Protein AF-A0A428X6E4-F1 (afdb_monomer_lite)

Radius of gyration: 32.4 Å; chains: 1; bounding box: 68×70×88 Å

Structure (mmCIF, N/CA/C/O backbone):
data_AF-A0A428X6E4-F1
#
_entry.id   AF-A0A428X6E4-F1
#
loop_
_atom_site.group_PDB
_atom_site.id
_atom_site.type_symbol
_atom_site.label_atom_id
_atom_site.label_alt_id
_atom_site.label_comp_id
_atom_site.label_asym_id
_atom_site.label_entity_id
_atom_site.label_seq_id
_atom_site.pdbx_PDB_ins_code
_atom_site.Cartn_x
_atom_site.Cartn_y
_atom_site.Cartn_z
_atom_site.occupancy
_atom_site.B_iso_or_equiv
_atom_site.auth_seq_id
_atom_site.auth_comp_id
_atom_site.auth_asym_id
_atom_site.auth_atom_id
_atom_site.pdbx_PDB_model_num
ATOM 1 N N . MET A 1 1 ? 11.558 17.074 23.517 1.00 79.56 1 MET A N 1
ATOM 2 C CA . MET A 1 1 ? 12.531 16.123 24.101 1.00 79.56 1 MET A CA 1
ATOM 3 C C . MET A 1 1 ? 13.194 16.820 25.275 1.00 79.56 1 MET A C 1
ATOM 5 O O . MET A 1 1 ? 13.476 18.003 25.147 1.00 79.56 1 MET A O 1
ATOM 9 N N . LEU A 1 2 ? 13.410 16.130 26.396 1.00 85.06 2 LEU A N 1
ATOM 10 C CA . LEU A 1 2 ? 14.146 16.669 27.541 1.00 85.06 2 LEU A CA 1
ATOM 11 C C . LEU A 1 2 ? 15.564 16.088 27.574 1.00 85.06 2 LEU A C 1
ATOM 13 O O . LEU A 1 2 ? 15.708 14.876 27.390 1.00 85.06 2 LEU A O 1
ATOM 17 N N . PRO A 1 3 ? 16.600 16.894 27.869 1.00 87.75 3 PRO A N 1
ATOM 18 C CA . PRO A 1 3 ? 17.974 16.423 28.048 1.00 87.75 3 PRO A CA 1
ATOM 19 C C . PRO A 1 3 ? 18.154 15.749 29.421 1.00 87.75 3 PRO A C 1
ATOM 21 O O . PRO A 1 3 ? 19.055 16.074 30.188 1.00 87.75 3 PRO A O 1
ATOM 24 N N . VAL A 1 4 ? 17.259 14.818 29.752 1.00 90.81 4 VAL A N 1
ATOM 25 C CA . VAL A 1 4 ? 17.199 14.126 31.038 1.00 90.81 4 VAL A CA 1
ATOM 26 C C . VAL A 1 4 ? 17.368 12.629 30.782 1.00 90.81 4 VAL A C 1
ATOM 28 O O . VAL A 1 4 ? 16.577 12.057 30.029 1.00 90.81 4 VAL A O 1
ATOM 31 N N . PRO A 1 5 ? 18.381 11.968 31.362 1.00 92.44 5 PRO A N 1
ATOM 32 C CA . PRO A 1 5 ? 18.594 10.546 31.141 1.00 92.44 5 PRO A CA 1
ATOM 33 C C . PRO A 1 5 ? 17.636 9.685 31.977 1.00 92.44 5 PRO A C 1
ATOM 35 O O . PRO A 1 5 ? 17.195 10.086 33.060 1.00 92.44 5 PRO A O 1
ATOM 38 N N . VAL A 1 6 ? 17.360 8.477 31.476 1.00 94.19 6 VAL A N 1
ATOM 39 C CA . VAL A 1 6 ? 16.546 7.453 32.148 1.00 94.19 6 VAL A CA 1
ATOM 40 C C . VAL A 1 6 ? 17.358 6.185 32.327 1.00 94.19 6 VAL A C 1
ATOM 42 O O . VAL A 1 6 ? 18.021 5.727 31.397 1.00 94.19 6 VAL A O 1
ATOM 45 N N . TYR A 1 7 ? 17.262 5.608 33.517 1.00 94.31 7 TYR A N 1
ATOM 46 C CA . TYR A 1 7 ? 17.983 4.415 33.926 1.00 94.31 7 TYR A CA 1
ATOM 47 C C . TYR A 1 7 ? 17.088 3.468 34.717 1.00 94.31 7 TYR A C 1
ATOM 49 O O . TYR A 1 7 ? 16.010 3.832 35.198 1.00 94.31 7 TYR A O 1
ATOM 57 N N . ARG A 1 8 ? 17.567 2.237 34.910 1.00 93.06 8 ARG A N 1
ATOM 58 C CA . ARG A 1 8 ? 16.874 1.262 35.752 1.00 93.06 8 ARG A CA 1
ATOM 59 C C . ARG A 1 8 ? 16.926 1.647 37.233 1.00 93.06 8 ARG A C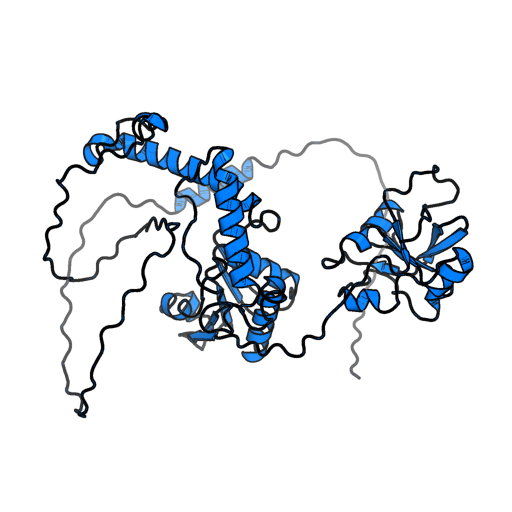 1
ATOM 61 O O . ARG A 1 8 ? 15.950 1.448 37.949 1.00 93.06 8 ARG A O 1
ATOM 68 N N . SER A 1 9 ? 18.050 2.197 37.682 1.00 91.06 9 SER A N 1
ATOM 69 C CA . SER A 1 9 ? 18.302 2.586 39.073 1.00 91.06 9 SER A CA 1
ATOM 70 C C . SER A 1 9 ? 19.413 3.651 39.136 1.00 91.06 9 SER A C 1
ATOM 72 O O . SER A 1 9 ? 20.148 3.800 38.155 1.00 91.06 9 SER A O 1
ATOM 74 N N . PRO A 1 10 ? 19.602 4.353 40.270 1.00 90.44 10 PRO A N 1
ATOM 75 C CA . PRO A 1 10 ? 20.717 5.291 40.453 1.00 90.44 10 PRO A CA 1
ATOM 76 C C . PRO A 1 10 ? 22.106 4.633 40.406 1.00 90.44 10 PRO A C 1
ATOM 78 O O . PRO A 1 10 ? 23.100 5.340 40.307 1.00 90.44 10 PRO A O 1
ATOM 81 N N . LEU A 1 11 ? 22.184 3.299 40.474 1.00 88.88 11 LEU A N 1
ATOM 82 C CA . LEU A 1 11 ? 23.436 2.536 40.394 1.00 88.88 11 LEU A CA 1
ATOM 83 C C . LEU A 1 11 ? 23.840 2.197 38.950 1.00 88.88 11 LEU A C 1
ATOM 85 O O . LEU A 1 11 ? 24.850 1.534 38.736 1.00 88.88 11 LEU A O 1
ATOM 89 N N . SER A 1 12 ? 23.029 2.589 37.964 1.00 86.25 12 SER A N 1
ATOM 90 C CA . SER A 1 12 ? 23.342 2.356 36.550 1.00 86.25 12 SER A CA 1
ATOM 91 C C . SER A 1 12 ? 24.505 3.250 36.117 1.00 86.25 12 SER A C 1
ATOM 93 O O . SER A 1 12 ? 24.585 4.401 36.547 1.00 86.25 12 SER A O 1
ATOM 95 N N . GLU A 1 13 ? 25.387 2.742 35.252 1.00 84.00 13 GLU A N 1
ATOM 96 C CA . GLU A 1 13 ? 26.538 3.511 34.769 1.00 84.00 13 GLU A CA 1
ATOM 97 C C . GLU A 1 13 ? 26.098 4.835 34.112 1.00 84.00 13 GLU A C 1
ATOM 99 O O . GLU A 1 13 ? 25.208 4.834 33.248 1.00 84.00 13 GLU A O 1
ATOM 104 N N . PRO A 1 14 ? 26.713 5.975 34.482 1.00 76.94 14 PRO A N 1
ATOM 105 C CA . PRO A 1 14 ? 26.437 7.251 33.836 1.00 76.94 14 PRO A CA 1
ATOM 106 C C . PRO A 1 14 ? 26.654 7.165 32.319 1.00 76.94 14 PRO A C 1
ATOM 108 O O . PRO A 1 14 ? 27.716 6.763 31.854 1.00 76.94 14 PRO A O 1
ATOM 111 N N . GLY A 1 15 ? 25.640 7.539 31.533 1.00 74.12 15 GLY A N 1
ATOM 112 C CA . GLY A 1 15 ? 25.682 7.472 30.067 1.00 74.12 15 GLY A CA 1
ATOM 113 C C . GLY A 1 15 ? 25.151 6.165 29.463 1.00 74.12 15 GLY A C 1
ATOM 114 O O . GLY A 1 15 ? 24.843 6.136 28.271 1.00 74.12 15 GLY A O 1
ATOM 115 N N . ALA A 1 16 ? 24.919 5.119 30.262 1.00 82.00 16 ALA A N 1
ATOM 116 C CA . ALA A 1 16 ? 24.320 3.859 29.813 1.00 82.00 16 ALA A CA 1
ATOM 117 C C . ALA A 1 16 ? 22.782 3.943 29.690 1.00 82.00 16 ALA A C 1
ATOM 119 O O . ALA A 1 16 ? 22.046 3.103 30.202 1.00 82.00 16 ALA A O 1
ATOM 120 N N . THR A 1 17 ? 22.265 4.961 28.994 1.00 81.81 17 THR A N 1
ATOM 121 C CA . THR A 1 17 ? 20.811 5.172 28.814 1.00 81.81 17 THR A CA 1
ATOM 122 C C . THR A 1 17 ? 20.162 4.140 27.889 1.00 81.81 17 THR A C 1
ATOM 124 O O . THR A 1 17 ? 18.943 4.114 27.729 1.00 81.81 17 THR A O 1
ATOM 127 N N . GLY A 1 18 ? 20.968 3.330 27.193 1.00 81.19 18 GLY A N 1
ATOM 128 C CA . GLY A 1 18 ? 20.483 2.386 26.189 1.00 81.19 18 GLY A CA 1
ATOM 129 C C . GLY A 1 18 ? 19.802 3.075 25.004 1.00 81.19 18 GLY A C 1
ATOM 130 O O . GLY A 1 18 ? 18.956 2.464 24.357 1.00 81.19 18 GLY A O 1
ATOM 131 N N . GLY A 1 19 ? 20.116 4.347 24.728 1.00 86.81 19 GLY A N 1
ATOM 132 C CA . GLY A 1 19 ? 19.488 5.125 23.655 1.00 86.81 19 GLY A CA 1
ATOM 133 C C . GLY A 1 19 ? 18.007 5.427 23.901 1.00 86.81 19 GLY A C 1
ATOM 134 O O . GLY A 1 19 ? 17.256 5.568 22.936 1.00 86.81 19 GLY A O 1
ATOM 135 N N . ILE A 1 20 ? 17.590 5.447 25.171 1.00 94.00 20 ILE A N 1
ATOM 136 C CA . ILE A 1 20 ? 16.254 5.863 25.601 1.00 94.00 20 ILE A CA 1
ATOM 137 C C . ILE A 1 20 ? 16.248 7.378 25.777 1.00 94.00 20 ILE A C 1
ATOM 139 O O . ILE A 1 20 ? 17.153 7.943 26.394 1.00 94.00 20 ILE A O 1
ATOM 143 N N . THR A 1 21 ? 15.216 8.031 25.253 1.00 93.38 21 THR A N 1
ATOM 144 C CA . THR A 1 21 ? 15.053 9.486 25.348 1.00 93.38 21 THR A CA 1
ATOM 145 C C . THR A 1 21 ? 13.901 9.848 26.272 1.00 93.38 21 THR A C 1
ATOM 147 O O . THR A 1 21 ? 12.829 9.249 26.181 1.00 93.38 21 THR A O 1
ATOM 150 N N . THR A 1 22 ? 14.080 10.865 27.114 1.00 95.56 22 THR A N 1
ATOM 151 C CA . THR A 1 22 ? 12.964 11.438 27.877 1.00 95.56 22 THR A CA 1
ATOM 152 C C . THR A 1 22 ? 12.178 12.401 26.998 1.00 95.56 22 THR A C 1
ATOM 154 O O . THR A 1 22 ? 12.723 13.366 26.452 1.00 95.56 22 THR A O 1
ATOM 157 N N . THR A 1 23 ? 10.877 12.165 26.882 1.00 95.19 23 THR A N 1
ATOM 158 C CA . THR A 1 23 ? 9.972 12.964 26.057 1.00 95.19 23 THR A CA 1
ATOM 159 C C . THR A 1 23 ? 8.819 13.467 26.911 1.00 95.19 23 THR A C 1
ATOM 161 O O . THR A 1 23 ? 8.173 12.697 27.615 1.00 95.19 23 THR A O 1
ATOM 164 N N . VAL A 1 24 ? 8.549 14.769 26.837 1.00 95.94 24 VAL A N 1
ATOM 165 C CA . VAL A 1 24 ? 7.311 15.329 27.384 1.00 95.94 24 VAL A CA 1
ATOM 166 C C . VAL A 1 24 ? 6.192 15.022 26.406 1.00 95.94 24 VAL A C 1
ATOM 168 O O . VAL A 1 24 ? 6.318 15.330 25.220 1.00 95.94 24 VAL A O 1
ATOM 171 N N . ALA A 1 25 ? 5.128 14.396 26.891 1.00 94.75 25 ALA A N 1
ATOM 172 C CA . ALA A 1 25 ? 3.975 14.034 26.089 1.00 94.75 25 ALA A CA 1
ATOM 173 C C . ALA A 1 25 ? 2.735 14.793 26.559 1.00 94.75 25 ALA A C 1
ATOM 175 O O . ALA A 1 25 ? 2.439 14.852 27.753 1.00 94.75 25 ALA A O 1
ATOM 176 N N . ASP A 1 26 ? 1.995 15.328 25.591 1.00 91.38 26 ASP A N 1
ATOM 177 C CA . ASP A 1 26 ? 0.627 15.777 25.811 1.00 91.38 26 ASP A CA 1
ATOM 178 C C . ASP A 1 26 ? -0.298 14.566 26.017 1.00 91.38 26 ASP A C 1
ATOM 180 O O . ASP A 1 26 ? -0.102 13.502 25.419 1.00 91.38 26 ASP A O 1
ATOM 184 N N . GLU A 1 27 ? -1.336 14.724 26.838 1.00 92.25 27 GLU A N 1
ATOM 185 C CA . GLU A 1 27 ? -2.301 13.658 27.130 1.00 92.25 27 GLU A CA 1
ATOM 186 C C . GLU A 1 27 ? -3.006 13.149 25.863 1.00 92.25 27 GLU A C 1
ATOM 188 O O . GLU A 1 27 ? -3.353 11.971 25.765 1.00 92.25 27 GLU A O 1
ATOM 193 N N . SER A 1 28 ? -3.166 14.001 24.850 1.00 89.88 28 SER A N 1
ATOM 194 C CA . SER A 1 28 ? -3.794 13.644 23.580 1.00 89.88 28 SER A CA 1
ATOM 195 C C . SER A 1 28 ? -2.866 12.928 22.593 1.00 89.88 28 SER A C 1
ATOM 197 O O . SER A 1 28 ? -3.369 12.351 21.622 1.00 89.88 28 SER A O 1
ATOM 199 N N . LEU A 1 29 ? -1.547 12.902 22.835 1.00 92.50 29 LEU A N 1
ATOM 200 C CA . LEU A 1 29 ? -0.547 12.387 21.891 1.00 92.50 29 LEU A CA 1
ATOM 201 C C . LEU A 1 29 ? -0.884 10.974 21.413 1.00 92.50 29 LEU A C 1
ATOM 203 O O . LEU A 1 29 ? -0.893 10.712 20.211 1.00 92.50 29 LEU A O 1
ATOM 207 N N . LEU A 1 30 ? -1.222 10.074 22.342 1.00 92.06 30 LEU A N 1
ATOM 208 C CA . LEU A 1 30 ? -1.482 8.673 22.018 1.00 92.06 30 LEU A CA 1
ATOM 209 C C . LEU A 1 30 ? -2.654 8.513 21.033 1.00 92.06 30 LEU A C 1
ATOM 211 O O . LEU A 1 30 ? -2.594 7.700 20.109 1.00 92.06 30 LEU A O 1
ATOM 215 N N . ARG A 1 31 ? -3.691 9.349 21.171 1.00 88.00 31 ARG A N 1
ATOM 216 C CA . ARG A 1 31 ? -4.835 9.392 20.249 1.00 88.00 31 ARG A CA 1
ATOM 217 C C . ARG A 1 31 ? -4.430 9.916 18.870 1.00 88.00 31 ARG A C 1
ATOM 219 O O . ARG A 1 31 ? -4.890 9.385 17.856 1.00 88.00 31 ARG A O 1
ATOM 226 N N . VAL A 1 32 ? -3.584 10.944 18.819 1.00 85.56 32 VAL A N 1
ATOM 227 C CA . VAL A 1 32 ? -3.096 11.545 17.565 1.00 85.56 32 VAL A CA 1
ATOM 228 C C . VAL A 1 32 ? -2.305 10.519 16.751 1.00 85.56 32 VAL A C 1
ATOM 230 O O . VAL A 1 32 ? -2.587 10.315 15.573 1.00 85.56 32 VAL A O 1
ATOM 233 N N . VAL A 1 33 ? -1.404 9.772 17.388 1.00 87.94 33 VAL A N 1
ATOM 234 C CA . VAL A 1 33 ? -0.551 8.779 16.706 1.00 87.94 33 VAL A CA 1
ATOM 235 C C . VAL A 1 33 ? -1.202 7.401 16.543 1.00 87.94 33 VAL A C 1
ATOM 237 O O . VAL A 1 33 ? -0.561 6.468 16.066 1.00 87.94 33 VAL A O 1
ATOM 240 N N . SER A 1 34 ? -2.479 7.249 16.919 1.00 85.75 34 SER A N 1
ATOM 241 C CA . SER A 1 34 ? -3.188 5.956 16.940 1.00 85.75 34 SER A CA 1
ATOM 242 C C . SER A 1 34 ? -2.435 4.860 17.710 1.00 85.75 34 SER A C 1
ATOM 244 O O . SER A 1 34 ? -2.431 3.703 17.292 1.00 85.75 34 SER A O 1
ATOM 246 N N . GLY A 1 35 ? -1.762 5.229 18.801 1.00 87.12 35 GLY A N 1
ATOM 247 C CA . GLY A 1 35 ? -1.008 4.296 19.632 1.00 87.12 35 GLY A CA 1
ATOM 248 C C . GLY A 1 35 ? -1.903 3.535 20.612 1.00 87.12 35 GLY A C 1
ATOM 249 O O . GLY A 1 35 ? -2.974 4.007 20.997 1.00 87.12 35 GLY A O 1
ATOM 250 N N . GLY A 1 36 ? -1.448 2.353 21.024 1.00 93.38 36 GLY A N 1
ATOM 251 C CA . GLY A 1 36 ? -2.090 1.521 22.041 1.00 93.38 36 GLY A CA 1
ATOM 252 C C . GLY A 1 36 ? -1.214 1.377 23.284 1.00 93.38 36 GLY A C 1
ATOM 253 O O . GLY A 1 36 ? 0.012 1.432 23.198 1.00 93.38 36 GLY A O 1
ATOM 254 N N . VAL A 1 37 ? -1.838 1.175 24.447 1.00 96.38 37 VAL A N 1
ATOM 255 C CA . VAL A 1 37 ? -1.140 0.764 25.675 1.00 96.38 37 VAL A CA 1
ATOM 256 C C . VAL A 1 37 ? -1.221 -0.755 25.768 1.00 96.38 37 VAL A C 1
ATOM 258 O O . VAL A 1 37 ? -2.311 -1.304 25.901 1.00 96.38 37 VAL A O 1
ATOM 261 N N . ARG A 1 38 ? -0.072 -1.434 25.718 1.00 95.12 38 ARG A N 1
ATOM 262 C CA . ARG A 1 38 ? 0.022 -2.894 25.840 1.00 95.12 38 ARG A CA 1
ATOM 263 C C . ARG A 1 38 ? -0.374 -3.361 27.242 1.00 95.12 38 ARG A C 1
ATOM 265 O O . ARG A 1 38 ? -1.064 -4.361 27.399 1.00 95.12 38 ARG A O 1
ATOM 272 N N . THR A 1 39 ? 0.088 -2.642 28.265 1.00 95.69 39 THR A N 1
ATOM 273 C CA . THR A 1 39 ? -0.162 -2.943 29.685 1.00 95.69 39 THR A CA 1
ATOM 274 C C . THR A 1 39 ? -0.153 -1.664 30.518 1.00 95.69 39 THR A C 1
ATOM 276 O O . THR A 1 39 ? 0.726 -0.826 30.318 1.00 95.69 39 THR A O 1
ATOM 279 N N . GLY A 1 40 ? -1.055 -1.548 31.495 1.00 96.75 40 GLY A N 1
ATOM 280 C CA . GLY A 1 40 ? -1.183 -0.362 32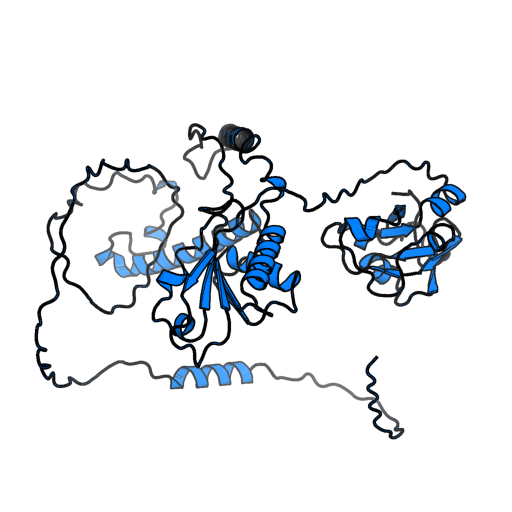.351 1.00 96.75 40 GLY A CA 1
ATOM 281 C C . GLY A 1 40 ? -2.061 0.720 31.726 1.00 96.75 40 GLY A C 1
ATOM 282 O O . GLY A 1 40 ? -3.025 0.406 31.030 1.00 96.75 40 GLY A O 1
ATOM 283 N N . THR A 1 41 ? -1.741 1.989 31.976 1.00 96.69 41 THR A N 1
ATOM 284 C CA . THR A 1 41 ? -2.536 3.141 31.527 1.00 96.69 41 THR A CA 1
ATOM 285 C C . THR A 1 41 ? -1.681 4.204 30.845 1.00 96.69 41 THR A C 1
ATOM 287 O O . THR A 1 41 ? -0.495 4.353 31.135 1.00 96.69 41 THR A O 1
ATOM 290 N N . TRP A 1 42 ? -2.301 4.978 29.952 1.00 97.44 42 TRP A N 1
ATOM 291 C CA . TRP A 1 42 ? -1.707 6.204 29.418 1.00 97.44 42 TRP A CA 1
ATOM 292 C C . TRP A 1 42 ? -1.710 7.323 30.474 1.00 97.44 42 TRP A C 1
ATOM 294 O O . TRP A 1 42 ? -2.408 7.226 31.488 1.00 97.44 42 TRP A O 1
ATOM 304 N N . LEU A 1 43 ? -0.936 8.381 30.221 1.00 96.44 43 LEU A N 1
ATOM 305 C CA . LEU A 1 43 ? -0.974 9.611 31.008 1.00 96.44 43 LEU A CA 1
ATOM 306 C C . LEU A 1 43 ? -2.377 10.239 30.963 1.00 96.44 43 LEU A C 1
ATOM 308 O O . LEU A 1 43 ? -3.081 10.180 29.957 1.00 96.44 43 LEU A O 1
ATOM 312 N N . ASN A 1 44 ? -2.778 10.836 32.077 1.00 94.12 44 ASN A N 1
ATOM 313 C CA . ASN A 1 44 ? -4.058 11.515 32.273 1.00 94.12 44 ASN A CA 1
ATOM 314 C C . ASN A 1 44 ? -3.866 12.702 33.240 1.00 94.12 44 ASN A C 1
ATOM 316 O O . ASN A 1 44 ? -2.789 12.797 33.843 1.00 94.12 44 ASN A O 1
ATOM 320 N N . PRO A 1 45 ? -4.889 13.546 33.481 1.00 93.38 45 PRO A N 1
ATOM 321 C CA . PRO A 1 45 ? -4.727 14.766 34.276 1.00 93.38 45 PRO A CA 1
ATOM 322 C C . PRO A 1 45 ? -4.186 14.552 35.692 1.00 93.38 45 PRO A C 1
ATOM 324 O O . PRO A 1 45 ? -3.570 15.457 36.255 1.00 93.38 45 PRO A O 1
ATOM 327 N N . ALA A 1 46 ? -4.408 13.369 36.275 1.00 91.75 46 ALA A N 1
ATOM 328 C CA . ALA A 1 46 ? -3.865 13.011 37.579 1.00 91.75 46 ALA A CA 1
ATOM 329 C C . ALA A 1 46 ? -2.404 12.557 37.458 1.00 91.75 46 ALA A C 1
ATOM 331 O O . ALA A 1 46 ? -1.514 13.149 38.060 1.00 91.75 46 ALA A O 1
ATOM 332 N N . THR A 1 47 ? -2.138 11.531 36.650 1.00 95.12 47 THR A N 1
ATOM 333 C CA . THR A 1 47 ? -0.800 10.925 36.522 1.00 95.12 47 THR A CA 1
ATOM 334 C C . THR A 1 47 ? 0.230 11.862 35.891 1.00 95.12 47 THR A C 1
ATOM 336 O O . THR A 1 47 ? 1.396 11.790 36.258 1.00 95.12 47 THR A O 1
ATOM 339 N N . ALA A 1 48 ? -0.180 12.794 35.026 1.00 94.56 48 ALA A N 1
ATOM 340 C CA . ALA A 1 48 ? 0.707 13.771 34.390 1.00 94.56 48 ALA A CA 1
ATOM 341 C C . ALA A 1 48 ? 1.336 14.785 35.369 1.00 94.56 48 ALA A C 1
ATOM 343 O O . ALA A 1 48 ? 2.295 15.469 35.006 1.00 94.56 48 ALA A O 1
ATOM 344 N N . ARG A 1 49 ? 0.802 14.892 36.595 1.00 95.69 49 ARG A N 1
ATOM 345 C CA . ARG A 1 49 ? 1.286 15.796 37.655 1.00 95.69 49 ARG A CA 1
ATOM 346 C C . ARG A 1 49 ? 2.207 15.117 38.663 1.00 95.69 49 ARG A C 1
ATOM 348 O O . ARG A 1 49 ? 2.867 15.800 39.431 1.00 95.69 49 ARG A O 1
ATOM 355 N N . PHE A 1 50 ? 2.252 13.788 38.679 1.00 94.50 50 PHE A N 1
ATOM 356 C CA . PHE A 1 50 ? 3.114 13.034 39.586 1.00 94.50 50 PHE A CA 1
ATOM 357 C C . PHE A 1 50 ? 4.338 12.493 38.839 1.00 94.50 50 PHE A C 1
ATOM 359 O O . PHE A 1 50 ? 4.326 12.453 37.608 1.00 94.50 50 PHE A O 1
ATOM 366 N N . PRO A 1 51 ? 5.387 12.032 39.552 1.00 97.38 51 PRO A N 1
ATOM 367 C CA . PRO A 1 51 ? 6.500 11.279 38.969 1.00 97.38 51 PRO A CA 1
ATOM 368 C C . PRO A 1 51 ? 6.049 9.924 38.389 1.00 97.38 51 PRO A C 1
ATOM 370 O O . PRO A 1 51 ? 6.354 8.853 38.915 1.00 97.38 51 PRO A O 1
ATOM 373 N N . ALA A 1 52 ? 5.282 9.972 37.304 1.00 97.75 52 ALA A N 1
ATOM 374 C CA . ALA A 1 52 ? 4.758 8.849 36.551 1.00 97.75 52 ALA A CA 1
ATOM 375 C C . ALA A 1 52 ? 5.326 8.873 35.132 1.00 97.75 52 ALA A C 1
ATOM 377 O O . ALA A 1 52 ? 5.517 9.936 34.538 1.00 97.75 52 ALA A O 1
ATOM 378 N N . VAL A 1 53 ? 5.600 7.691 34.589 1.00 98.31 53 VAL A N 1
ATOM 379 C CA . VAL A 1 53 ? 6.183 7.538 33.256 1.00 98.31 53 VAL A CA 1
ATOM 380 C C . VAL A 1 53 ? 5.482 6.431 32.482 1.00 98.31 53 VAL A C 1
ATOM 382 O O . VAL A 1 53 ? 5.138 5.382 33.031 1.00 98.31 53 VAL A O 1
ATOM 385 N N . VAL A 1 54 ? 5.279 6.659 31.190 1.00 98.44 54 VAL A N 1
ATOM 386 C CA . VAL A 1 54 ? 4.883 5.624 30.235 1.00 98.44 54 VAL A CA 1
ATOM 387 C C . VAL A 1 54 ? 6.093 5.272 29.379 1.00 98.44 54 VAL A C 1
ATOM 389 O O . VAL A 1 54 ? 6.787 6.159 28.893 1.00 98.44 54 VAL A O 1
ATOM 392 N N . LEU A 1 55 ? 6.368 3.985 29.190 1.00 98.38 55 LEU A N 1
ATOM 393 C CA . LEU A 1 55 ? 7.507 3.531 28.389 1.00 98.38 55 LEU A CA 1
ATOM 394 C C . LEU A 1 55 ? 7.052 3.054 27.006 1.00 98.38 55 LEU A C 1
ATOM 396 O O . LEU A 1 55 ? 6.063 2.329 26.893 1.00 98.38 55 LEU A O 1
ATOM 400 N N . GLY A 1 56 ? 7.801 3.404 25.961 1.00 97.56 56 GLY A N 1
ATOM 401 C CA . GLY A 1 56 ? 7.750 2.679 24.689 1.00 97.56 56 GLY A CA 1
ATOM 402 C C . GLY A 1 56 ? 8.154 1.208 24.865 1.00 97.56 56 GLY A C 1
ATOM 403 O O . GLY A 1 56 ? 8.771 0.851 25.876 1.00 97.56 56 GLY A O 1
ATOM 404 N N . GLN A 1 57 ? 7.815 0.332 23.914 1.00 95.00 57 GLN A N 1
ATOM 405 C CA . GLN A 1 57 ? 8.089 -1.099 24.067 1.00 95.00 57 GLN A CA 1
ATOM 406 C C . GLN A 1 57 ? 9.598 -1.359 24.146 1.00 95.00 57 GLN A C 1
ATOM 408 O O . GLN A 1 57 ? 10.054 -2.021 25.082 1.00 95.00 57 GLN A O 1
ATOM 413 N N . ALA A 1 58 ? 10.381 -0.801 23.220 1.00 94.81 58 ALA A N 1
ATOM 414 C CA . ALA A 1 58 ? 11.833 -0.964 23.238 1.00 94.81 58 ALA A CA 1
ATOM 415 C C . ALA A 1 58 ? 12.478 -0.327 24.483 1.00 94.81 58 ALA A C 1
ATOM 417 O O . ALA A 1 58 ? 13.458 -0.859 25.007 1.00 94.81 58 ALA A O 1
ATOM 418 N N . ALA A 1 59 ? 11.937 0.788 24.988 1.00 96.94 59 ALA A N 1
ATOM 419 C CA . ALA A 1 59 ? 12.400 1.391 26.240 1.00 96.94 59 ALA A CA 1
ATOM 420 C C . ALA A 1 59 ? 12.147 0.474 27.450 1.00 96.94 59 ALA A C 1
ATOM 422 O O . ALA A 1 59 ? 13.043 0.278 28.271 1.00 96.94 59 ALA A O 1
ATOM 423 N N . ALA A 1 60 ? 10.960 -0.134 27.538 1.00 96.81 60 ALA A N 1
ATOM 424 C CA . ALA A 1 60 ? 10.618 -1.075 28.602 1.00 96.81 60 ALA A CA 1
ATOM 425 C C . ALA A 1 60 ? 11.509 -2.325 28.579 1.00 96.81 60 ALA A C 1
ATOM 427 O O . ALA A 1 60 ? 12.040 -2.718 29.617 1.00 96.81 60 ALA A O 1
ATOM 428 N N . GLU A 1 61 ? 11.732 -2.906 27.397 1.00 94.88 61 GLU A N 1
ATOM 429 C CA . GLU A 1 61 ? 12.611 -4.067 27.216 1.00 94.88 61 GLU A CA 1
ATOM 430 C C . GLU A 1 61 ? 14.049 -3.762 27.652 1.00 94.88 61 GLU A C 1
ATOM 432 O O . GLU A 1 61 ? 14.649 -4.532 28.401 1.00 94.88 61 GLU A O 1
ATOM 437 N N . ARG A 1 62 ? 14.586 -2.603 27.254 1.00 94.50 62 ARG A N 1
ATOM 438 C CA . ARG A 1 62 ? 15.948 -2.175 27.612 1.00 94.50 62 ARG A CA 1
ATOM 439 C C . ARG A 1 62 ? 16.121 -1.887 29.098 1.00 94.50 62 ARG A C 1
ATOM 441 O O . ARG A 1 62 ? 17.187 -2.151 29.643 1.00 94.50 62 ARG A O 1
ATOM 448 N N . LEU A 1 63 ? 15.087 -1.368 29.756 1.00 94.50 63 LEU A N 1
ATOM 449 C CA . LEU A 1 63 ? 15.089 -1.146 31.204 1.00 94.50 63 LEU A CA 1
ATOM 450 C C . LEU A 1 63 ? 14.746 -2.421 31.994 1.00 94.50 63 LEU A C 1
ATOM 452 O O . LEU A 1 63 ? 14.797 -2.403 33.222 1.00 94.50 63 LEU A O 1
ATOM 456 N N . GLY A 1 64 ? 14.386 -3.527 31.335 1.00 94.50 64 GLY A N 1
ATOM 457 C CA . GLY A 1 64 ? 13.947 -4.750 32.011 1.00 94.50 64 GLY A CA 1
ATOM 458 C C . GLY A 1 64 ? 12.650 -4.559 32.806 1.00 94.50 64 GLY A C 1
ATOM 459 O O . GLY A 1 64 ? 12.478 -5.149 33.875 1.00 94.50 64 GLY A O 1
ATOM 460 N N . VAL A 1 65 ? 11.753 -3.696 32.323 1.00 95.50 65 VAL A N 1
ATOM 461 C CA . VAL A 1 65 ? 10.447 -3.427 32.932 1.00 95.50 65 VAL A CA 1
ATOM 462 C C . VAL A 1 65 ? 9.390 -4.285 32.243 1.00 95.50 65 VAL A C 1
ATOM 464 O O . VAL A 1 65 ? 9.155 -4.148 31.046 1.00 95.50 65 VAL A O 1
ATOM 467 N N . VAL A 1 66 ? 8.738 -5.163 33.009 1.00 93.94 66 VAL A N 1
ATOM 468 C CA . VAL A 1 66 ? 7.742 -6.123 32.489 1.00 93.94 66 VAL A CA 1
ATOM 469 C C . VAL A 1 66 ? 6.322 -5.882 33.002 1.00 93.94 66 VAL A C 1
ATOM 471 O O . VAL A 1 66 ? 5.374 -6.435 32.451 1.00 93.94 66 VAL A O 1
ATOM 474 N N . SER A 1 67 ? 6.147 -5.039 34.026 1.00 94.19 67 SER A N 1
ATOM 475 C CA . SER A 1 67 ? 4.837 -4.694 34.588 1.00 94.19 67 SER A CA 1
ATOM 476 C C . SER A 1 67 ? 4.775 -3.238 35.074 1.00 94.19 67 SER A C 1
ATOM 478 O O . SER A 1 67 ? 5.786 -2.710 35.558 1.00 94.19 67 SER A O 1
ATOM 480 N N . PRO A 1 68 ? 3.596 -2.585 35.000 1.00 96.50 68 PRO A N 1
ATOM 481 C CA . PRO A 1 68 ? 3.345 -1.317 35.686 1.00 96.50 68 PRO A CA 1
ATOM 482 C C . PRO A 1 68 ? 3.594 -1.410 37.200 1.00 96.50 68 PRO A C 1
ATOM 484 O O . PRO A 1 68 ? 3.621 -2.501 37.770 1.00 96.50 68 PRO A O 1
ATOM 487 N N . GLY A 1 69 ? 3.801 -0.265 37.848 1.00 95.94 69 GLY A N 1
ATOM 488 C CA . GLY A 1 69 ? 4.195 -0.152 39.259 1.00 95.94 69 GLY A CA 1
ATOM 489 C C . GLY A 1 69 ? 5.708 -0.242 39.486 1.00 95.94 69 GLY A C 1
ATOM 490 O O . GLY A 1 69 ? 6.205 0.138 40.542 1.00 95.94 69 GLY A O 1
ATOM 491 N N . THR A 1 70 ? 6.463 -0.685 38.479 1.00 96.94 70 THR A N 1
ATOM 492 C CA . THR A 1 70 ? 7.927 -0.714 38.521 1.00 96.94 70 THR A CA 1
ATOM 493 C C . THR A 1 70 ? 8.499 0.707 38.537 1.00 96.94 70 THR A C 1
ATOM 495 O O . THR A 1 70 ? 8.057 1.552 37.765 1.00 96.94 70 THR A O 1
ATOM 498 N N . GLN A 1 71 ? 9.509 0.976 39.366 1.00 97.19 71 GLN A N 1
ATOM 499 C CA . GLN A 1 71 ? 10.190 2.275 39.387 1.00 97.19 71 GLN A CA 1
ATOM 500 C C . GLN A 1 71 ? 11.375 2.330 38.413 1.00 97.19 71 GLN A C 1
ATOM 502 O O . GLN A 1 71 ? 12.109 1.352 38.257 1.00 97.19 71 GLN A O 1
ATOM 507 N N . VAL A 1 72 ? 11.576 3.486 37.783 1.00 96.88 72 VAL A N 1
ATOM 508 C CA . VAL A 1 72 ? 12.756 3.824 36.969 1.00 96.88 72 VAL A CA 1
ATOM 509 C C . VAL A 1 72 ? 13.378 5.117 37.483 1.00 96.88 72 VAL A C 1
ATOM 511 O O . VAL A 1 72 ? 12.692 5.947 38.080 1.00 96.88 72 VAL A O 1
ATOM 514 N N . TRP A 1 73 ? 14.678 5.288 37.274 1.00 95.94 73 TRP A N 1
ATOM 515 C CA . TRP A 1 73 ? 15.411 6.472 37.708 1.00 95.94 73 TRP A CA 1
ATOM 516 C C . TRP A 1 73 ? 15.508 7.473 36.558 1.00 95.94 73 TRP A C 1
ATOM 518 O O . TRP A 1 73 ? 16.151 7.195 35.549 1.00 95.94 73 TRP A O 1
ATOM 528 N N . LEU A 1 74 ? 14.862 8.628 36.694 1.00 95.06 74 LEU A N 1
ATOM 529 C CA . LEU A 1 74 ? 14.779 9.661 35.664 1.00 95.06 74 LEU A CA 1
ATOM 530 C C . LEU A 1 74 ? 15.176 10.997 36.282 1.00 95.06 74 LEU A C 1
ATOM 532 O O . LEU A 1 74 ? 14.558 11.446 37.245 1.00 95.06 74 LEU A O 1
ATOM 536 N N . GLY A 1 75 ? 16.229 11.619 35.748 1.00 90.88 75 GLY A N 1
ATOM 537 C CA . GLY A 1 75 ? 16.642 12.965 36.164 1.00 90.88 75 GLY A CA 1
ATOM 538 C C . GLY A 1 75 ? 16.921 13.128 37.659 1.00 90.88 75 GLY A C 1
ATOM 539 O O . GLY A 1 75 ? 16.567 14.149 38.235 1.00 90.88 75 GLY A O 1
ATOM 540 N N . GLY A 1 76 ? 17.518 12.118 38.300 1.00 91.12 76 GLY A N 1
ATOM 541 C CA . GLY A 1 76 ? 17.887 12.192 39.718 1.00 91.12 76 GLY A CA 1
ATOM 542 C C . GLY A 1 76 ? 16.776 11.809 40.699 1.00 91.12 76 GLY A C 1
ATOM 543 O O . GLY A 1 76 ? 16.911 12.074 41.891 1.00 91.12 76 GLY A O 1
ATOM 544 N N . ARG A 1 77 ? 15.686 11.186 40.234 1.00 95.12 77 ARG A N 1
ATOM 545 C CA . ARG A 1 77 ? 14.603 10.708 41.105 1.00 95.12 77 ARG A CA 1
ATOM 546 C C . ARG A 1 77 ? 13.863 9.506 40.528 1.00 95.12 77 ARG A C 1
ATOM 548 O O . ARG A 1 77 ? 13.954 9.209 39.338 1.00 95.12 77 ARG A O 1
ATOM 555 N N . TYR A 1 78 ? 13.087 8.835 41.374 1.00 97.38 78 TYR A N 1
ATOM 556 C CA . TYR A 1 78 ? 12.240 7.730 40.940 1.00 97.38 78 TYR A CA 1
ATOM 557 C C . TYR A 1 78 ? 10.948 8.215 40.284 1.00 97.38 78 TYR A C 1
ATOM 559 O O . TYR A 1 78 ? 10.243 9.072 40.819 1.00 97.38 78 TYR A O 1
ATOM 567 N N . PHE A 1 79 ? 10.637 7.603 39.144 1.00 98.19 79 PHE A N 1
ATOM 568 C CA . PHE A 1 79 ? 9.352 7.672 38.464 1.00 98.19 79 PHE A CA 1
ATOM 569 C C . PHE A 1 79 ? 8.707 6.286 38.470 1.00 98.19 79 PHE A C 1
ATOM 571 O O . PHE A 1 79 ? 9.379 5.279 38.247 1.00 98.19 79 PHE A O 1
ATOM 578 N N . THR A 1 80 ? 7.400 6.228 38.707 1.00 98.25 80 THR A N 1
ATOM 579 C CA . THR A 1 80 ? 6.631 4.979 38.666 1.00 98.25 80 THR A CA 1
ATOM 580 C C . THR A 1 80 ? 6.125 4.734 37.250 1.00 98.25 80 THR A C 1
ATOM 582 O O . THR A 1 80 ? 5.476 5.596 36.658 1.00 98.25 80 THR A O 1
ATOM 585 N N . VAL A 1 81 ? 6.401 3.554 36.696 1.00 98.38 81 VAL A N 1
ATOM 586 C CA . VAL A 1 81 ? 5.912 3.158 35.373 1.00 98.38 81 VAL A CA 1
ATOM 587 C C . VAL A 1 81 ? 4.419 2.869 35.466 1.00 98.38 81 VAL A C 1
ATOM 589 O O . VAL A 1 81 ? 4.013 1.882 36.078 1.00 98.38 81 VAL A O 1
ATOM 592 N N . VAL A 1 82 ? 3.594 3.717 34.857 1.00 98.00 82 VAL A N 1
ATOM 593 C CA . VAL A 1 82 ? 2.127 3.567 34.869 1.00 98.00 82 VAL A CA 1
ATOM 594 C C . VAL A 1 82 ? 1.606 2.824 33.641 1.00 98.00 82 VAL A C 1
ATOM 596 O O . VAL A 1 82 ? 0.535 2.223 33.700 1.00 98.00 82 VAL A O 1
ATOM 599 N N . GLY A 1 83 ? 2.383 2.779 32.557 1.00 98.00 83 GLY A N 1
ATOM 600 C CA . GLY A 1 83 ? 2.018 2.057 31.343 1.00 98.00 83 GLY A CA 1
ATOM 601 C C . GLY A 1 83 ? 3.199 1.733 30.437 1.00 98.00 83 GLY A C 1
ATOM 602 O O . GLY A 1 83 ? 4.271 2.330 30.534 1.00 98.00 83 GLY A O 1
ATOM 603 N N . MET A 1 84 ? 2.981 0.777 29.537 1.00 98.19 84 MET A N 1
ATOM 604 C CA . MET A 1 84 ? 3.890 0.431 28.445 1.00 98.19 84 MET A CA 1
ATOM 605 C C . MET A 1 84 ? 3.118 0.391 27.131 1.00 98.19 84 MET A C 1
ATOM 607 O O . MET A 1 84 ? 2.051 -0.225 27.066 1.00 98.19 84 MET A O 1
ATOM 611 N N . LEU A 1 85 ? 3.650 1.033 26.097 1.00 97.56 85 LEU A N 1
ATOM 612 C CA . LEU A 1 85 ? 3.008 1.128 24.789 1.00 97.56 85 LEU A CA 1
ATOM 613 C C . LEU A 1 85 ? 3.183 -0.147 23.956 1.00 97.56 85 LEU A C 1
ATOM 615 O O . LEU A 1 85 ? 4.122 -0.919 24.148 1.00 97.56 85 LEU A O 1
ATOM 619 N N . GLU A 1 86 ? 2.265 -0.351 23.015 1.00 95.38 86 GLU A N 1
ATOM 620 C CA . GLU A 1 86 ? 2.520 -1.153 21.815 1.00 95.38 86 GLU A CA 1
ATOM 621 C C . GLU A 1 86 ? 3.423 -0.368 20.838 1.00 95.38 86 GLU A C 1
ATOM 623 O O . GLU A 1 86 ? 3.473 0.865 20.920 1.00 95.38 86 GLU A O 1
ATOM 628 N N . PRO A 1 87 ? 4.103 -1.025 19.877 1.00 90.06 87 PRO A N 1
ATOM 629 C CA . PRO A 1 87 ? 4.888 -0.327 18.866 1.00 90.06 87 PRO A CA 1
ATOM 630 C C . PRO A 1 87 ? 4.006 0.619 18.044 1.00 90.06 87 PRO A C 1
ATOM 632 O O . PRO A 1 87 ? 3.052 0.200 17.385 1.00 90.06 87 PRO A O 1
ATOM 635 N N . VAL A 1 88 ? 4.334 1.912 18.059 1.00 85.44 88 VAL A N 1
ATOM 636 C CA . VAL A 1 88 ? 3.537 2.949 17.394 1.00 85.44 88 VAL A CA 1
ATOM 637 C C . VAL A 1 88 ? 4.031 3.145 15.962 1.00 85.44 88 VAL A C 1
ATOM 639 O O . VAL A 1 88 ? 4.972 3.890 15.706 1.00 85.44 88 VAL A O 1
ATOM 642 N N . ALA A 1 89 ? 3.377 2.494 14.998 1.00 78.56 89 ALA A N 1
ATOM 643 C CA . ALA A 1 89 ? 3.805 2.515 13.594 1.00 78.56 89 ALA A CA 1
ATOM 644 C C . ALA A 1 89 ? 3.871 3.926 12.971 1.00 78.56 89 ALA A C 1
ATOM 646 O O . ALA A 1 89 ? 4.664 4.151 12.059 1.00 78.56 89 ALA A O 1
ATOM 647 N N . LEU A 1 90 ? 3.043 4.866 13.447 1.00 74.75 90 LEU A N 1
ATOM 648 C CA . LEU A 1 90 ? 3.005 6.248 12.951 1.00 74.75 90 LEU A CA 1
ATOM 649 C C . LEU A 1 90 ? 4.058 7.164 13.596 1.00 74.75 90 LEU A C 1
ATOM 651 O O . LEU A 1 90 ? 4.309 8.240 13.065 1.00 74.75 90 LEU A O 1
ATOM 655 N N . ALA A 1 91 ? 4.663 6.748 14.712 1.00 86.19 91 ALA A N 1
ATOM 656 C CA . ALA A 1 91 ? 5.670 7.515 15.448 1.00 86.19 91 ALA A CA 1
ATOM 657 C C . ALA A 1 91 ? 6.698 6.562 16.104 1.00 86.19 91 ALA A C 1
ATOM 659 O O . ALA A 1 91 ? 6.640 6.315 17.313 1.00 86.19 91 ALA A O 1
ATOM 660 N N . PRO A 1 92 ? 7.606 5.951 15.310 1.00 86.75 92 PRO A N 1
ATOM 661 C CA . PRO A 1 92 ? 8.530 4.916 15.794 1.00 86.75 92 PRO A CA 1
ATOM 662 C C . PRO A 1 92 ? 9.523 5.392 16.864 1.00 86.75 92 PRO A C 1
ATOM 664 O O . PRO A 1 92 ? 10.063 4.589 17.620 1.00 86.75 92 PRO A O 1
ATOM 667 N N . ASP A 1 93 ? 9.781 6.693 16.933 1.00 88.25 93 ASP A N 1
ATOM 668 C CA . ASP A 1 93 ? 10.591 7.345 17.961 1.00 88.25 93 ASP A CA 1
ATOM 669 C C . ASP A 1 93 ? 9.994 7.187 19.369 1.00 88.25 93 ASP A C 1
ATOM 671 O O . ASP A 1 93 ? 10.747 7.048 20.337 1.00 88.25 93 ASP A O 1
ATOM 675 N N . LEU A 1 94 ? 8.663 7.090 19.492 1.00 93.75 94 LEU A N 1
ATOM 676 C CA . LEU A 1 94 ? 7.990 6.856 20.776 1.00 93.75 94 LEU A CA 1
ATOM 677 C C . LEU A 1 94 ? 8.315 5.482 21.377 1.00 93.75 94 LEU A C 1
ATOM 679 O O . LEU A 1 94 ? 8.223 5.303 22.590 1.00 93.75 94 LEU A O 1
ATOM 683 N N . ASP A 1 95 ? 8.744 4.519 20.560 1.00 94.00 95 ASP A N 1
ATOM 684 C CA . ASP A 1 95 ? 9.066 3.166 21.017 1.00 94.00 95 ASP A CA 1
ATOM 685 C C . ASP A 1 95 ? 10.316 3.122 21.917 1.00 94.00 95 ASP A C 1
ATOM 687 O O . ASP A 1 95 ? 10.454 2.271 22.799 1.00 94.00 95 ASP A O 1
ATOM 691 N N . ARG A 1 96 ? 11.221 4.091 21.739 1.00 94.31 96 ARG A N 1
ATOM 692 C CA . ARG A 1 96 ? 12.438 4.265 22.549 1.00 94.31 96 ARG A CA 1
ATOM 693 C C . ARG A 1 96 ? 12.315 5.414 23.549 1.00 94.31 96 ARG A C 1
ATOM 695 O O . ARG A 1 96 ? 13.326 5.858 24.089 1.00 94.31 96 ARG A O 1
ATOM 702 N N . ALA A 1 97 ? 11.102 5.896 23.804 1.00 96.44 97 ALA A N 1
ATOM 703 C CA . ALA A 1 97 ? 10.875 7.029 24.683 1.00 96.44 97 ALA A CA 1
ATOM 704 C C . ALA A 1 97 ? 10.416 6.606 26.085 1.00 96.44 97 ALA A C 1
ATOM 706 O O . ALA A 1 97 ? 9.650 5.656 26.264 1.00 96.44 97 ALA A O 1
ATOM 707 N N . ALA A 1 98 ? 10.858 7.373 27.077 1.00 97.62 98 ALA A N 1
ATOM 708 C CA . ALA A 1 98 ? 10.236 7.471 28.386 1.00 97.62 98 ALA A CA 1
ATOM 709 C C . ALA A 1 98 ? 9.391 8.751 28.411 1.00 97.62 98 ALA A C 1
ATOM 711 O O . ALA A 1 98 ? 9.921 9.858 28.303 1.00 97.62 98 ALA A O 1
ATOM 712 N N . LEU A 1 99 ? 8.075 8.588 28.488 1.00 97.94 99 LEU A N 1
ATOM 713 C CA . LEU A 1 99 ? 7.085 9.639 28.275 1.00 97.94 99 LEU A CA 1
ATOM 714 C C . LEU A 1 99 ? 6.554 10.128 29.622 1.00 97.94 99 LEU A C 1
ATOM 716 O O . LEU A 1 99 ? 5.970 9.344 30.373 1.00 97.94 99 LEU A O 1
ATOM 720 N N . ILE A 1 100 ? 6.750 11.412 29.919 1.00 98.06 100 ILE A N 1
ATOM 721 C CA . ILE A 1 100 ? 6.259 12.065 31.142 1.00 98.06 100 ILE A CA 1
ATOM 722 C C . ILE A 1 100 ? 5.309 13.215 30.796 1.00 98.06 100 ILE A C 1
ATOM 724 O O . ILE A 1 100 ? 5.363 13.763 29.695 1.00 98.06 100 ILE A O 1
ATOM 728 N N . GLY A 1 101 ? 4.432 13.580 31.731 1.00 96.62 101 GLY A N 1
ATOM 729 C CA . GLY A 1 101 ? 3.483 14.678 31.537 1.00 96.62 101 GLY A CA 1
ATOM 730 C C . GLY A 1 101 ? 4.153 16.054 31.541 1.00 96.62 101 GLY A C 1
ATOM 731 O O . GLY A 1 101 ? 5.176 16.258 32.195 1.00 96.62 101 GLY A O 1
ATOM 732 N N . ALA A 1 102 ? 3.552 17.019 30.842 1.00 94.19 102 ALA A N 1
ATOM 733 C CA . ALA A 1 102 ? 4.025 18.404 30.846 1.00 94.19 102 ALA A CA 1
ATOM 734 C C . ALA A 1 102 ? 4.058 19.052 32.246 1.00 94.19 102 ALA A C 1
ATOM 736 O O . ALA A 1 102 ? 5.082 19.653 32.561 1.00 94.19 102 ALA A O 1
ATOM 737 N N . PRO A 1 103 ? 3.045 18.885 33.127 1.00 95.50 103 PRO A N 1
ATOM 738 C CA . PRO A 1 103 ? 3.076 19.501 34.455 1.00 95.50 103 PRO A CA 1
ATOM 739 C C . PRO A 1 103 ? 4.282 19.062 35.297 1.00 95.50 103 PRO A C 1
ATOM 741 O O . PRO A 1 103 ? 5.019 19.908 35.799 1.00 95.50 103 PRO A O 1
ATOM 744 N N . VAL A 1 104 ? 4.537 17.748 35.388 1.00 96.12 104 VAL A N 1
ATOM 745 C CA . VAL A 1 104 ? 5.692 17.225 36.136 1.00 96.12 104 VAL A CA 1
ATOM 746 C C . VAL A 1 104 ? 7.025 17.602 35.477 1.00 96.12 104 VAL A C 1
ATOM 748 O O . VAL A 1 104 ? 8.015 17.835 36.166 1.00 96.12 104 VAL A O 1
ATOM 751 N N . ALA A 1 105 ? 7.070 17.708 34.146 1.00 96.19 105 ALA A N 1
ATOM 752 C CA . ALA A 1 105 ? 8.260 18.162 33.433 1.00 96.19 105 ALA A CA 1
ATOM 753 C C . ALA A 1 105 ? 8.593 19.635 33.718 1.00 96.19 105 ALA A C 1
ATOM 755 O O . ALA A 1 105 ? 9.765 19.978 33.879 1.00 96.19 105 ALA A O 1
ATOM 756 N N . THR A 1 106 ? 7.582 20.502 33.795 1.00 95.31 106 THR A N 1
ATOM 757 C CA . THR A 1 106 ? 7.759 21.918 34.135 1.00 95.31 106 THR A CA 1
ATOM 758 C C . THR A 1 106 ? 8.223 22.074 35.576 1.00 95.31 106 THR A C 1
ATOM 760 O O . THR A 1 106 ? 9.226 22.741 35.816 1.00 95.31 106 THR A O 1
ATOM 763 N N . GLU A 1 107 ? 7.555 21.405 36.520 1.00 95.75 107 GLU A N 1
ATOM 764 C CA . GLU A 1 107 ? 7.885 21.493 37.946 1.00 95.75 107 GLU A CA 1
ATOM 765 C C . GLU A 1 107 ? 9.301 20.986 38.250 1.00 95.75 107 GLU A C 1
ATOM 767 O O . GLU A 1 107 ? 10.032 21.601 39.022 1.00 95.75 107 GLU A O 1
ATOM 772 N N . LEU A 1 108 ? 9.701 19.864 37.643 1.00 95.50 108 LEU A N 1
ATOM 773 C CA . LEU A 1 108 ? 10.925 19.162 38.038 1.00 95.50 108 LEU A CA 1
ATOM 774 C C . LEU A 1 108 ? 12.130 19.443 37.146 1.00 95.50 108 LEU A C 1
ATOM 776 O O . LEU A 1 108 ? 13.262 19.293 37.603 1.00 95.50 108 LEU A O 1
ATOM 780 N N . PHE A 1 109 ? 11.906 19.806 35.883 1.00 95.19 109 PHE A N 1
ATOM 781 C CA . PHE A 1 109 ? 12.968 19.945 34.883 1.00 95.19 109 PHE A CA 1
ATOM 782 C C . PHE A 1 109 ? 12.927 21.281 34.136 1.00 95.19 109 PHE A C 1
ATOM 784 O O . PHE A 1 109 ? 13.676 21.453 33.177 1.00 95.19 109 PHE A O 1
ATOM 791 N N . GLY A 1 110 ? 12.070 22.222 34.551 1.00 93.38 110 GLY A N 1
ATOM 792 C CA . GLY A 1 110 ? 11.994 23.553 33.950 1.00 93.38 110 GLY A CA 1
ATOM 793 C C . GLY A 1 110 ? 11.530 23.544 32.493 1.00 93.38 110 GLY A C 1
ATOM 794 O O . GLY A 1 110 ? 11.936 24.408 31.722 1.00 93.38 110 GLY A O 1
ATOM 795 N N . PHE A 1 111 ? 10.717 22.558 32.092 1.00 93.31 111 PHE A N 1
ATOM 796 C CA . PHE A 1 111 ? 10.127 22.532 30.754 1.00 93.31 111 PHE A CA 1
ATOM 797 C C . PHE A 1 111 ? 9.279 23.790 30.512 1.00 93.31 111 PHE A C 1
ATOM 799 O O . PHE A 1 111 ? 8.318 24.048 31.239 1.00 93.31 111 PHE A O 1
ATOM 806 N N . ASP A 1 112 ? 9.634 24.541 29.473 1.00 90.38 112 ASP A N 1
ATOM 807 C CA . ASP A 1 112 ? 9.081 25.853 29.115 1.00 90.38 112 ASP A CA 1
ATOM 808 C C . ASP A 1 112 ? 7.767 25.779 28.316 1.00 90.38 112 ASP A C 1
ATOM 810 O O . ASP A 1 112 ? 7.153 26.803 28.029 1.00 90.38 112 ASP A O 1
ATOM 814 N N . GLY A 1 113 ? 7.328 24.570 27.951 1.00 86.50 113 GLY A N 1
ATOM 815 C CA . GLY A 1 113 ? 6.144 24.347 27.123 1.00 86.50 113 GLY A CA 1
ATOM 816 C C . GLY A 1 113 ? 6.424 24.316 25.619 1.00 86.50 113 GLY A C 1
ATOM 817 O O . GLY A 1 113 ? 5.513 24.005 24.852 1.00 86.50 113 GLY A O 1
ATOM 818 N N . SER A 1 114 ? 7.658 24.578 25.177 1.00 82.38 114 SER A N 1
ATOM 819 C CA . SER A 1 114 ? 8.009 24.632 23.756 1.00 82.38 114 SER A CA 1
ATOM 820 C C . SER A 1 114 ? 8.044 23.225 23.136 1.00 82.38 114 SER A C 1
ATOM 822 O O . SER A 1 114 ? 8.856 22.381 23.540 1.00 82.38 114 SER A O 1
ATOM 824 N N . PRO A 1 115 ? 7.204 22.915 22.127 1.00 81.44 115 PRO A N 1
ATOM 825 C CA . PRO A 1 115 ? 7.226 21.606 21.492 1.00 81.44 115 PRO A CA 1
ATOM 826 C C . PRO A 1 115 ? 8.442 21.472 20.568 1.00 81.44 115 PRO A C 1
ATOM 828 O O . PRO A 1 115 ? 8.667 22.289 19.681 1.00 81.44 115 PRO A O 1
ATOM 831 N N . THR A 1 116 ? 9.198 20.381 20.711 1.00 81.38 116 THR A N 1
ATOM 832 C CA . THR A 1 116 ? 10.271 20.021 19.759 1.00 81.38 116 THR A CA 1
ATOM 833 C C . THR A 1 116 ? 9.758 19.200 18.576 1.00 81.38 116 THR A C 1
ATOM 835 O O . THR A 1 116 ? 10.460 19.016 17.586 1.00 81.38 116 THR A O 1
ATOM 838 N N . THR A 1 117 ? 8.559 18.631 18.703 1.00 80.62 117 THR A N 1
ATOM 839 C CA . THR A 1 117 ? 7.944 17.744 17.712 1.00 80.62 117 THR A CA 1
ATOM 840 C C . THR A 1 117 ? 6.435 17.914 17.802 1.00 80.62 117 THR A C 1
ATOM 842 O O . THR A 1 117 ? 5.864 17.749 18.878 1.00 80.62 117 THR A O 1
ATOM 845 N N . VAL A 1 118 ? 5.800 18.263 16.684 1.00 81.56 118 VAL A N 1
ATOM 846 C CA . VAL A 1 118 ? 4.346 18.433 16.596 1.00 81.56 118 VAL A CA 1
ATOM 847 C C . VAL A 1 118 ? 3.772 17.245 15.840 1.00 81.56 118 VAL A C 1
ATOM 849 O O . VAL A 1 118 ? 4.093 17.031 14.673 1.00 81.56 118 VAL A O 1
ATOM 852 N N . TYR A 1 119 ? 2.922 16.481 16.521 1.00 75.38 119 TYR A N 1
ATOM 853 C CA . TYR A 1 119 ? 2.113 15.439 15.908 1.00 75.38 119 TYR A CA 1
ATOM 854 C C . TYR A 1 119 ? 0.745 16.027 15.590 1.00 75.38 119 TYR A C 1
ATOM 856 O O . TYR A 1 119 ? 0.026 16.458 16.489 1.00 75.38 119 TYR A O 1
ATOM 864 N N . GLU A 1 120 ? 0.394 16.049 14.311 1.00 80.25 120 GLU A N 1
ATOM 865 C CA . GLU A 1 120 ? -0.911 16.494 13.839 1.00 80.25 120 GLU A CA 1
ATOM 866 C C . GLU A 1 120 ? -1.661 15.295 13.255 1.00 80.25 120 GLU A C 1
ATOM 868 O O . GLU A 1 120 ? -1.082 14.416 12.613 1.00 80.25 120 GLU A O 1
ATOM 873 N N . ARG A 1 121 ? -2.958 15.228 13.558 1.00 70.56 121 ARG A N 1
ATOM 874 C CA . ARG A 1 121 ? -3.880 14.275 12.952 1.00 70.56 121 ARG A CA 1
ATOM 875 C C . ARG A 1 121 ? -5.067 15.061 12.434 1.00 70.56 121 ARG A C 1
ATOM 877 O O . ARG A 1 121 ? -5.940 15.435 13.218 1.00 70.56 121 ARG A O 1
ATOM 884 N N . SER A 1 122 ? -5.112 15.256 11.125 1.00 59.88 122 SER A N 1
ATOM 885 C CA . SER A 1 122 ? -6.284 15.832 10.480 1.00 59.88 122 SER A CA 1
ATOM 886 C C . SER A 1 122 ? -7.493 14.909 10.668 1.00 59.88 122 SER A C 1
ATOM 888 O O . SER A 1 122 ? -7.371 13.680 10.618 1.00 59.88 122 SER A O 1
ATOM 890 N N . ALA A 1 123 ? -8.669 15.493 10.908 1.00 57.22 123 ALA A N 1
ATOM 891 C CA . ALA A 1 123 ? -9.921 14.746 10.867 1.00 57.22 123 ALA A CA 1
ATOM 892 C C . ALA A 1 123 ? -10.132 14.194 9.447 1.00 57.22 123 ALA A C 1
ATOM 894 O O . ALA A 1 123 ? -9.867 14.892 8.473 1.00 57.22 123 ALA A O 1
ATOM 895 N N . ASP A 1 124 ? -10.667 12.977 9.316 1.00 55.19 124 ASP A N 1
ATOM 896 C CA . ASP A 1 124 ? -10.991 12.378 8.006 1.00 55.19 124 ASP A CA 1
ATOM 897 C C . ASP A 1 124 ? -12.079 13.169 7.224 1.00 55.19 124 ASP A C 1
ATOM 899 O O . ASP A 1 124 ? -12.406 12.832 6.086 1.00 55.19 124 ASP A O 1
ATOM 903 N N . ALA A 1 125 ? -12.648 14.225 7.815 1.00 53.47 125 ALA A N 1
ATOM 904 C CA . ALA A 1 125 ? -13.644 15.110 7.217 1.00 53.47 125 ALA A CA 1
ATOM 905 C C . ALA A 1 125 ? -12.972 16.256 6.431 1.00 53.47 125 ALA A C 1
ATOM 907 O O . ALA A 1 125 ? -12.244 17.047 7.014 1.00 53.47 125 ALA A O 1
ATOM 908 N N . ALA A 1 126 ? -13.184 16.479 5.137 1.00 54.72 126 ALA A N 1
ATOM 909 C CA . ALA A 1 126 ? -13.832 15.700 4.095 1.00 54.72 126 ALA A CA 1
ATOM 910 C C . ALA A 1 126 ? -13.083 16.037 2.797 1.00 54.72 126 ALA A C 1
ATOM 912 O O . ALA A 1 126 ? -13.277 17.098 2.207 1.00 54.72 126 ALA A O 1
ATOM 913 N N . VAL A 1 127 ? -12.194 15.149 2.362 1.00 56.62 127 VAL A N 1
ATOM 914 C CA . VAL A 1 127 ? -11.838 15.107 0.945 1.00 56.62 127 VAL A CA 1
ATOM 915 C C . VAL A 1 127 ? -12.920 14.256 0.295 1.00 56.62 127 VAL A C 1
ATOM 917 O O . VAL A 1 127 ? -13.037 13.079 0.636 1.00 56.62 127 VAL A O 1
ATOM 920 N N . ASP A 1 128 ? -13.731 14.838 -0.590 1.00 69.44 128 ASP A N 1
ATOM 921 C CA . ASP A 1 128 ? -14.734 14.083 -1.347 1.00 69.44 128 ASP A CA 1
ATOM 922 C C . ASP A 1 128 ? -14.018 13.091 -2.285 1.00 69.44 128 ASP A C 1
ATOM 924 O O . ASP A 1 128 ? -13.523 13.427 -3.368 1.00 69.44 128 ASP A O 1
ATOM 928 N N . LEU A 1 129 ? -13.849 11.861 -1.796 1.00 77.75 129 LEU A N 1
ATOM 929 C CA . LEU A 1 129 ? -13.167 10.770 -2.478 1.00 77.75 129 LEU A CA 1
ATOM 930 C C . LEU A 1 129 ? -14.183 9.699 -2.846 1.00 77.75 129 LEU A C 1
ATOM 932 O O . LEU A 1 129 ? -14.748 9.024 -1.988 1.00 77.75 129 LEU A O 1
ATOM 936 N N . ARG A 1 130 ? -14.344 9.482 -4.148 1.00 83.75 130 ARG A N 1
ATOM 937 C CA . ARG A 1 130 ? -15.122 8.375 -4.689 1.00 83.75 130 ARG A CA 1
ATOM 938 C C . ARG A 1 130 ? -14.209 7.189 -4.956 1.00 83.75 130 ARG A C 1
ATOM 940 O O . ARG A 1 130 ? -13.189 7.332 -5.633 1.00 83.75 130 ARG A O 1
ATOM 947 N N . ILE A 1 131 ? -14.617 6.018 -4.478 1.00 90.00 131 ILE A N 1
ATOM 948 C CA . ILE A 1 131 ? -13.996 4.737 -4.811 1.00 90.00 131 ILE A CA 1
ATOM 949 C C . ILE A 1 131 ? -14.947 3.967 -5.716 1.00 90.00 131 ILE A C 1
ATOM 951 O O . ILE A 1 131 ? -16.056 3.617 -5.317 1.00 90.00 131 ILE A O 1
ATOM 955 N N . GLU A 1 132 ? -14.517 3.725 -6.948 1.00 89.19 132 GLU A N 1
ATOM 956 C CA . GLU A 1 132 ? -15.288 2.962 -7.917 1.00 89.19 132 GLU A CA 1
ATOM 957 C C . GLU A 1 132 ? -15.062 1.464 -7.699 1.00 89.19 132 GLU A C 1
ATOM 959 O O . GLU A 1 132 ? -13.921 1.001 -7.577 1.00 89.19 132 GLU A O 1
ATOM 964 N N . ILE A 1 133 ? -16.155 0.697 -7.699 1.00 94.31 133 ILE A N 1
ATOM 965 C CA . ILE A 1 133 ? -16.122 -0.764 -7.623 1.00 94.31 133 ILE A CA 1
ATOM 966 C C . ILE A 1 133 ? -16.910 -1.397 -8.768 1.00 94.31 133 ILE A C 1
ATOM 968 O O . ILE A 1 133 ? -17.850 -0.833 -9.318 1.00 94.31 133 ILE A O 1
ATOM 972 N N . SER A 1 134 ? -16.549 -2.629 -9.088 1.00 90.06 134 SER A N 1
ATOM 973 C CA . SER A 1 134 ? -17.236 -3.508 -10.026 1.00 90.06 134 SER A CA 1
ATOM 974 C C . SER A 1 134 ? -17.488 -4.843 -9.340 1.00 90.06 134 SER A C 1
ATOM 976 O O . SER A 1 134 ? -16.689 -5.286 -8.513 1.00 90.06 134 SER A O 1
ATOM 978 N N . ARG A 1 135 ? -18.602 -5.497 -9.672 1.00 94.25 135 ARG A N 1
ATOM 979 C CA . ARG A 1 135 ? -19.000 -6.763 -9.051 1.00 94.25 135 ARG A CA 1
ATOM 980 C C . ARG A 1 135 ? -19.497 -7.746 -10.093 1.00 94.25 135 ARG A C 1
ATOM 982 O O . ARG A 1 135 ? -20.401 -7.435 -10.864 1.00 94.25 135 ARG A O 1
ATOM 989 N N . THR A 1 136 ? -18.967 -8.961 -10.043 1.00 92.75 136 THR A N 1
ATOM 990 C CA . THR A 1 136 ? -19.601 -10.143 -10.638 1.00 92.75 136 THR A CA 1
ATOM 991 C C . THR A 1 136 ? -20.074 -11.033 -9.498 1.00 92.75 136 THR A C 1
ATOM 993 O O . THR A 1 136 ? -19.281 -11.380 -8.629 1.00 92.75 136 THR A O 1
ATOM 996 N N . LYS A 1 137 ? -21.371 -11.355 -9.455 1.00 95.06 137 LYS A N 1
ATOM 997 C CA . LYS A 1 137 ? -21.907 -12.256 -8.427 1.00 95.06 137 LYS A CA 1
ATOM 998 C C . LYS A 1 137 ? -21.396 -13.681 -8.639 1.00 95.06 137 LYS A C 1
ATOM 1000 O O . LYS A 1 137 ? -21.167 -14.071 -9.785 1.00 95.06 137 LYS A O 1
ATOM 1005 N N . ALA A 1 138 ? -21.286 -14.436 -7.549 1.00 97.31 138 ALA A N 1
ATOM 1006 C CA . ALA A 1 138 ? -21.045 -15.870 -7.590 1.00 97.31 138 ALA A CA 1
ATOM 1007 C C . ALA A 1 138 ? -22.038 -16.534 -8.557 1.00 97.31 138 ALA A C 1
ATOM 1009 O O . ALA A 1 138 ? -23.245 -16.281 -8.476 1.00 97.31 138 ALA A O 1
ATOM 1010 N N . SER A 1 139 ? -21.542 -17.356 -9.483 1.00 96.12 139 SER A N 1
ATOM 1011 C CA . SER A 1 139 ? -22.414 -18.033 -10.452 1.00 96.12 139 SER A CA 1
ATOM 1012 C C . SER A 1 139 ? -23.239 -19.162 -9.831 1.00 96.12 139 SER A C 1
ATOM 1014 O O . SER A 1 139 ? -24.237 -19.566 -10.423 1.00 96.12 139 SER A O 1
ATOM 1016 N N . ASP A 1 140 ? -22.861 -19.633 -8.639 1.00 94.00 140 ASP A N 1
ATOM 1017 C CA . ASP A 1 140 ? -23.596 -20.618 -7.848 1.00 94.00 140 ASP A CA 1
ATOM 1018 C C . ASP A 1 140 ? -23.938 -20.028 -6.463 1.00 94.00 140 ASP A C 1
ATOM 1020 O O . ASP A 1 140 ? -23.154 -20.148 -5.516 1.00 94.00 140 ASP A O 1
ATOM 1024 N N . PRO A 1 141 ? -25.091 -19.342 -6.317 1.00 91.62 141 PRO A N 1
ATOM 1025 C CA . PRO A 1 141 ? -25.463 -18.686 -5.063 1.00 91.62 141 PRO A CA 1
ATOM 1026 C C . PRO A 1 141 ? -25.580 -19.643 -3.872 1.00 91.62 141 PRO A C 1
ATOM 1028 O O . PRO A 1 141 ? -25.369 -19.218 -2.738 1.00 91.62 141 PRO A O 1
ATOM 1031 N N . ALA A 1 142 ? -25.888 -20.922 -4.119 1.00 95.81 142 ALA A N 1
ATOM 1032 C CA . ALA A 1 142 ? -26.012 -21.936 -3.075 1.00 95.81 142 ALA A CA 1
ATOM 1033 C C . ALA A 1 142 ? -24.654 -22.316 -2.459 1.00 95.81 142 ALA A C 1
ATOM 1035 O O . ALA A 1 142 ? -24.604 -22.775 -1.321 1.00 95.81 142 ALA A O 1
ATOM 1036 N N . LEU A 1 143 ? -23.553 -22.095 -3.185 1.00 94.62 143 LEU A N 1
ATOM 1037 C CA . LEU A 1 143 ? -22.184 -22.357 -2.730 1.00 94.62 143 LEU A CA 1
ATOM 1038 C C . LEU A 1 143 ? -21.421 -21.077 -2.364 1.00 94.62 143 LEU A C 1
ATOM 1040 O O . LEU A 1 143 ? -20.205 -21.120 -2.179 1.00 94.62 143 LEU A O 1
ATOM 1044 N N . ARG A 1 144 ? -22.105 -19.929 -2.273 1.00 97.12 144 ARG A N 1
ATOM 1045 C CA . ARG A 1 144 ? -21.464 -18.631 -2.047 1.00 97.12 144 ARG A CA 1
ATOM 1046 C C . ARG A 1 144 ? -20.742 -18.580 -0.693 1.00 97.12 144 ARG A C 1
ATOM 1048 O O . ARG A 1 144 ? -21.355 -18.713 0.360 1.00 97.12 144 ARG A O 1
ATOM 1055 N N . GLN A 1 145 ? -19.450 -18.265 -0.728 1.00 96.75 145 GLN A N 1
ATOM 1056 C CA . GLN A 1 145 ? -18.544 -18.178 0.427 1.00 96.75 145 GLN A CA 1
ATOM 1057 C C . GLN A 1 145 ? -18.162 -16.731 0.805 1.00 96.75 145 GLN A C 1
ATOM 1059 O O . GLN A 1 145 ? -17.236 -16.513 1.589 1.00 96.75 145 GLN A O 1
ATOM 1064 N N . GLY A 1 146 ? -18.857 -15.735 0.248 1.00 96.62 146 GLY A N 1
ATOM 1065 C CA . GLY A 1 146 ? -18.646 -14.307 0.519 1.00 96.62 146 GLY A CA 1
ATOM 1066 C C . GLY A 1 146 ? -18.100 -13.543 -0.686 1.00 96.62 146 GLY A C 1
ATOM 1067 O O . GLY A 1 146 ? -18.318 -13.933 -1.836 1.00 96.62 146 GLY A O 1
ATOM 1068 N N . VAL A 1 147 ? -17.384 -12.449 -0.416 1.00 98.44 147 VAL A N 1
ATOM 1069 C CA . VAL A 1 147 ? -16.737 -11.609 -1.439 1.00 98.44 147 VAL A CA 1
ATOM 1070 C C . VAL A 1 147 ? -15.234 -11.867 -1.523 1.00 98.44 147 VAL A C 1
ATOM 1072 O O . VAL A 1 147 ? -14.588 -12.190 -0.520 1.00 98.44 147 VAL A O 1
ATOM 1075 N N . VAL A 1 148 ? -14.662 -11.667 -2.709 1.00 98.69 148 VAL A N 1
ATOM 1076 C CA . VAL A 1 148 ? -13.214 -11.584 -2.927 1.00 98.69 148 VAL A CA 1
ATOM 1077 C C . VAL A 1 148 ? -12.865 -10.263 -3.604 1.00 98.69 148 VAL A C 1
ATOM 1079 O O . VAL A 1 148 ? -13.367 -9.966 -4.686 1.00 98.69 148 VAL A O 1
ATOM 1082 N N . LEU A 1 149 ? -12.017 -9.460 -2.963 1.00 98.69 149 LEU A N 1
ATOM 1083 C CA . LEU A 1 149 ? -11.486 -8.226 -3.541 1.00 98.69 149 LEU A CA 1
ATOM 1084 C C . LEU A 1 149 ? -10.215 -8.533 -4.335 1.00 98.69 149 LEU A C 1
ATOM 1086 O O . LEU A 1 149 ? -9.320 -9.217 -3.833 1.00 98.69 149 LEU A O 1
ATOM 1090 N N . LEU A 1 150 ? -10.141 -8.005 -5.554 1.00 98.44 150 LEU A N 1
ATOM 1091 C CA . LEU A 1 150 ? -9.006 -8.159 -6.457 1.00 98.44 150 LEU A CA 1
ATOM 1092 C C . LEU A 1 150 ? -8.238 -6.847 -6.611 1.00 98.44 150 LEU A C 1
ATOM 1094 O O . LEU A 1 150 ? -8.840 -5.777 -6.713 1.00 98.44 150 LEU A O 1
ATOM 1098 N N . ASN A 1 151 ? -6.909 -6.933 -6.669 1.00 98.50 151 ASN A N 1
ATOM 1099 C CA . ASN A 1 151 ? -6.062 -5.798 -7.029 1.00 98.50 151 ASN A CA 1
ATOM 1100 C C . ASN A 1 151 ? -4.903 -6.236 -7.945 1.00 98.50 151 ASN A C 1
ATOM 1102 O O . ASN A 1 151 ? -4.166 -7.156 -7.578 1.00 98.50 151 ASN A O 1
ATOM 1106 N N . PRO A 1 152 ? -4.699 -5.578 -9.103 1.00 97.06 152 PRO A N 1
ATOM 1107 C CA . PRO A 1 152 ? -3.687 -5.990 -10.077 1.00 97.06 152 PRO A CA 1
ATOM 1108 C C . PRO A 1 152 ? -2.272 -5.495 -9.734 1.00 97.06 152 PRO A C 1
ATOM 1110 O O . PRO A 1 152 ? -1.302 -5.915 -10.361 1.00 97.06 152 PRO A O 1
ATOM 1113 N N . GLY A 1 153 ? -2.136 -4.588 -8.763 1.00 95.06 153 GLY A N 1
ATOM 1114 C CA . GLY A 1 153 ? -0.868 -3.964 -8.412 1.00 95.06 153 GLY A CA 1
ATOM 1115 C C . GLY A 1 153 ? -0.537 -2.721 -9.241 1.00 95.06 153 GLY A C 1
ATOM 1116 O O . GLY A 1 153 ? -1.366 -1.826 -9.408 1.00 95.06 153 GLY A O 1
ATOM 1117 N N . GLY A 1 154 ? 0.722 -2.618 -9.673 1.00 91.88 154 GLY A N 1
ATOM 1118 C CA . GLY A 1 154 ? 1.334 -1.387 -10.177 1.00 91.88 154 GLY A CA 1
ATOM 1119 C C . GLY A 1 154 ? 2.361 -0.833 -9.178 1.00 91.88 154 GLY A C 1
ATOM 1120 O O . GLY A 1 154 ? 3.476 -1.356 -9.162 1.00 91.88 154 GLY A O 1
ATOM 1121 N N . PRO A 1 155 ? 2.028 0.154 -8.315 1.00 89.25 155 PRO A N 1
ATOM 1122 C CA . PRO A 1 155 ? 0.717 0.792 -8.115 1.00 89.25 155 PRO A CA 1
ATOM 1123 C C . PRO A 1 155 ? 0.243 1.622 -9.317 1.00 89.25 155 PRO A C 1
ATOM 1125 O O . PRO A 1 155 ? 1.002 1.866 -10.249 1.00 89.25 155 PRO A O 1
ATOM 1128 N N . GLY A 1 156 ? -1.030 2.034 -9.301 1.00 89.50 156 GLY A N 1
ATOM 1129 C CA . GLY A 1 156 ? -1.668 2.779 -10.397 1.00 89.50 156 GLY A CA 1
ATOM 1130 C C . GLY A 1 156 ? -2.498 1.919 -11.358 1.00 89.50 156 GLY A C 1
ATOM 1131 O O . GLY A 1 156 ? -3.151 2.462 -12.245 1.00 89.50 156 GLY A O 1
ATOM 1132 N N . GLY A 1 157 ? -2.509 0.592 -11.179 1.00 91.38 157 GLY A N 1
ATOM 1133 C CA . GLY A 1 157 ? -3.372 -0.314 -11.934 1.00 91.38 157 GLY A CA 1
ATOM 1134 C C . GLY A 1 157 ? -4.819 -0.277 -11.434 1.00 91.38 157 GLY A C 1
ATOM 1135 O O . GLY A 1 157 ? -5.068 -0.441 -10.238 1.00 91.38 157 GLY A O 1
ATOM 1136 N N . GLY A 1 158 ? -5.768 -0.078 -12.351 1.00 92.31 158 GLY A N 1
ATOM 1137 C CA . GLY A 1 158 ? -7.203 -0.143 -12.061 1.00 92.31 158 GLY A CA 1
ATOM 1138 C C . GLY A 1 158 ? -7.726 -1.581 -12.027 1.00 92.31 158 GLY A C 1
ATOM 1139 O O . GLY A 1 158 ? -7.375 -2.391 -12.885 1.00 92.31 158 GLY A O 1
ATOM 1140 N N . GLY A 1 159 ? -8.557 -1.914 -11.038 1.00 92.81 159 GLY A N 1
ATOM 1141 C CA . GLY A 1 159 ? -9.052 -3.274 -10.798 1.00 92.81 159 GLY A CA 1
ATOM 1142 C C . GLY A 1 159 ? -10.435 -3.568 -11.382 1.00 92.81 159 GLY A C 1
ATOM 1143 O O . GLY A 1 159 ? -10.890 -4.710 -11.310 1.00 92.81 159 GLY A O 1
ATOM 1144 N N . LEU A 1 160 ? -11.124 -2.580 -11.964 1.00 92.06 160 LEU A N 1
ATOM 1145 C CA . LEU A 1 160 ? -12.532 -2.721 -12.378 1.00 92.06 160 LEU A CA 1
ATOM 1146 C C . LEU A 1 160 ? -12.797 -3.783 -13.459 1.00 92.06 160 LEU A C 1
ATOM 1148 O O . LEU A 1 160 ? -13.921 -4.262 -13.592 1.00 92.06 160 LEU A O 1
ATOM 1152 N N . ALA A 1 161 ? -11.789 -4.160 -14.247 1.00 90.94 161 ALA A N 1
ATOM 1153 C CA . ALA A 1 161 ? -11.938 -5.192 -15.275 1.00 90.94 161 ALA A CA 1
ATOM 1154 C C . ALA A 1 161 ? -11.782 -6.622 -14.724 1.00 90.94 161 ALA A C 1
ATOM 1156 O O . ALA A 1 161 ? -12.315 -7.566 -15.309 1.00 90.94 161 ALA A O 1
ATOM 1157 N N . MET A 1 162 ? -11.116 -6.797 -13.578 1.00 95.44 162 MET A N 1
ATOM 1158 C CA . MET A 1 162 ? -10.724 -8.119 -13.074 1.00 95.44 162 MET A CA 1
ATOM 1159 C C . MET A 1 162 ? -11.905 -9.078 -12.807 1.00 95.44 162 MET A C 1
ATOM 1161 O O . MET A 1 162 ? -11.781 -10.273 -13.093 1.00 95.44 162 MET A O 1
ATOM 1165 N N . PRO A 1 163 ? -13.089 -8.635 -12.326 1.00 94.44 163 PRO A N 1
ATOM 1166 C CA . PRO A 1 163 ? -14.238 -9.534 -12.204 1.00 94.44 163 PRO A CA 1
ATOM 1167 C C . PRO A 1 163 ? -14.689 -10.141 -13.536 1.00 94.44 163 PRO A C 1
ATOM 1169 O O . PRO A 1 163 ? -15.197 -11.258 -13.560 1.00 94.44 163 PRO A O 1
ATOM 1172 N N . LEU A 1 164 ? -14.506 -9.430 -14.654 1.00 91.00 164 LEU A N 1
ATOM 1173 C CA . LEU A 1 164 ? -14.833 -9.951 -15.982 1.00 91.00 164 LEU A CA 1
ATOM 1174 C C . LEU A 1 164 ? -13.836 -11.031 -16.416 1.00 91.00 164 LEU A C 1
ATOM 1176 O O . LEU A 1 164 ? -14.248 -12.045 -16.975 1.00 91.00 164 LEU A O 1
ATOM 1180 N N . GLU A 1 165 ? -12.551 -10.828 -16.124 1.00 92.31 165 GLU A N 1
ATOM 1181 C CA . GLU A 1 165 ? -11.452 -11.741 -16.472 1.00 92.31 165 GLU A CA 1
ATOM 1182 C C . GLU A 1 165 ? -11.533 -13.081 -15.727 1.00 92.31 165 GLU A C 1
ATOM 1184 O O . GLU A 1 165 ? -11.061 -14.102 -16.218 1.00 92.31 165 GLU A O 1
ATOM 1189 N N . THR A 1 166 ? -12.179 -13.097 -14.559 1.00 92.94 166 THR A N 1
ATOM 1190 C CA . THR A 1 166 ? -12.337 -14.297 -13.720 1.00 92.94 166 THR A CA 1
ATOM 1191 C C . THR A 1 166 ? -13.616 -15.089 -13.999 1.00 92.94 166 THR A C 1
ATOM 1193 O O . THR A 1 166 ? -13.856 -16.117 -13.358 1.00 92.94 166 THR A O 1
ATOM 1196 N N . ARG A 1 167 ? -14.457 -14.661 -14.948 1.00 92.06 167 ARG A N 1
ATOM 1197 C CA . ARG A 1 167 ? -15.709 -15.360 -15.275 1.00 92.06 167 ARG A CA 1
ATOM 1198 C C . ARG A 1 167 ? -15.461 -16.809 -15.689 1.00 92.06 167 ARG A C 1
ATOM 1200 O O . ARG A 1 167 ? -14.543 -17.112 -16.441 1.00 92.06 167 ARG A O 1
ATOM 1207 N N . GLY A 1 168 ? -16.316 -17.706 -15.204 1.00 92.81 168 GLY A N 1
ATOM 1208 C CA . GLY A 1 168 ? -16.206 -19.142 -15.474 1.00 92.81 168 GLY A CA 1
ATOM 1209 C C . GLY A 1 168 ? -15.086 -19.850 -14.705 1.00 92.81 168 GLY A C 1
ATOM 1210 O O . GLY A 1 168 ? -14.930 -21.057 -14.859 1.00 92.81 168 GLY A O 1
ATOM 1211 N N . SER A 1 169 ? -14.324 -19.138 -13.869 1.00 95.75 169 SER A N 1
ATOM 1212 C CA . SER A 1 169 ? -13.388 -19.765 -12.935 1.00 95.75 169 SER A CA 1
ATOM 1213 C C . SER A 1 169 ? -14.114 -20.357 -11.725 1.00 95.75 169 SER A C 1
ATOM 1215 O O . SER A 1 169 ? -15.204 -19.917 -11.358 1.00 95.75 169 SER A O 1
ATOM 1217 N N . GLU A 1 170 ? -13.462 -21.299 -11.040 1.00 95.38 170 GLU A N 1
ATOM 1218 C CA . GLU A 1 170 ? -13.933 -21.778 -9.735 1.00 95.38 170 GLU A CA 1
ATOM 1219 C C . GLU A 1 170 ? -14.022 -20.638 -8.710 1.00 95.38 170 GLU A C 1
ATOM 1221 O O . GLU A 1 170 ? -14.944 -20.610 -7.904 1.00 95.38 170 GLU A O 1
ATOM 1226 N N . LEU A 1 171 ? -13.143 -19.631 -8.772 1.00 94.81 171 LEU A N 1
ATOM 1227 C CA . LEU A 1 171 ? -13.244 -18.463 -7.891 1.00 94.81 171 LEU A CA 1
ATOM 1228 C C . LEU A 1 171 ? -14.594 -17.748 -8.071 1.00 94.81 171 LEU A C 1
ATOM 1230 O O . LEU A 1 171 ? -15.308 -17.528 -7.097 1.00 94.81 171 LEU A O 1
ATOM 1234 N N . ALA A 1 172 ? -14.965 -17.443 -9.317 1.00 95.94 172 ALA A N 1
ATOM 1235 C CA . ALA A 1 172 ? -16.227 -16.774 -9.638 1.00 95.94 172 ALA A CA 1
ATOM 1236 C C . ALA A 1 172 ? -17.462 -17.672 -9.444 1.00 95.94 172 ALA A C 1
ATOM 1238 O O . ALA A 1 172 ? -18.588 -17.178 -9.459 1.00 95.94 172 ALA A O 1
ATOM 1239 N N . ARG A 1 173 ? -17.269 -18.982 -9.253 1.00 97.38 173 ARG A N 1
ATOM 1240 C CA . ARG A 1 173 ? -18.343 -19.896 -8.864 1.00 97.38 173 ARG A CA 1
ATOM 1241 C C . ARG A 1 173 ? -18.738 -19.721 -7.402 1.00 97.38 173 ARG A C 1
ATOM 1243 O O . ARG A 1 173 ? -19.928 -19.662 -7.115 1.00 97.38 173 ARG A O 1
ATOM 1250 N N . HIS A 1 174 ? -17.756 -19.614 -6.505 1.00 97.44 174 HIS A N 1
ATOM 1251 C CA . HIS A 1 174 ? -17.980 -19.611 -5.051 1.00 97.44 174 HIS A CA 1
ATOM 1252 C C . HIS A 1 174 ? -17.975 -18.214 -4.421 1.00 97.44 174 HIS A C 1
ATOM 1254 O O . HIS A 1 174 ? -18.420 -18.068 -3.287 1.00 97.44 174 HIS A O 1
ATOM 1260 N N . PHE A 1 175 ? -17.483 -17.180 -5.104 1.00 98.31 175 PHE A N 1
ATOM 1261 C CA . PHE A 1 175 ? -17.365 -15.834 -4.535 1.00 98.31 175 PHE A CA 1
ATOM 1262 C C . PHE A 1 175 ? -17.991 -14.771 -5.428 1.00 98.31 175 PHE A C 1
ATOM 1264 O O . PHE A 1 175 ? -17.901 -14.828 -6.654 1.00 98.31 175 PHE A O 1
ATOM 1271 N N . ASP A 1 176 ? -18.553 -13.743 -4.795 1.00 98.06 176 ASP A N 1
ATOM 1272 C CA . ASP A 1 176 ? -18.761 -12.474 -5.480 1.00 98.06 176 ASP A CA 1
ATOM 1273 C C . ASP A 1 176 ? -17.395 -11.821 -5.705 1.00 98.06 176 ASP A C 1
ATOM 1275 O O . ASP A 1 176 ? -16.681 -11.501 -4.751 1.00 98.06 176 ASP A O 1
ATOM 1279 N N . VAL A 1 177 ? -17.025 -11.621 -6.964 1.00 98.38 177 VAL A N 1
ATOM 1280 C CA . VAL A 1 177 ? -15.729 -11.058 -7.336 1.00 98.38 177 VAL A CA 1
ATOM 1281 C C . VAL A 1 177 ? -15.848 -9.548 -7.450 1.00 98.38 177 VAL A C 1
ATOM 1283 O O . VAL A 1 177 ? -16.635 -9.040 -8.256 1.00 98.38 177 VAL A O 1
ATOM 1286 N N . ILE A 1 178 ? -15.059 -8.844 -6.643 1.00 98.50 178 ILE A N 1
ATOM 1287 C CA . ILE A 1 178 ? -15.051 -7.389 -6.529 1.00 98.50 178 ILE A CA 1
ATOM 1288 C C . ILE A 1 178 ? -13.734 -6.852 -7.079 1.00 98.50 178 ILE A C 1
ATOM 1290 O O . ILE A 1 178 ? -12.662 -7.139 -6.550 1.00 98.50 178 ILE A O 1
ATOM 1294 N N . GLY A 1 179 ? -13.816 -6.056 -8.137 1.00 95.69 179 GLY A N 1
ATOM 1295 C CA . GLY A 1 179 ? -12.704 -5.249 -8.628 1.00 95.69 179 GLY A CA 1
ATOM 1296 C C . GLY A 1 179 ? -12.908 -3.813 -8.180 1.00 95.69 179 GLY A C 1
ATOM 1297 O O . GLY A 1 179 ? -14.045 -3.345 -8.176 1.00 95.69 179 GLY A O 1
ATOM 1298 N N . PHE A 1 180 ? -11.847 -3.103 -7.822 1.00 97.69 180 PHE A N 1
ATOM 1299 C CA . PHE A 1 180 ? -11.940 -1.694 -7.447 1.00 97.69 180 PHE A CA 1
ATOM 1300 C C . PHE A 1 180 ? -10.761 -0.911 -8.005 1.00 97.69 180 PHE A C 1
ATOM 1302 O O . PHE A 1 180 ? -9.665 -1.452 -8.166 1.00 97.69 180 PHE A O 1
ATOM 1309 N N . ASP A 1 181 ? -10.990 0.366 -8.281 1.00 95.88 181 ASP A N 1
ATOM 1310 C CA . ASP A 1 181 ? -9.906 1.299 -8.558 1.00 95.88 181 ASP A CA 1
ATOM 1311 C C . ASP A 1 181 ? -9.468 1.937 -7.230 1.00 95.88 181 ASP A C 1
ATOM 1313 O O . ASP A 1 181 ? -10.297 2.548 -6.550 1.00 95.88 181 ASP A O 1
ATOM 1317 N N . PRO A 1 182 ? -8.194 1.811 -6.811 1.00 96.19 182 PRO A N 1
ATOM 1318 C CA . PRO A 1 182 ? -7.702 2.495 -5.617 1.00 96.19 182 PRO A CA 1
ATOM 1319 C C . PRO A 1 182 ? -7.934 4.012 -5.662 1.00 96.19 182 PRO A C 1
ATOM 1321 O O . PRO A 1 182 ? -8.048 4.605 -6.739 1.00 96.19 182 PRO A O 1
ATOM 1324 N N . ARG A 1 183 ? -7.931 4.671 -4.496 1.00 93.19 183 ARG A N 1
ATOM 1325 C CA . ARG A 1 183 ? -7.870 6.140 -4.446 1.00 93.19 183 ARG A CA 1
ATOM 1326 C C . ARG A 1 183 ? -6.720 6.647 -5.320 1.00 93.19 183 ARG A C 1
ATOM 1328 O O . ARG A 1 183 ? -5.626 6.084 -5.308 1.00 93.19 183 ARG A O 1
ATOM 1335 N N . GLY A 1 184 ? -6.961 7.699 -6.092 1.00 91.19 184 GLY A N 1
ATOM 1336 C CA . GLY A 1 184 ? -5.972 8.228 -7.025 1.00 91.19 184 GLY A CA 1
ATOM 1337 C C . GLY A 1 184 ? -5.892 7.496 -8.370 1.00 91.19 184 GLY A C 1
ATOM 1338 O O . GLY A 1 184 ? -5.128 7.941 -9.222 1.00 91.19 184 GLY A O 1
ATOM 1339 N N . VAL A 1 185 ? -6.681 6.441 -8.612 1.00 93.25 185 VAL A N 1
ATOM 1340 C CA . VAL A 1 185 ? -6.577 5.601 -9.819 1.00 93.25 185 VAL A CA 1
ATOM 1341 C C . VAL A 1 185 ? -7.867 5.591 -10.639 1.00 93.25 185 VAL A C 1
ATOM 1343 O O . VAL A 1 185 ? -8.968 5.520 -10.101 1.00 93.25 185 VAL A O 1
ATOM 1346 N N . GLY A 1 186 ? -7.713 5.596 -11.966 1.00 88.56 186 GLY A N 1
ATOM 1347 C CA . GLY A 1 186 ? -8.757 5.195 -12.907 1.00 88.56 186 GLY A CA 1
ATOM 1348 C C . GLY A 1 186 ? -10.058 5.981 -12.769 1.00 88.56 186 GLY A C 1
ATOM 1349 O O . GLY A 1 186 ? -10.079 7.202 -12.923 1.00 88.56 186 GLY A O 1
ATOM 1350 N N . ARG A 1 187 ? -11.156 5.257 -12.543 1.00 84.69 187 ARG A N 1
ATOM 1351 C CA . ARG A 1 187 ? -12.490 5.833 -12.373 1.00 84.69 187 ARG A CA 1
ATOM 1352 C C . ARG A 1 187 ? -12.773 6.285 -10.954 1.00 84.69 187 ARG A C 1
ATOM 1354 O O . ARG A 1 187 ? -13.772 6.973 -10.799 1.00 84.69 187 ARG A O 1
ATOM 1361 N N . SER A 1 188 ? -11.965 5.953 -9.952 1.00 90.69 188 SER A N 1
ATOM 1362 C CA . SER A 1 188 ? -12.061 6.571 -8.620 1.00 90.69 188 SER A CA 1
ATOM 1363 C C . SER A 1 188 ? -11.678 8.058 -8.690 1.00 90.69 188 SER A C 1
ATOM 1365 O O . SER A 1 188 ? -11.430 8.592 -9.775 1.00 90.69 188 SER A O 1
ATOM 1367 N N . SER A 1 189 ? -11.643 8.768 -7.561 1.00 87.62 189 SER A N 1
ATOM 1368 C CA . SER A 1 189 ? -11.073 10.123 -7.508 1.00 87.62 189 SER A CA 1
ATOM 1369 C C . SER A 1 189 ? -9.591 10.072 -7.894 1.00 87.62 189 SER A C 1
ATOM 1371 O O . SER A 1 189 ? -8.725 9.804 -7.060 1.00 87.62 189 SER A O 1
ATOM 1373 N N . ALA A 1 190 ? -9.319 10.240 -9.189 1.00 86.06 190 ALA A N 1
ATOM 1374 C CA . ALA A 1 190 ? -8.019 10.001 -9.795 1.00 86.06 190 ALA A CA 1
ATOM 1375 C C . ALA A 1 190 ? -7.051 11.159 -9.545 1.00 86.06 190 ALA A C 1
ATOM 1377 O O . ALA A 1 190 ? -7.398 12.327 -9.730 1.00 86.06 190 ALA A O 1
ATOM 1378 N N . LEU A 1 191 ? -5.809 10.823 -9.197 1.00 88.00 191 LEU A N 1
ATOM 1379 C CA . LEU A 1 191 ? -4.720 11.782 -9.118 1.00 88.00 191 LEU A CA 1
ATOM 1380 C C . LEU A 1 191 ? -4.181 11.970 -10.534 1.00 88.00 191 LEU A C 1
ATOM 1382 O O . LEU A 1 191 ? -3.579 11.066 -11.110 1.00 88.00 191 LEU A O 1
ATOM 1386 N N . LYS A 1 192 ? -4.426 13.144 -11.108 1.00 84.62 192 LYS A N 1
ATOM 1387 C CA . LYS A 1 192 ? -3.883 13.535 -12.409 1.00 84.62 192 LYS A CA 1
ATOM 1388 C C . LYS A 1 192 ? -2.827 14.597 -12.171 1.00 84.62 192 LYS A C 1
ATOM 1390 O O . LYS A 1 192 ? -3.114 15.541 -11.448 1.00 84.62 192 LYS A O 1
ATOM 1395 N N . CYS A 1 193 ? -1.653 14.434 -12.770 1.00 85.19 193 CYS A N 1
ATOM 1396 C CA . CYS A 1 193 ? -0.636 15.478 -12.829 1.00 85.19 193 CYS A CA 1
ATOM 1397 C C . CYS A 1 193 ? -0.769 16.271 -14.127 1.00 85.19 193 CYS A C 1
ATOM 1399 O O . CYS A 1 193 ? -1.258 15.741 -15.131 1.00 85.19 193 CYS A O 1
ATOM 1401 N N . GLU A 1 194 ? -0.308 17.519 -14.123 1.00 87.88 194 GLU A N 1
ATOM 1402 C CA . GLU A 1 194 ? -0.150 18.267 -15.367 1.00 87.88 194 GLU A CA 1
ATOM 1403 C C . GLU A 1 194 ? 0.877 17.572 -16.272 1.00 87.88 194 GLU A C 1
ATOM 1405 O O . GLU A 1 194 ? 1.871 17.003 -15.813 1.00 87.88 194 GLU A O 1
ATOM 1410 N N . ARG A 1 195 ? 0.612 17.572 -17.581 1.00 88.69 195 ARG A N 1
ATOM 1411 C CA . ARG A 1 195 ? 1.509 16.961 -18.565 1.00 88.69 195 ARG A CA 1
ATOM 1412 C C . ARG A 1 195 ? 2.675 17.911 -18.822 1.00 88.69 195 ARG A C 1
ATOM 1414 O O . ARG A 1 195 ? 2.455 19.055 -19.207 1.00 88.69 195 ARG A O 1
ATOM 1421 N N . ILE A 1 196 ? 3.899 17.409 -18.687 1.00 90.81 196 ILE A N 1
ATOM 1422 C CA . ILE A 1 196 ? 5.115 18.119 -19.096 1.00 90.81 196 ILE A CA 1
ATOM 1423 C C . ILE A 1 196 ? 5.692 17.504 -20.380 1.00 90.81 196 ILE A C 1
ATOM 1425 O O . ILE A 1 196 ? 5.411 16.334 -20.664 1.00 90.81 196 ILE A O 1
ATOM 1429 N N . PRO A 1 197 ? 6.503 18.244 -21.159 1.00 92.75 197 PRO A N 1
ATOM 1430 C CA . PRO A 1 197 ? 7.300 17.651 -22.227 1.00 92.75 197 PRO A CA 1
ATOM 1431 C C . PRO A 1 197 ? 8.180 16.515 -21.690 1.00 92.75 197 PRO A C 1
ATOM 1433 O O . PRO A 1 197 ? 8.816 16.659 -20.644 1.00 92.75 197 PRO A O 1
ATOM 1436 N N . ASP A 1 198 ? 8.232 15.390 -22.404 1.00 90.44 198 ASP A N 1
ATOM 1437 C CA . ASP A 1 198 ? 9.107 14.278 -22.031 1.00 90.44 198 ASP A CA 1
ATOM 1438 C C . ASP A 1 198 ? 10.554 14.591 -22.432 1.00 90.44 198 ASP A C 1
ATOM 1440 O O . ASP A 1 198 ? 11.004 14.285 -23.535 1.00 90.44 198 ASP A O 1
ATOM 1444 N N . THR A 1 199 ? 11.268 15.268 -21.534 1.00 90.25 199 THR A N 1
ATOM 1445 C CA . THR A 1 199 ? 12.699 15.576 -21.663 1.00 90.25 199 THR A CA 1
ATOM 1446 C C . THR A 1 199 ? 13.579 14.555 -20.944 1.00 90.25 199 THR A C 1
ATOM 1448 O O . THR A 1 199 ? 14.779 14.783 -20.770 1.00 90.25 199 THR A O 1
ATOM 1451 N N . ARG A 1 200 ? 13.012 13.419 -20.510 1.00 87.94 200 ARG A N 1
ATOM 1452 C CA . ARG A 1 200 ? 13.766 12.381 -19.810 1.00 87.94 200 ARG A CA 1
ATOM 1453 C C . ARG A 1 200 ? 14.898 11.873 -20.713 1.00 87.94 200 ARG A C 1
ATOM 1455 O O . ARG A 1 200 ? 14.636 11.446 -21.839 1.00 87.94 200 ARG A O 1
ATOM 1462 N N . PRO A 1 201 ? 16.153 11.820 -20.232 1.00 87.69 201 PRO A N 1
ATOM 1463 C CA . PRO A 1 201 ? 17.232 11.266 -21.038 1.00 87.69 201 PRO A CA 1
ATOM 1464 C C . PRO A 1 201 ? 16.974 9.795 -21.406 1.00 87.69 201 PRO A C 1
ATOM 1466 O O . PRO A 1 201 ? 16.576 8.983 -20.568 1.00 87.69 201 PRO A O 1
ATOM 1469 N N . ALA A 1 202 ? 17.251 9.433 -22.663 1.00 85.19 202 ALA A N 1
ATOM 1470 C CA . ALA A 1 202 ? 16.941 8.110 -23.217 1.00 85.19 202 ALA A CA 1
ATOM 1471 C C . ALA A 1 202 ? 17.862 6.975 -22.718 1.00 85.19 202 ALA A C 1
ATOM 1473 O O . ALA A 1 202 ? 17.582 5.796 -22.934 1.00 85.19 202 ALA A O 1
ATOM 1474 N N . THR A 1 203 ? 18.980 7.304 -22.065 1.00 85.81 203 THR A N 1
ATOM 1475 C CA . THR A 1 203 ? 19.940 6.307 -21.575 1.00 85.81 203 THR A CA 1
ATOM 1476 C C . THR A 1 203 ? 19.535 5.751 -20.212 1.00 85.81 203 THR A C 1
ATOM 1478 O O . THR A 1 203 ? 19.236 6.491 -19.283 1.00 85.81 203 THR A O 1
ATOM 1481 N N . SER A 1 204 ? 19.608 4.430 -20.045 1.00 77.75 204 SER A N 1
ATOM 1482 C CA . SER A 1 204 ? 19.476 3.786 -18.731 1.00 77.75 204 SER A CA 1
ATOM 1483 C C . SER A 1 204 ? 20.800 3.733 -17.952 1.00 77.75 204 SER A C 1
ATOM 1485 O O . SER A 1 204 ? 20.848 3.162 -16.866 1.00 77.75 204 SER A O 1
ATOM 1487 N N . ARG A 1 205 ? 21.894 4.240 -18.539 1.00 82.38 205 ARG A N 1
ATOM 1488 C CA . ARG A 1 205 ? 23.250 4.279 -17.969 1.00 82.38 205 ARG A CA 1
ATOM 1489 C C . ARG A 1 205 ? 23.894 5.634 -18.287 1.00 82.38 205 ARG A C 1
ATOM 1491 O O . ARG A 1 205 ? 24.720 5.708 -19.201 1.00 82.38 205 ARG A O 1
ATOM 1498 N N . PRO A 1 206 ? 23.451 6.721 -17.640 1.00 84.19 206 PRO A N 1
ATOM 1499 C CA . PRO A 1 206 ? 24.076 8.023 -17.831 1.00 84.19 206 PRO A CA 1
ATOM 1500 C C . PRO A 1 206 ? 25.509 8.027 -17.284 1.00 84.19 206 PRO A C 1
ATOM 1502 O O . PRO A 1 206 ? 25.816 7.312 -16.333 1.00 84.19 206 PRO A O 1
ATOM 1505 N N . ALA A 1 207 ? 26.372 8.841 -17.893 1.00 88.62 207 ALA A N 1
ATOM 1506 C CA . ALA A 1 207 ? 27.574 9.326 -17.218 1.00 88.62 207 ALA A CA 1
ATOM 1507 C C . ALA A 1 207 ? 27.178 10.382 -16.175 1.00 88.62 207 ALA A C 1
ATOM 1509 O O . ALA A 1 207 ? 26.079 10.934 -16.263 1.00 88.62 207 ALA A O 1
ATOM 1510 N N . ASP A 1 208 ? 28.077 10.719 -15.252 1.00 90.06 208 ASP A N 1
ATOM 1511 C CA . ASP A 1 208 ? 27.764 11.616 -14.132 1.00 90.06 208 ASP A CA 1
ATOM 1512 C C . ASP A 1 208 ? 27.187 12.970 -14.576 1.00 90.06 208 ASP A C 1
ATOM 1514 O O . ASP A 1 208 ? 26.199 13.446 -14.017 1.00 90.06 208 ASP A O 1
ATOM 1518 N N . ALA A 1 209 ? 27.715 13.536 -15.666 1.00 87.12 209 ALA A N 1
ATOM 1519 C CA . ALA A 1 209 ? 27.218 14.780 -16.259 1.00 87.12 209 ALA A CA 1
ATOM 1520 C C . ALA A 1 209 ? 25.739 14.716 -16.708 1.00 87.12 209 ALA A C 1
ATOM 1522 O O . ALA A 1 209 ? 25.078 15.744 -16.825 1.00 87.12 209 ALA A O 1
ATOM 1523 N N . GLY A 1 210 ? 25.200 13.518 -16.955 1.00 87.06 210 GLY A N 1
ATOM 1524 C CA . GLY A 1 210 ? 23.809 13.306 -17.354 1.00 87.06 210 GLY A CA 1
ATOM 1525 C C . GLY A 1 210 ? 22.811 13.298 -16.192 1.00 87.06 210 GLY A C 1
ATOM 1526 O O . GLY A 1 210 ? 21.610 13.405 -16.442 1.00 87.06 210 GLY A O 1
ATOM 1527 N N . PHE A 1 211 ? 23.260 13.183 -14.934 1.00 90.00 211 PHE A N 1
ATOM 1528 C CA . PHE A 1 211 ? 22.347 13.134 -13.783 1.00 90.00 211 PHE A CA 1
ATOM 1529 C C . PHE A 1 211 ? 21.573 14.437 -13.578 1.00 90.00 211 PHE A C 1
ATOM 1531 O O . PHE A 1 211 ? 20.418 14.385 -13.153 1.00 90.00 211 PHE A O 1
ATOM 1538 N N . THR A 1 212 ? 22.156 15.585 -13.933 1.00 92.19 212 THR A N 1
ATOM 1539 C CA . THR A 1 212 ? 21.486 16.890 -13.835 1.00 92.19 212 THR A CA 1
ATOM 1540 C C . THR A 1 212 ? 20.184 16.910 -14.635 1.00 92.19 212 THR A C 1
ATOM 1542 O O . THR A 1 212 ? 19.144 17.262 -14.084 1.00 92.19 212 THR A O 1
ATOM 1545 N N . ALA A 1 213 ? 20.195 16.406 -15.873 1.00 91.12 213 ALA A N 1
ATOM 1546 C CA . ALA A 1 213 ? 19.000 16.347 -16.716 1.00 91.12 213 ALA A CA 1
ATOM 1547 C C . ALA A 1 213 ? 17.912 15.415 -16.144 1.00 91.12 213 ALA A C 1
ATOM 1549 O O . ALA A 1 213 ? 16.723 15.726 -16.205 1.00 91.12 213 ALA A O 1
ATOM 1550 N N . PHE A 1 214 ? 18.295 14.288 -15.528 1.00 91.94 214 PHE A N 1
ATOM 1551 C CA . PHE A 1 214 ? 17.340 13.425 -14.818 1.00 91.94 214 PHE A CA 1
ATOM 1552 C C . PHE A 1 214 ? 16.722 14.124 -13.604 1.00 91.94 214 PHE A C 1
ATOM 1554 O O . PHE A 1 214 ? 15.517 14.004 -13.377 1.00 91.94 214 PHE A O 1
ATOM 1561 N N . ALA A 1 215 ? 17.536 14.840 -12.825 1.00 92.88 215 ALA A N 1
ATOM 1562 C CA . ALA A 1 215 ? 17.073 15.571 -11.653 1.00 92.88 215 ALA A CA 1
ATOM 1563 C C . ALA A 1 215 ? 16.133 16.721 -12.043 1.00 92.88 215 ALA A C 1
ATOM 1565 O O . ALA A 1 215 ? 15.101 16.910 -11.405 1.00 92.88 215 ALA A O 1
ATOM 1566 N N . GLU A 1 216 ? 16.450 17.461 -13.104 1.00 94.69 216 GLU A N 1
ATOM 1567 C CA . GLU A 1 216 ? 15.594 18.520 -13.650 1.00 94.69 216 GLU A CA 1
ATOM 1568 C C . GLU A 1 216 ? 14.261 17.972 -14.156 1.00 94.69 216 GLU A C 1
ATOM 1570 O O . GLU A 1 216 ? 13.211 18.482 -13.766 1.00 94.69 216 GLU A O 1
ATOM 1575 N N . TYR A 1 217 ? 14.285 16.881 -14.929 1.00 93.88 217 TYR A N 1
ATOM 1576 C CA . TYR A 1 217 ? 13.068 16.194 -15.364 1.00 93.88 217 TYR A CA 1
ATOM 1577 C C . TYR A 1 217 ? 12.199 15.757 -14.173 1.00 93.88 217 TYR A C 1
ATOM 1579 O O . TYR A 1 217 ? 10.990 15.991 -14.165 1.00 93.88 217 TYR A O 1
ATOM 1587 N N . ALA A 1 218 ? 12.805 15.171 -13.133 1.00 92.88 218 ALA A N 1
ATOM 1588 C CA . ALA A 1 218 ? 12.088 14.753 -11.929 1.00 92.88 218 ALA A CA 1
ATOM 1589 C C . ALA A 1 218 ? 11.484 15.943 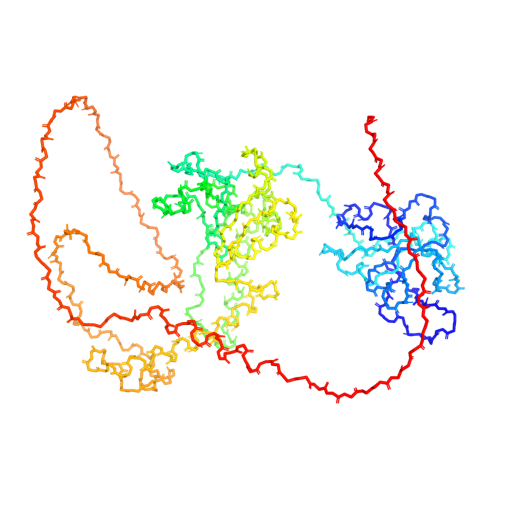-11.160 1.00 92.88 218 ALA A C 1
ATOM 1591 O O . ALA A 1 218 ? 10.335 15.862 -10.727 1.00 92.88 218 ALA A O 1
ATOM 1592 N N . ARG A 1 219 ? 12.214 17.062 -11.026 1.00 94.75 219 ARG A N 1
ATOM 1593 C CA . ARG A 1 219 ? 11.702 18.294 -10.397 1.00 94.75 219 ARG A CA 1
ATOM 1594 C C . ARG A 1 219 ? 10.545 18.900 -11.183 1.00 94.75 219 ARG A C 1
ATOM 1596 O O . ARG A 1 219 ? 9.575 19.332 -10.569 1.00 94.75 219 ARG A O 1
ATOM 1603 N N . ALA A 1 220 ? 10.627 18.917 -12.512 1.00 92.81 220 ALA A N 1
ATOM 1604 C CA . ALA A 1 220 ? 9.546 19.403 -13.364 1.00 92.81 220 ALA A CA 1
ATOM 1605 C C . ALA A 1 220 ? 8.286 18.536 -13.213 1.00 92.81 220 ALA A C 1
ATOM 1607 O O . ALA A 1 220 ? 7.192 19.071 -13.051 1.00 92.81 220 ALA A O 1
ATOM 1608 N N . HIS A 1 221 ? 8.444 17.207 -13.180 1.00 91.00 221 HIS A N 1
ATOM 1609 C CA . HIS A 1 221 ? 7.335 16.278 -12.931 1.00 91.00 221 HIS A CA 1
ATOM 1610 C C . HIS A 1 221 ? 6.700 16.512 -11.557 1.00 91.00 221 HIS A C 1
ATOM 1612 O O . HIS A 1 221 ? 5.481 16.595 -11.439 1.00 91.00 221 HIS A O 1
ATOM 1618 N N . GLU A 1 222 ? 7.523 16.658 -10.519 1.00 90.81 222 GLU A N 1
ATOM 1619 C CA . GLU A 1 222 ? 7.052 16.940 -9.164 1.00 90.81 222 GLU A CA 1
ATOM 1620 C C . GLU A 1 222 ? 6.306 18.279 -9.091 1.00 90.81 222 GLU A C 1
ATOM 1622 O O . GLU A 1 222 ? 5.216 18.351 -8.525 1.00 90.81 222 GLU A O 1
ATOM 1627 N N . ALA A 1 223 ? 6.849 19.331 -9.708 1.00 90.06 223 ALA A N 1
ATOM 1628 C CA . ALA A 1 223 ? 6.217 20.643 -9.761 1.00 90.06 223 ALA A CA 1
ATOM 1629 C C . ALA A 1 223 ? 4.864 20.606 -10.486 1.00 90.06 223 ALA A C 1
ATOM 1631 O O . ALA A 1 223 ? 3.931 21.252 -10.020 1.00 90.06 223 ALA A O 1
ATOM 1632 N N . ALA A 1 224 ? 4.747 19.815 -11.556 1.00 86.69 224 ALA A N 1
ATOM 1633 C CA . ALA A 1 224 ? 3.511 19.599 -12.310 1.00 86.69 224 ALA A CA 1
ATOM 1634 C C . ALA A 1 224 ? 2.485 18.726 -11.561 1.00 86.69 224 ALA A C 1
ATOM 1636 O O . ALA A 1 224 ? 1.276 18.876 -11.735 1.00 86.69 224 ALA A O 1
ATOM 1637 N N . CYS A 1 225 ? 2.944 17.812 -10.703 1.00 85.75 225 CYS A N 1
ATOM 1638 C CA . CYS A 1 225 ? 2.075 17.011 -9.841 1.00 85.75 225 CYS A CA 1
ATOM 1639 C C . CYS A 1 225 ? 1.631 17.758 -8.574 1.00 85.75 225 CYS A C 1
ATOM 1641 O O . CYS A 1 225 ? 0.596 17.425 -8.005 1.00 85.75 225 CYS A O 1
ATOM 1643 N N . ARG A 1 226 ? 2.404 18.740 -8.092 1.00 82.44 226 ARG A N 1
ATOM 1644 C CA . ARG A 1 226 ? 2.157 19.443 -6.824 1.00 82.44 226 ARG A CA 1
ATOM 1645 C C . ARG A 1 226 ? 0.822 20.204 -6.754 1.00 82.44 226 ARG A C 1
ATOM 1647 O O . ARG A 1 226 ? 0.132 20.005 -5.757 1.00 82.44 226 ARG A O 1
ATOM 1654 N N . PRO A 1 227 ? 0.438 21.054 -7.728 1.00 75.56 227 PRO A N 1
ATOM 1655 C CA . PRO A 1 227 ? -0.875 21.705 -7.715 1.00 75.56 227 PRO A CA 1
ATOM 1656 C C . PRO A 1 227 ? -2.002 20.735 -8.098 1.00 75.56 227 PRO A C 1
ATOM 1658 O O . PRO A 1 227 ? -3.182 21.020 -7.899 1.00 75.56 227 PRO A O 1
ATOM 1661 N N . ALA A 1 228 ? -1.646 19.586 -8.669 1.00 66.06 228 ALA A N 1
ATOM 1662 C CA . ALA A 1 228 ? -2.573 18.708 -9.336 1.00 66.06 228 ALA A CA 1
ATOM 1663 C C . ALA A 1 228 ? -3.196 17.690 -8.362 1.00 66.06 228 ALA A C 1
ATOM 1665 O O . ALA A 1 228 ? -2.548 17.155 -7.461 1.00 66.06 228 ALA A O 1
ATOM 1666 N N . GLY A 1 229 ? -4.493 17.429 -8.534 1.00 64.12 229 GLY A N 1
ATOM 1667 C CA . GLY A 1 229 ? -5.232 16.466 -7.715 1.00 64.12 229 GLY A CA 1
ATOM 1668 C C . GLY A 1 229 ? -6.019 17.050 -6.546 1.00 64.12 229 GLY A C 1
ATOM 1669 O O . GLY A 1 229 ? -6.333 16.299 -5.635 1.00 64.12 229 GLY A O 1
ATOM 1670 N N . GLY A 1 230 ? -6.342 18.348 -6.531 1.00 70.38 230 GLY A N 1
ATOM 1671 C CA . GLY A 1 230 ? -7.367 18.899 -5.625 1.00 70.38 230 GLY A CA 1
ATOM 1672 C C . GLY A 1 230 ? -7.129 18.618 -4.136 1.00 70.38 230 GLY A C 1
ATOM 1673 O O . GLY A 1 230 ? -8.075 18.371 -3.398 1.00 70.38 230 GLY A O 1
ATOM 1674 N N . GLY A 1 231 ? -5.862 18.572 -3.710 1.00 78.56 231 GLY A N 1
ATOM 1675 C CA . GLY A 1 231 ? -5.481 18.294 -2.322 1.00 78.56 231 GLY A CA 1
ATOM 1676 C C . GLY A 1 231 ? -5.494 16.817 -1.913 1.00 78.56 231 GLY A C 1
ATOM 1677 O O . GLY A 1 231 ? -5.124 16.510 -0.785 1.00 78.56 231 GLY A O 1
ATOM 1678 N N . ILE A 1 232 ? -5.842 15.874 -2.800 1.00 81.94 232 ILE A N 1
ATOM 1679 C CA . ILE A 1 232 ? -5.942 14.450 -2.427 1.00 81.94 232 ILE A CA 1
ATOM 1680 C C . ILE A 1 232 ? -4.578 13.767 -2.266 1.00 81.94 232 ILE A C 1
ATOM 1682 O O . ILE A 1 232 ? -4.479 12.717 -1.633 1.00 81.94 232 ILE A O 1
ATOM 1686 N N . ARG A 1 233 ? -3.521 14.344 -2.855 1.00 85.25 233 ARG A N 1
ATOM 1687 C CA . ARG A 1 233 ? -2.191 13.732 -2.992 1.00 85.25 233 ARG A CA 1
ATOM 1688 C C . ARG A 1 233 ? -1.577 13.233 -1.669 1.00 85.25 233 ARG A C 1
ATOM 1690 O O . ARG A 1 233 ? -1.126 12.088 -1.670 1.00 85.25 233 ARG A O 1
ATOM 1697 N N . PRO A 1 234 ? -1.595 13.980 -0.544 1.00 86.06 234 PRO A N 1
ATOM 1698 C CA . PRO A 1 234 ? -1.085 13.486 0.745 1.00 86.06 234 PRO A CA 1
ATOM 1699 C C . PRO A 1 234 ? -1.802 12.220 1.241 1.00 86.06 234 PRO A C 1
ATOM 1701 O O . PRO A 1 234 ? -1.240 11.407 1.975 1.00 86.06 234 PRO A O 1
ATOM 1704 N N . PHE A 1 235 ? -3.043 12.015 0.798 1.00 87.38 235 PHE A N 1
ATOM 1705 C CA . PHE A 1 235 ? -3.877 10.887 1.192 1.00 87.38 235 PHE A CA 1
ATOM 1706 C C . PHE A 1 235 ? -3.761 9.685 0.247 1.00 87.38 235 PHE A C 1
ATOM 1708 O O . PHE A 1 235 ? -4.341 8.638 0.553 1.00 87.38 235 PHE A O 1
ATOM 1715 N N . ILE A 1 236 ? -3.016 9.798 -0.861 1.00 89.38 236 ILE A N 1
ATOM 1716 C CA . ILE A 1 236 ? -2.737 8.693 -1.789 1.00 89.38 236 ILE A CA 1
ATOM 1717 C C . ILE A 1 236 ? -1.575 7.861 -1.242 1.00 89.38 236 ILE A C 1
ATOM 1719 O O . ILE A 1 236 ? -0.414 8.028 -1.604 1.00 89.38 236 ILE A O 1
ATOM 1723 N N . ASN A 1 237 ? -1.903 6.953 -0.327 1.00 91.06 237 ASN A N 1
ATOM 1724 C CA . ASN A 1 237 ? -0.955 6.013 0.259 1.00 91.06 237 ASN A CA 1
ATOM 1725 C C . ASN A 1 237 ? -1.611 4.643 0.517 1.00 91.06 237 ASN A C 1
ATOM 1727 O O . ASN A 1 237 ? -2.839 4.495 0.502 1.00 91.06 237 ASN A O 1
ATOM 1731 N N . THR A 1 238 ? -0.783 3.620 0.748 1.00 93.75 238 THR A N 1
ATOM 1732 C CA . THR A 1 238 ? -1.244 2.231 0.910 1.00 93.75 238 THR A CA 1
ATOM 1733 C C . THR A 1 238 ? -2.138 2.047 2.136 1.00 93.75 238 THR A C 1
ATOM 1735 O O . THR A 1 238 ? -3.142 1.346 2.050 1.00 93.75 238 THR A O 1
ATOM 1738 N N . ALA A 1 239 ? -1.813 2.682 3.268 1.00 94.25 239 ALA A N 1
ATOM 1739 C CA . ALA A 1 239 ? -2.595 2.545 4.499 1.00 94.25 239 ALA A CA 1
ATOM 1740 C C . ALA A 1 239 ? -4.023 3.068 4.313 1.00 94.25 239 ALA A C 1
ATOM 1742 O O . ALA A 1 239 ? -4.992 2.436 4.723 1.00 94.25 239 ALA A O 1
ATOM 1743 N N . ASN A 1 240 ? -4.156 4.193 3.623 1.00 94.75 240 ASN A N 1
ATOM 1744 C CA . ASN A 1 240 ? -5.441 4.774 3.288 1.00 94.75 240 ASN A CA 1
ATOM 1745 C C . ASN A 1 240 ? -6.204 3.958 2.233 1.00 94.75 240 ASN A C 1
ATOM 1747 O O . ASN A 1 240 ? -7.399 3.734 2.390 1.00 94.75 240 ASN A O 1
ATOM 1751 N N . THR A 1 241 ? -5.518 3.400 1.234 1.00 96.06 241 THR A N 1
ATOM 1752 C CA . THR A 1 241 ? -6.136 2.443 0.295 1.00 96.06 241 THR A CA 1
ATOM 1753 C C . THR A 1 241 ? -6.662 1.193 1.018 1.00 96.06 241 THR A C 1
ATOM 1755 O O . THR A 1 241 ? -7.734 0.687 0.698 1.00 96.06 241 THR A O 1
ATOM 1758 N N . ALA A 1 242 ? -5.957 0.703 2.042 1.00 97.81 242 ALA A N 1
ATOM 1759 C CA . ALA A 1 242 ? -6.441 -0.396 2.875 1.00 97.81 242 ALA A CA 1
ATOM 1760 C C . ALA A 1 242 ? -7.676 -0.000 3.710 1.00 97.81 242 ALA A C 1
ATOM 1762 O O . ALA A 1 242 ? -8.571 -0.821 3.905 1.00 97.81 242 ALA A O 1
ATOM 1763 N N . ARG A 1 243 ? -7.781 1.255 4.165 1.00 97.25 243 ARG A N 1
ATOM 1764 C CA . ARG A 1 243 ? -9.010 1.764 4.803 1.00 97.25 243 ARG A CA 1
ATOM 1765 C C . ARG A 1 243 ? -10.187 1.784 3.823 1.00 97.25 243 ARG A C 1
ATOM 1767 O O . ARG A 1 243 ? -11.276 1.375 4.213 1.00 97.25 243 ARG A O 1
ATOM 1774 N N . ASP A 1 244 ? -9.964 2.134 2.553 1.00 96.56 244 ASP A N 1
ATOM 1775 C CA . ASP A 1 244 ? -11.011 2.052 1.517 1.00 96.56 244 ASP A CA 1
ATOM 1776 C C . ASP A 1 244 ? -11.516 0.628 1.322 1.00 96.56 244 ASP A C 1
ATOM 1778 O O . ASP A 1 244 ? -12.717 0.411 1.194 1.00 96.56 244 ASP A O 1
ATOM 1782 N N . MET A 1 245 ? -10.619 -0.362 1.344 1.00 98.56 245 MET A N 1
ATOM 1783 C CA . MET A 1 245 ? -11.021 -1.769 1.273 1.00 98.56 245 MET A CA 1
ATOM 1784 C C . MET A 1 245 ? -11.960 -2.148 2.426 1.00 98.56 245 MET A C 1
ATOM 1786 O O . MET A 1 245 ? -12.879 -2.945 2.230 1.00 98.56 245 MET A O 1
ATOM 1790 N N . ASP A 1 246 ? -11.777 -1.565 3.616 1.00 97.88 246 ASP A N 1
ATOM 1791 C CA . ASP A 1 246 ? -12.672 -1.813 4.746 1.00 97.88 246 ASP A CA 1
ATOM 1792 C C . ASP A 1 246 ? -14.019 -1.085 4.626 1.00 97.88 246 ASP A C 1
ATOM 1794 O O . ASP A 1 246 ? -15.049 -1.631 5.029 1.00 97.88 246 ASP A O 1
ATOM 1798 N N . VAL A 1 247 ? -14.031 0.100 4.009 1.00 94.81 247 VAL A N 1
ATOM 1799 C CA . VAL A 1 247 ? -15.270 0.797 3.629 1.00 94.81 247 VAL A CA 1
ATOM 1800 C C . VAL A 1 247 ? -16.037 -0.016 2.585 1.00 94.81 247 VAL A C 1
ATOM 1802 O O . VAL A 1 247 ? -17.230 -0.246 2.763 1.00 94.81 247 VAL A O 1
ATOM 1805 N N . ILE A 1 248 ? -15.362 -0.534 1.550 1.00 94.12 248 ILE A N 1
ATOM 1806 C CA . ILE A 1 248 ? -15.963 -1.425 0.544 1.00 94.12 248 ILE A CA 1
ATOM 1807 C C . ILE A 1 248 ? -16.568 -2.656 1.225 1.00 94.12 248 ILE A C 1
ATOM 1809 O O . ILE A 1 248 ? -17.718 -2.999 0.955 1.00 94.12 248 ILE A O 1
ATOM 1813 N N . ARG A 1 249 ? -15.833 -3.306 2.139 1.00 98.25 249 ARG A N 1
ATOM 1814 C CA . ARG A 1 249 ? -16.351 -4.436 2.927 1.00 98.25 249 ARG A CA 1
ATOM 1815 C C . ARG A 1 249 ? -17.656 -4.064 3.634 1.00 98.25 249 ARG A C 1
ATOM 1817 O O . ARG A 1 249 ? -18.635 -4.801 3.527 1.00 98.25 249 ARG A O 1
ATOM 1824 N N . ALA A 1 250 ? -17.652 -2.957 4.377 1.00 90.19 250 ALA A N 1
ATOM 1825 C CA . ALA A 1 250 ? -18.812 -2.512 5.140 1.00 90.19 250 ALA A CA 1
ATOM 1826 C C . ALA A 1 250 ? -20.004 -2.181 4.22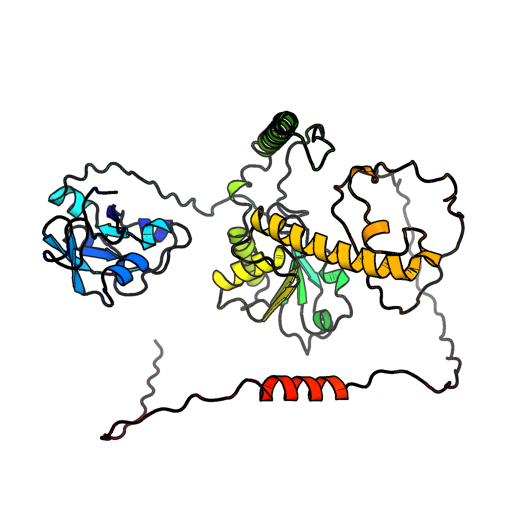6 1.00 90.19 250 ALA A C 1
ATOM 1828 O O . ALA A 1 250 ? -21.115 -2.624 4.501 1.00 90.19 250 ALA A O 1
ATOM 1829 N N . ALA A 1 251 ? -19.765 -1.489 3.109 1.00 86.69 251 ALA A N 1
ATOM 1830 C CA . ALA A 1 251 ? -20.786 -1.139 2.120 1.00 86.69 251 ALA A CA 1
ATOM 1831 C C . ALA A 1 251 ? -21.394 -2.368 1.422 1.00 86.69 251 ALA A C 1
ATOM 1833 O O . ALA A 1 251 ? -22.562 -2.356 1.042 1.00 86.69 251 ALA A O 1
ATOM 1834 N N . LEU A 1 252 ? -20.622 -3.449 1.278 1.00 87.25 252 LEU A N 1
ATOM 1835 C CA . LEU A 1 252 ? -21.108 -4.734 0.768 1.00 87.25 252 LEU A CA 1
ATOM 1836 C C . LEU A 1 252 ? -21.856 -5.566 1.827 1.00 87.25 252 LEU A C 1
ATOM 1838 O O . LEU A 1 252 ? -22.389 -6.620 1.484 1.00 87.25 252 LEU A O 1
ATOM 1842 N N . GLY A 1 253 ? -21.904 -5.115 3.087 1.00 91.25 253 GLY A N 1
ATOM 1843 C CA . GLY A 1 253 ? -22.548 -5.827 4.195 1.00 91.25 253 GLY A CA 1
ATOM 1844 C C . GLY A 1 253 ? -21.763 -7.042 4.697 1.00 91.25 253 GLY A C 1
ATOM 1845 O O . GLY A 1 253 ? -22.327 -7.914 5.352 1.00 91.25 253 GLY A O 1
ATOM 1846 N N . GLU A 1 254 ? -20.468 -7.131 4.391 1.00 96.12 254 GLU A N 1
ATOM 1847 C CA . GLU A 1 254 ? -19.655 -8.310 4.690 1.00 96.12 254 GLU A CA 1
ATOM 1848 C C . GLU A 1 254 ? -18.939 -8.169 6.037 1.00 96.12 254 GLU A C 1
ATOM 1850 O O . GLU A 1 254 ? -18.309 -7.153 6.331 1.00 96.12 254 GLU A O 1
ATOM 1855 N N . SER A 1 255 ? -18.967 -9.201 6.881 1.00 96.94 255 SER A N 1
ATOM 1856 C CA . SER A 1 255 ? -18.221 -9.179 8.149 1.00 96.94 255 SER A CA 1
ATOM 1857 C C . SER A 1 255 ? -16.710 -9.311 7.932 1.00 96.94 255 SER A C 1
ATOM 1859 O O . SER A 1 255 ? -15.915 -8.770 8.702 1.00 96.94 255 SER A O 1
ATOM 1861 N N . ARG A 1 256 ? -16.309 -10.040 6.883 1.00 98.31 256 ARG A N 1
ATOM 1862 C CA . ARG A 1 256 ? -14.919 -10.263 6.472 1.00 98.31 256 ARG A CA 1
ATOM 1863 C C . ARG A 1 256 ? -14.820 -10.317 4.951 1.00 98.31 256 ARG A C 1
ATOM 1865 O O . ARG A 1 256 ? -15.767 -10.734 4.297 1.00 98.31 256 ARG A O 1
ATOM 1872 N N . ILE A 1 257 ? -13.657 -9.976 4.404 1.00 98.56 257 ILE A N 1
ATOM 1873 C CA . ILE A 1 257 ? -13.363 -10.147 2.973 1.00 98.56 257 ILE A CA 1
ATOM 1874 C C . ILE A 1 257 ? -12.353 -11.262 2.727 1.00 98.56 257 ILE A C 1
ATOM 1876 O O . ILE A 1 257 ? -11.513 -11.563 3.578 1.00 98.56 257 ILE A O 1
ATOM 1880 N N . ASN A 1 258 ? -12.404 -11.839 1.529 1.00 98.69 258 ASN A N 1
ATOM 1881 C CA . ASN A 1 258 ? -11.280 -12.563 0.946 1.00 98.69 258 ASN A CA 1
ATOM 1882 C C . ASN A 1 258 ? -10.518 -11.622 -0.001 1.00 98.69 258 ASN A C 1
ATOM 1884 O O . ASN A 1 258 ? -11.091 -10.653 -0.504 1.00 98.69 258 ASN A O 1
ATOM 1888 N N . TYR A 1 259 ? -9.238 -11.886 -0.247 1.00 98.69 259 TYR A N 1
ATOM 1889 C CA . TYR A 1 259 ? -8.389 -10.997 -1.040 1.00 98.69 259 TYR A CA 1
ATOM 1890 C C . TYR A 1 259 ? -7.469 -11.761 -1.990 1.00 98.69 259 TYR A C 1
ATOM 1892 O O . TYR A 1 259 ? -6.872 -12.767 -1.611 1.00 98.69 259 TYR A O 1
ATOM 1900 N N . LEU A 1 260 ? -7.311 -11.255 -3.208 1.00 98.50 260 LEU A N 1
ATOM 1901 C CA . LEU A 1 260 ? -6.303 -11.719 -4.154 1.00 98.50 260 LEU A CA 1
ATOM 1902 C C . LEU A 1 260 ? -5.597 -10.502 -4.755 1.00 98.50 260 LEU A C 1
ATOM 1904 O O . LEU A 1 260 ? -6.185 -9.719 -5.501 1.00 98.50 260 LEU A O 1
ATOM 1908 N N . GLY A 1 261 ? -4.331 -10.337 -4.379 1.00 98.25 261 GLY A N 1
ATOM 1909 C CA . GLY A 1 261 ? -3.490 -9.228 -4.809 1.00 98.25 261 GLY A CA 1
ATOM 1910 C C . GLY A 1 261 ? -2.302 -9.721 -5.616 1.00 98.25 261 GLY A C 1
ATOM 1911 O O . GLY A 1 261 ? -1.676 -10.718 -5.254 1.00 98.25 261 GLY A O 1
ATOM 1912 N N . TYR A 1 262 ? -1.979 -8.986 -6.672 1.00 98.06 262 TYR A N 1
ATOM 1913 C CA . TYR A 1 262 ? -0.820 -9.229 -7.523 1.00 98.06 262 TYR A CA 1
ATOM 1914 C C . TYR A 1 262 ? 0.185 -8.092 -7.383 1.00 98.06 262 TYR A C 1
ATOM 1916 O O . TYR A 1 262 ? -0.213 -6.930 -7.272 1.00 98.06 262 TYR A O 1
ATOM 1924 N N . SER A 1 263 ? 1.485 -8.395 -7.443 1.00 95.38 263 SER A N 1
ATOM 1925 C CA . SER A 1 263 ? 2.539 -7.368 -7.469 1.00 95.38 263 SER A CA 1
ATOM 1926 C C . SER A 1 263 ? 2.395 -6.382 -6.290 1.00 95.38 263 SER A C 1
ATOM 1928 O O . SER A 1 263 ? 2.277 -6.819 -5.154 1.00 95.38 263 SER A O 1
ATOM 1930 N N . TYR A 1 264 ? 2.337 -5.059 -6.500 1.00 95.69 264 TYR A N 1
ATOM 1931 C CA . TYR A 1 264 ? 2.055 -4.084 -5.428 1.00 95.69 264 TYR A CA 1
ATOM 1932 C C . TYR A 1 264 ? 0.809 -4.432 -4.582 1.00 95.69 264 TYR A C 1
ATOM 1934 O O . TYR A 1 264 ? 0.794 -4.190 -3.372 1.00 95.69 264 TYR A O 1
ATOM 1942 N N . GLY A 1 265 ? -0.207 -5.060 -5.182 1.00 97.06 265 GLY A N 1
ATOM 1943 C CA . GLY A 1 265 ? -1.396 -5.545 -4.486 1.00 97.06 265 GLY A CA 1
ATOM 1944 C C . GLY A 1 265 ? -1.070 -6.531 -3.360 1.00 97.06 265 GLY A C 1
ATOM 1945 O O . GLY A 1 265 ? -1.792 -6.594 -2.370 1.00 97.06 265 GLY A O 1
ATOM 1946 N N . THR A 1 266 ? 0.055 -7.249 -3.419 1.00 97.56 266 THR A N 1
ATOM 1947 C CA . THR A 1 266 ? 0.476 -8.106 -2.303 1.00 97.56 266 THR A CA 1
ATOM 1948 C C . THR A 1 266 ? 0.842 -7.299 -1.065 1.00 97.56 266 THR A C 1
ATOM 1950 O O . THR A 1 266 ? 0.500 -7.688 0.051 1.00 97.56 266 THR A O 1
ATOM 1953 N N . TYR A 1 267 ? 1.528 -6.167 -1.256 1.00 96.12 267 TYR A N 1
ATOM 1954 C CA . TYR A 1 267 ? 1.869 -5.264 -0.165 1.00 96.12 267 TYR A CA 1
ATOM 1955 C C . TYR A 1 267 ? 0.602 -4.620 0.401 1.00 96.12 267 TYR A C 1
ATOM 1957 O O . TYR A 1 267 ? 0.417 -4.598 1.615 1.00 96.12 267 TYR A O 1
ATOM 1965 N N . LEU A 1 268 ? -0.322 -4.192 -0.466 1.00 97.25 268 LEU A N 1
ATOM 1966 C CA . LEU A 1 268 ? -1.632 -3.687 -0.049 1.00 97.25 268 LEU A CA 1
ATOM 1967 C C . LEU A 1 268 ? -2.415 -4.713 0.789 1.00 97.25 268 LEU A C 1
ATOM 1969 O O . LEU A 1 268 ? -2.924 -4.370 1.856 1.00 97.25 268 LEU A O 1
ATOM 1973 N N . GLY A 1 269 ? -2.466 -5.975 0.353 1.00 97.44 269 GLY A N 1
ATOM 1974 C CA . GLY A 1 269 ? -3.103 -7.058 1.103 1.00 97.44 269 GLY A CA 1
ATOM 1975 C C . GLY A 1 269 ? -2.472 -7.292 2.478 1.00 97.44 269 GLY A C 1
ATOM 1976 O O . GLY A 1 269 ? -3.194 -7.485 3.457 1.00 97.44 269 GLY A O 1
ATOM 1977 N N . ALA A 1 270 ? -1.141 -7.218 2.573 1.00 96.25 270 ALA A N 1
ATOM 1978 C CA . ALA A 1 270 ? -0.430 -7.308 3.847 1.00 96.25 270 ALA A CA 1
ATOM 1979 C C . ALA A 1 270 ? -0.771 -6.130 4.778 1.00 96.25 270 ALA A C 1
ATOM 1981 O O . ALA A 1 270 ? -1.077 -6.349 5.947 1.00 96.25 270 ALA A O 1
ATOM 1982 N N . VAL A 1 271 ? -0.806 -4.896 4.259 1.00 96.31 271 VAL A N 1
ATOM 1983 C CA . VAL A 1 271 ? -1.208 -3.713 5.041 1.00 96.31 271 VAL A CA 1
ATOM 1984 C C . VAL A 1 271 ? -2.654 -3.835 5.534 1.00 96.31 271 VAL A C 1
ATOM 1986 O O . VAL A 1 271 ? -2.915 -3.557 6.704 1.00 96.31 271 VAL A O 1
ATOM 1989 N N . TYR A 1 272 ? -3.588 -4.300 4.695 1.00 98.25 272 TYR A N 1
ATOM 1990 C CA . TYR A 1 272 ? -4.973 -4.543 5.118 1.00 98.25 272 TYR A CA 1
ATOM 1991 C C . TYR A 1 272 ? -5.054 -5.582 6.242 1.00 98.25 272 TYR A C 1
ATOM 1993 O O . TYR A 1 272 ? -5.730 -5.352 7.244 1.00 98.25 272 TYR A O 1
ATOM 2001 N N . GLY A 1 273 ? -4.334 -6.701 6.106 1.00 96.56 273 GLY A N 1
ATOM 2002 C CA . GLY A 1 273 ? -4.270 -7.742 7.131 1.00 96.56 273 GLY A CA 1
ATOM 2003 C C . GLY A 1 273 ? -3.712 -7.243 8.467 1.00 96.56 273 GLY A C 1
ATOM 2004 O O . GLY A 1 273 ? -4.208 -7.651 9.512 1.00 96.56 273 GLY A O 1
ATOM 2005 N N . SER A 1 274 ? -2.743 -6.326 8.443 1.00 95.75 274 SER A N 1
ATOM 2006 C CA . SER A 1 274 ? -2.182 -5.718 9.656 1.00 95.75 274 SER A CA 1
ATOM 2007 C C . SER A 1 274 ? -3.121 -4.703 10.311 1.00 95.75 274 SER A C 1
ATOM 2009 O O . SER A 1 274 ? -3.239 -4.684 11.532 1.00 95.75 274 SER A O 1
ATOM 2011 N N . LEU A 1 275 ? -3.806 -3.866 9.523 1.00 94.62 275 LEU A N 1
ATOM 2012 C CA . LEU A 1 275 ? -4.729 -2.851 10.051 1.00 94.62 275 LEU A CA 1
ATOM 2013 C C . LEU A 1 275 ? -6.063 -3.450 10.518 1.00 94.62 275 LEU A C 1
ATOM 2015 O O . LEU A 1 275 ? -6.664 -2.967 11.476 1.00 94.62 275 LEU A O 1
ATOM 2019 N N . PHE A 1 276 ? -6.534 -4.505 9.849 1.00 97.00 276 PHE A N 1
ATOM 2020 C CA . PHE A 1 276 ? -7.841 -5.113 10.092 1.00 97.00 276 PHE A CA 1
ATOM 2021 C C . PHE A 1 276 ? -7.759 -6.647 10.218 1.00 97.00 276 PHE A C 1
ATOM 2023 O O . PHE A 1 276 ? -8.478 -7.368 9.517 1.00 97.00 276 PHE A O 1
ATOM 2030 N N . PRO A 1 277 ? -6.957 -7.191 11.155 1.00 95.94 277 PRO A N 1
ATOM 2031 C CA . PRO A 1 277 ? -6.662 -8.628 11.227 1.00 95.94 277 PRO A CA 1
ATOM 2032 C C . PRO A 1 277 ? -7.901 -9.501 11.454 1.00 95.94 277 PRO A C 1
ATOM 2034 O O . PRO A 1 277 ? -7.945 -10.654 11.040 1.00 95.94 277 PRO A O 1
ATOM 2037 N N . ARG A 1 278 ? -8.954 -8.951 12.075 1.00 97.69 278 ARG A N 1
ATOM 2038 C CA . ARG A 1 278 ? -10.231 -9.653 12.310 1.00 97.69 278 ARG A CA 1
ATOM 2039 C C . ARG A 1 278 ? -11.219 -9.568 11.135 1.00 97.69 278 ARG A C 1
ATOM 2041 O O . ARG A 1 278 ? -12.268 -10.215 11.193 1.00 97.69 278 ARG A O 1
ATOM 2048 N N . ARG A 1 279 ? -10.907 -8.772 10.103 1.00 98.12 279 ARG A N 1
ATOM 2049 C CA . ARG A 1 279 ? -11.765 -8.485 8.934 1.00 98.12 279 ARG A CA 1
ATOM 2050 C C . ARG A 1 279 ? -11.229 -9.089 7.627 1.00 98.12 279 ARG A C 1
ATOM 2052 O O . ARG A 1 279 ? -11.957 -9.128 6.640 1.00 98.12 279 ARG A O 1
ATOM 2059 N N . LEU A 1 280 ? -10.009 -9.629 7.627 1.00 98.31 280 LEU A N 1
ATOM 2060 C CA . LEU A 1 280 ? -9.466 -10.441 6.535 1.00 98.31 280 LEU A CA 1
ATOM 2061 C C . LEU A 1 280 ? -9.684 -11.934 6.826 1.00 98.31 280 LEU A C 1
ATOM 2063 O O . LEU A 1 280 ? -9.329 -12.414 7.897 1.00 98.31 280 LEU A O 1
ATOM 2067 N N . ASN A 1 281 ? -10.284 -12.670 5.889 1.00 97.94 281 ASN A N 1
ATOM 2068 C CA . ASN A 1 281 ? -10.519 -14.110 6.021 1.00 97.94 281 ASN A CA 1
ATOM 2069 C C . ASN A 1 281 ? -9.410 -14.931 5.351 1.00 97.94 281 ASN A C 1
ATOM 2071 O O . ASN A 1 281 ? -8.551 -15.497 6.019 1.00 97.94 281 ASN A O 1
ATOM 2075 N N . ARG A 1 282 ? -9.428 -14.995 4.017 1.00 97.69 282 ARG A N 1
ATOM 2076 C CA . ARG A 1 282 ? -8.422 -15.694 3.210 1.00 97.69 282 ARG A CA 1
ATOM 2077 C C . ARG A 1 282 ? -7.762 -14.700 2.274 1.00 97.69 282 ARG A C 1
ATOM 2079 O O . ARG A 1 282 ? -8.450 -13.866 1.687 1.00 97.69 282 ARG A O 1
ATOM 2086 N N . SER A 1 283 ? -6.453 -14.816 2.103 1.00 97.56 283 SER A N 1
ATOM 2087 C CA . SER A 1 283 ? -5.709 -14.007 1.145 1.00 97.56 283 SER A CA 1
ATOM 2088 C C . SER A 1 283 ? -4.774 -14.856 0.294 1.00 97.56 283 SER A C 1
ATOM 2090 O O . SER A 1 283 ? -4.210 -15.849 0.754 1.00 97.56 283 SER A O 1
ATOM 2092 N N . VAL A 1 284 ? -4.616 -14.445 -0.960 1.00 98.12 284 VAL A N 1
ATOM 2093 C CA . VAL A 1 284 ? -3.570 -14.918 -1.864 1.00 98.12 284 VAL A CA 1
ATOM 2094 C C . VAL A 1 284 ? -2.773 -13.702 -2.312 1.00 98.12 284 VAL A C 1
ATOM 2096 O O . VAL A 1 284 ? -3.338 -12.710 -2.774 1.00 98.12 284 VAL A O 1
ATOM 2099 N N . LEU A 1 285 ? -1.460 -13.781 -2.132 1.00 97.88 285 LEU A N 1
ATOM 2100 C CA . LEU A 1 285 ? -0.508 -12.741 -2.493 1.00 97.88 285 LEU A CA 1
ATOM 2101 C C . LEU A 1 285 ? 0.415 -13.334 -3.563 1.00 97.88 285 LEU A C 1
ATOM 2103 O O . LEU A 1 285 ? 1.270 -14.160 -3.244 1.00 97.88 285 LEU A O 1
ATOM 2107 N N . ASP A 1 286 ? 0.182 -12.982 -4.825 1.00 97.31 286 ASP A N 1
ATOM 2108 C CA . ASP A 1 286 ? 0.925 -13.516 -5.969 1.00 97.31 286 ASP A CA 1
ATOM 2109 C C . ASP A 1 286 ? 1.989 -12.514 -6.440 1.00 97.31 286 ASP A C 1
ATOM 2111 O O . ASP A 1 286 ? 1.704 -11.338 -6.676 1.00 97.31 286 ASP A O 1
ATOM 2115 N N . SER A 1 287 ? 3.226 -12.994 -6.596 1.00 94.44 287 SER A N 1
ATOM 2116 C CA . SER A 1 287 ? 4.400 -12.187 -6.948 1.00 94.44 287 SER A CA 1
ATOM 2117 C C . SER A 1 287 ? 4.706 -11.116 -5.896 1.00 94.44 287 SER A C 1
ATOM 2119 O O . SER A 1 287 ? 4.752 -9.918 -6.175 1.00 94.44 287 SER A O 1
ATOM 2121 N N . SER A 1 288 ? 4.892 -11.590 -4.661 1.00 93.75 288 SER A N 1
ATOM 2122 C CA . SER A 1 288 ? 4.962 -10.773 -3.454 1.00 93.75 288 SER A CA 1
ATOM 2123 C C . SER A 1 288 ? 6.073 -9.729 -3.444 1.00 93.75 288 SER A C 1
ATOM 2125 O O . SER A 1 288 ? 7.257 -10.045 -3.546 1.00 93.75 288 SER A O 1
ATOM 2127 N N . VAL A 1 289 ? 5.675 -8.485 -3.198 1.00 90.75 289 VAL A N 1
ATOM 2128 C CA . VAL A 1 289 ? 6.551 -7.398 -2.760 1.00 90.75 289 VAL A CA 1
ATOM 2129 C C . VAL A 1 289 ? 6.905 -7.600 -1.290 1.00 90.75 289 VAL A C 1
ATOM 2131 O O . VAL A 1 289 ? 6.022 -7.764 -0.443 1.00 90.75 289 VAL A O 1
ATOM 2134 N N . HIS A 1 290 ? 8.200 -7.579 -0.982 1.00 88.81 290 HIS A N 1
ATOM 2135 C CA . HIS A 1 290 ? 8.674 -7.702 0.391 1.00 88.81 290 HIS A CA 1
ATOM 2136 C C . HIS A 1 290 ? 8.328 -6.426 1.189 1.00 88.81 290 HIS A C 1
ATOM 2138 O O . HIS A 1 290 ? 8.604 -5.325 0.703 1.00 88.81 290 HIS A O 1
ATOM 2144 N N . PRO A 1 291 ? 7.771 -6.523 2.415 1.00 82.69 291 PRO A N 1
ATOM 2145 C CA . PRO A 1 291 ? 7.288 -5.356 3.163 1.00 82.69 291 PRO A CA 1
ATOM 2146 C C . PRO A 1 291 ? 8.354 -4.295 3.466 1.00 82.69 291 PRO A C 1
ATOM 2148 O O . PRO A 1 291 ? 8.022 -3.122 3.601 1.00 82.69 291 PRO A O 1
ATOM 2151 N N . SER A 1 292 ? 9.627 -4.692 3.558 1.00 83.19 292 SER A N 1
ATOM 2152 C CA . SER A 1 292 ? 10.747 -3.774 3.814 1.00 83.19 292 SER A CA 1
ATOM 2153 C C . SER A 1 292 ? 11.490 -3.314 2.558 1.00 83.19 292 SER A C 1
ATOM 2155 O O . SER A 1 292 ? 12.482 -2.604 2.687 1.00 83.19 292 SER A O 1
ATOM 2157 N N . TRP A 1 293 ? 11.075 -3.734 1.357 1.00 82.62 293 TRP A N 1
ATOM 2158 C CA . TRP A 1 293 ? 11.826 -3.472 0.122 1.00 82.62 293 TRP A CA 1
ATOM 2159 C C . TRP A 1 293 ? 11.135 -2.488 -0.816 1.00 82.62 293 TRP A C 1
ATOM 2161 O O . TRP A 1 293 ? 11.432 -2.476 -1.997 1.00 82.62 293 TRP A O 1
ATOM 2171 N N . LEU A 1 294 ? 10.215 -1.646 -0.356 1.00 81.00 294 LEU A N 1
ATOM 2172 C CA . LEU A 1 294 ? 9.490 -0.766 -1.276 1.00 81.00 294 LEU A CA 1
ATOM 2173 C C . LEU A 1 294 ? 10.422 0.156 -2.083 1.00 81.00 294 LEU A C 1
ATOM 2175 O O . LEU A 1 294 ? 11.407 0.696 -1.577 1.00 81.00 294 LEU A O 1
ATOM 2179 N N . TRP A 1 295 ? 10.048 0.375 -3.344 1.00 85.31 295 TRP A N 1
ATOM 2180 C CA . TRP A 1 295 ? 10.687 1.323 -4.259 1.00 85.31 295 TRP A CA 1
ATOM 2181 C C . TRP A 1 295 ? 12.120 0.947 -4.648 1.00 85.31 295 TRP A C 1
ATOM 2183 O O . TRP A 1 295 ? 12.312 0.094 -5.514 1.00 85.31 295 TRP A O 1
ATOM 2193 N N . ARG A 1 296 ? 13.122 1.604 -4.055 1.00 87.62 296 ARG A N 1
ATOM 2194 C CA . ARG A 1 296 ? 14.524 1.504 -4.474 1.00 87.62 296 ARG A CA 1
ATOM 2195 C C . ARG A 1 296 ? 15.061 0.088 -4.290 1.00 87.62 296 ARG A C 1
ATOM 2197 O O . ARG A 1 296 ? 15.607 -0.473 -5.232 1.00 87.62 296 ARG A O 1
ATOM 2204 N N . GLU A 1 297 ? 14.855 -0.494 -3.114 1.00 90.12 297 GLU A N 1
ATOM 2205 C CA . GLU A 1 297 ? 15.332 -1.844 -2.805 1.00 90.12 297 GLU A CA 1
ATOM 2206 C C . GLU A 1 297 ? 14.655 -2.893 -3.704 1.00 90.12 297 GLU A C 1
ATOM 2208 O O . GLU A 1 297 ? 15.324 -3.740 -4.287 1.00 90.12 297 GLU A O 1
ATOM 2213 N N . GLN A 1 298 ? 13.338 -2.787 -3.927 1.00 88.62 298 GLN A N 1
ATOM 2214 C CA . GLN A 1 298 ? 12.605 -3.658 -4.853 1.00 88.62 298 GLN A CA 1
ATOM 2215 C C . GLN A 1 298 ? 13.219 -3.601 -6.253 1.00 88.62 298 GLN A C 1
ATOM 2217 O O . GLN A 1 298 ? 13.362 -4.641 -6.895 1.00 88.62 298 GLN A O 1
ATOM 2222 N N . ALA A 1 299 ? 13.579 -2.406 -6.731 1.00 87.62 299 ALA A N 1
ATOM 2223 C CA . ALA A 1 299 ? 14.198 -2.233 -8.040 1.00 87.62 299 ALA A CA 1
ATOM 2224 C C . ALA A 1 299 ? 15.597 -2.876 -8.107 1.00 87.62 299 ALA A C 1
ATOM 2226 O O . ALA A 1 299 ? 15.931 -3.512 -9.110 1.00 87.62 299 ALA A O 1
ATOM 2227 N N . GLU A 1 300 ? 16.396 -2.774 -7.042 1.00 90.06 300 GLU A N 1
ATOM 2228 C CA . GLU A 1 300 ? 17.701 -3.442 -6.952 1.00 90.06 300 GLU A CA 1
ATOM 2229 C C . GLU A 1 300 ? 17.553 -4.969 -6.981 1.00 90.06 300 GLU A C 1
ATOM 2231 O O . GLU A 1 300 ? 18.183 -5.635 -7.809 1.00 90.06 300 GLU A O 1
ATOM 2236 N N . GLN A 1 301 ? 16.648 -5.527 -6.175 1.00 90.88 301 GLN A N 1
ATOM 2237 C CA . GLN A 1 301 ? 16.408 -6.973 -6.138 1.00 90.88 301 GLN A CA 1
ATOM 2238 C C . GLN A 1 301 ? 15.817 -7.502 -7.453 1.00 90.88 301 GLN A C 1
ATOM 2240 O O . GLN A 1 301 ? 16.213 -8.563 -7.946 1.00 90.88 301 GLN A O 1
ATOM 2245 N N . GLN A 1 302 ? 14.923 -6.742 -8.093 1.00 90.56 302 GLN A N 1
ATOM 2246 C CA . GLN A 1 302 ? 14.436 -7.074 -9.434 1.00 90.56 302 GLN A CA 1
ATOM 2247 C C . GLN A 1 302 ? 15.555 -7.059 -10.474 1.00 90.56 302 GLN A C 1
ATOM 2249 O O . GLN A 1 302 ? 15.547 -7.903 -11.364 1.00 90.56 302 GLN A O 1
ATOM 2254 N N . SER A 1 303 ? 16.534 -6.155 -10.377 1.00 90.00 303 SER A N 1
ATOM 2255 C CA . SER A 1 303 ? 17.685 -6.132 -11.290 1.00 90.00 303 SER A CA 1
ATOM 2256 C C . SER A 1 303 ? 18.491 -7.435 -11.221 1.00 90.00 303 SER A C 1
ATOM 2258 O O . SER A 1 303 ? 18.837 -8.010 -12.259 1.00 90.00 303 SER A O 1
ATOM 2260 N N . VAL A 1 304 ? 18.710 -7.963 -10.011 1.00 92.44 304 VAL A N 1
ATOM 2261 C CA . VAL A 1 304 ? 19.367 -9.264 -9.796 1.00 92.44 304 VAL A CA 1
ATOM 2262 C C . VAL A 1 304 ? 18.559 -10.397 -10.437 1.00 92.44 304 VAL A C 1
ATOM 2264 O O . VAL A 1 304 ? 19.104 -11.181 -11.219 1.00 92.44 304 VAL A O 1
ATOM 2267 N N . ALA A 1 305 ? 17.251 -10.454 -10.174 1.00 90.81 305 ALA A N 1
ATOM 2268 C CA . ALA A 1 305 ? 16.369 -11.479 -10.736 1.00 90.81 305 ALA A CA 1
ATOM 2269 C C . ALA A 1 305 ? 16.253 -11.387 -12.270 1.00 90.81 305 ALA A C 1
ATOM 2271 O O . ALA A 1 305 ? 16.287 -12.401 -12.967 1.00 90.81 305 ALA A O 1
ATOM 2272 N N . ASN A 1 306 ? 16.178 -10.175 -12.819 1.00 91.38 306 ASN A N 1
ATOM 2273 C CA . ASN A 1 306 ? 16.130 -9.933 -14.259 1.00 91.38 306 ASN A CA 1
ATOM 2274 C C . ASN A 1 306 ? 17.414 -10.395 -14.938 1.00 91.38 306 ASN A C 1
ATOM 2276 O O . ASN A 1 306 ? 17.353 -11.054 -15.976 1.00 91.38 306 ASN A O 1
ATOM 2280 N N . ARG A 1 307 ? 18.576 -10.105 -14.342 1.00 89.62 307 ARG A N 1
ATOM 2281 C CA . ARG A 1 307 ? 19.854 -10.617 -14.841 1.00 89.62 307 ARG A CA 1
ATOM 2282 C C . ARG A 1 307 ? 19.850 -12.143 -14.883 1.00 89.62 307 ARG A C 1
ATOM 2284 O O . ARG A 1 307 ? 20.188 -12.703 -15.923 1.00 89.62 307 ARG A O 1
ATOM 2291 N N . PHE A 1 308 ? 19.432 -12.793 -13.799 1.00 92.69 308 PHE A N 1
ATOM 2292 C CA . PHE A 1 308 ? 19.319 -14.249 -13.746 1.00 92.69 308 PHE A CA 1
ATOM 2293 C C . PHE A 1 308 ? 18.395 -14.785 -14.853 1.00 92.69 308 PHE A C 1
ATOM 2295 O O . PHE A 1 308 ? 18.788 -15.660 -15.620 1.00 92.69 308 PHE A O 1
ATOM 2302 N N . ASN A 1 309 ? 17.202 -14.213 -15.024 1.00 94.38 309 ASN A N 1
ATOM 2303 C CA . ASN A 1 309 ? 16.264 -14.635 -16.069 1.00 94.38 309 ASN A CA 1
ATOM 2304 C C . ASN A 1 309 ? 16.843 -14.467 -17.481 1.00 94.38 309 ASN A C 1
ATOM 2306 O O . ASN A 1 309 ? 16.685 -15.345 -18.329 1.00 94.38 309 ASN A O 1
ATOM 2310 N N . VAL A 1 310 ? 17.560 -13.371 -17.727 1.00 91.50 310 VAL A N 1
ATOM 2311 C CA . VAL A 1 310 ? 18.245 -13.110 -18.997 1.00 91.50 310 VAL A CA 1
ATOM 2312 C C . VAL A 1 310 ? 19.392 -14.105 -19.240 1.00 91.50 310 VAL A C 1
ATOM 2314 O O . VAL A 1 310 ? 19.620 -14.505 -20.380 1.00 91.50 310 VAL A O 1
ATOM 2317 N N . GLU A 1 311 ? 20.094 -14.560 -18.198 1.00 92.19 311 GLU A N 1
ATOM 2318 C CA . GLU A 1 311 ? 21.103 -15.635 -18.282 1.00 92.19 311 GLU A CA 1
ATOM 2319 C C . GLU A 1 311 ? 20.478 -16.977 -18.677 1.00 92.19 311 GLU A C 1
ATOM 2321 O O . GLU A 1 311 ? 20.977 -17.665 -19.578 1.00 92.19 311 GLU A O 1
ATOM 2326 N N . GLN A 1 312 ? 19.341 -17.314 -18.072 1.00 95.25 312 GLN A N 1
ATOM 2327 C CA . GLN A 1 312 ? 18.604 -18.537 -18.385 1.00 95.25 312 GLN A CA 1
ATOM 2328 C C . GLN A 1 312 ? 18.037 -18.505 -19.806 1.00 95.25 312 GLN A C 1
ATOM 2330 O O . GLN A 1 312 ? 18.182 -19.473 -20.558 1.00 95.25 312 GLN A O 1
ATOM 2335 N N . TRP A 1 313 ? 17.455 -17.372 -20.203 1.00 95.75 313 TRP A N 1
ATOM 2336 C CA . TRP A 1 313 ? 16.973 -17.150 -21.562 1.00 95.75 313 TRP A CA 1
ATOM 2337 C C . TRP A 1 313 ? 18.105 -17.271 -22.585 1.00 95.75 313 TRP A C 1
ATOM 2339 O O . TRP A 1 313 ? 17.975 -18.032 -23.542 1.00 95.75 313 TRP A O 1
ATOM 2349 N N . ALA A 1 314 ? 19.242 -16.607 -22.359 1.00 95.50 314 ALA A N 1
ATOM 2350 C CA . ALA A 1 314 ? 20.380 -16.655 -23.276 1.00 95.50 314 ALA A CA 1
ATOM 2351 C C . ALA A 1 314 ? 20.924 -18.082 -23.440 1.00 95.50 314 ALA A C 1
ATOM 2353 O O . ALA A 1 314 ? 21.251 -18.508 -24.546 1.00 95.50 314 ALA A O 1
ATOM 2354 N N . THR A 1 315 ? 20.945 -18.860 -22.357 1.00 95.31 315 THR A N 1
ATOM 2355 C CA . THR A 1 315 ? 21.301 -20.285 -22.401 1.00 95.31 315 THR A CA 1
ATOM 2356 C C . THR A 1 315 ? 20.312 -21.100 -23.223 1.00 95.31 315 THR A C 1
ATOM 2358 O O . THR A 1 315 ? 20.705 -21.940 -24.037 1.00 95.31 315 THR A O 1
ATOM 2361 N N . TRP A 1 316 ? 19.018 -20.865 -23.028 1.00 96.12 316 TRP A N 1
ATOM 2362 C CA . TRP A 1 316 ? 17.968 -21.571 -23.749 1.00 96.12 316 TRP A CA 1
ATOM 2363 C C . TRP A 1 316 ? 17.963 -21.241 -25.249 1.00 96.12 316 TRP A C 1
ATOM 2365 O O . TRP A 1 316 ? 17.802 -22.152 -26.069 1.00 96.12 316 TRP A O 1
ATOM 2375 N N . VAL A 1 317 ? 18.176 -19.970 -25.599 1.00 95.88 317 VAL A N 1
ATOM 2376 C CA . VAL A 1 317 ? 18.278 -19.483 -26.982 1.00 95.88 317 VAL A CA 1
ATOM 2377 C C . VAL A 1 317 ? 19.552 -19.983 -27.646 1.00 95.88 317 VAL A C 1
ATOM 2379 O O . VAL A 1 317 ? 19.482 -20.436 -28.783 1.00 95.88 317 VAL A O 1
ATOM 2382 N N . GLY A 1 318 ? 20.687 -19.986 -26.939 1.00 95.12 318 GLY A N 1
ATOM 2383 C CA . GLY A 1 318 ? 21.965 -20.435 -27.495 1.00 95.12 318 GLY A CA 1
ATOM 2384 C C . GLY A 1 318 ? 21.921 -21.881 -27.996 1.00 95.12 318 GLY A C 1
ATOM 2385 O O . GLY A 1 318 ? 22.400 -22.206 -29.079 1.00 95.12 318 GLY A O 1
ATOM 2386 N N . ARG A 1 319 ? 21.202 -22.751 -27.275 1.00 95.50 319 ARG A N 1
ATOM 2387 C CA . ARG A 1 319 ? 20.933 -24.142 -27.695 1.00 95.50 319 ARG A CA 1
ATOM 2388 C C . ARG A 1 319 ? 20.062 -24.256 -28.957 1.00 95.50 319 ARG A C 1
ATOM 2390 O O . ARG A 1 319 ? 19.892 -25.353 -29.481 1.00 95.50 319 ARG A O 1
ATOM 2397 N N . ARG A 1 320 ? 19.477 -23.149 -29.418 1.00 95.31 320 ARG A N 1
ATOM 2398 C CA . ARG A 1 320 ? 18.527 -23.038 -30.536 1.00 95.31 320 ARG A CA 1
ATOM 2399 C C . ARG A 1 320 ? 18.982 -22.007 -31.570 1.00 95.31 320 ARG A C 1
ATOM 2401 O O . ARG A 1 320 ? 18.157 -21.449 -32.289 1.00 95.31 320 ARG A O 1
ATOM 2408 N N . ASP A 1 321 ? 20.289 -21.798 -31.694 1.00 95.50 321 ASP A N 1
ATOM 2409 C CA . ASP A 1 321 ? 20.873 -20.885 -32.682 1.00 95.50 321 ASP A CA 1
ATOM 2410 C C . ASP A 1 321 ? 20.418 -21.180 -34.120 1.00 95.50 321 ASP A C 1
ATOM 2412 O O . ASP A 1 321 ? 20.169 -20.266 -34.892 1.00 95.50 321 ASP A O 1
ATOM 2416 N N . ARG A 1 322 ? 20.187 -22.451 -34.471 1.00 96.38 322 ARG A N 1
ATOM 2417 C CA . ARG A 1 322 ? 19.636 -22.824 -35.788 1.00 96.38 322 ARG A CA 1
ATOM 2418 C C . ARG A 1 322 ? 18.259 -22.217 -36.082 1.00 96.38 322 ARG A C 1
ATOM 2420 O O . ARG A 1 322 ? 17.879 -22.154 -37.241 1.00 96.38 322 ARG A O 1
ATOM 2427 N N . THR A 1 323 ? 17.506 -21.848 -35.049 1.00 96.06 323 THR A N 1
ATOM 2428 C CA . THR A 1 323 ? 16.180 -21.230 -35.161 1.00 96.06 323 THR A CA 1
ATOM 2429 C C . THR A 1 323 ? 16.256 -19.716 -35.002 1.00 96.06 323 THR A C 1
ATOM 2431 O O . THR A 1 323 ? 15.588 -18.999 -35.738 1.00 96.06 323 THR A O 1
ATOM 2434 N N . TYR A 1 324 ? 17.025 -19.232 -34.022 1.00 93.38 324 TYR A N 1
ATOM 2435 C CA . TYR A 1 324 ? 17.014 -17.816 -33.636 1.00 93.38 324 TYR A CA 1
ATOM 2436 C C . TYR A 1 324 ? 18.185 -17.004 -34.190 1.00 93.38 324 TYR A C 1
ATOM 2438 O O . TYR A 1 324 ? 18.070 -15.788 -34.276 1.00 93.38 324 TYR A O 1
ATOM 2446 N N . HIS A 1 325 ? 19.288 -17.654 -34.566 1.00 94.25 325 HIS A N 1
ATOM 2447 C CA . HIS A 1 325 ? 20.496 -17.027 -35.112 1.00 94.25 325 HIS A CA 1
ATOM 2448 C C . HIS A 1 325 ? 21.072 -15.909 -34.225 1.00 94.25 325 HIS A C 1
ATOM 2450 O O . HIS A 1 325 ? 21.526 -14.878 -34.718 1.00 94.25 325 HIS A O 1
ATOM 2456 N N . LEU A 1 326 ? 21.029 -16.108 -32.902 1.00 91.06 326 LEU A N 1
ATOM 2457 C CA . LEU A 1 326 ? 21.509 -15.149 -31.898 1.00 91.06 326 LEU A CA 1
ATOM 2458 C C . LEU A 1 326 ? 22.873 -15.535 -31.303 1.00 91.06 326 LEU A C 1
ATOM 2460 O O . LEU A 1 326 ? 23.370 -14.823 -30.438 1.00 91.06 326 LEU A O 1
ATOM 2464 N N . GLY A 1 327 ? 23.484 -16.634 -31.746 1.00 92.25 327 GLY A N 1
ATOM 2465 C CA . GLY A 1 327 ? 24.703 -17.197 -31.169 1.00 92.25 327 GLY A CA 1
ATOM 2466 C C . GLY A 1 327 ? 24.447 -18.552 -30.518 1.00 92.25 327 GLY A C 1
ATOM 2467 O O . GLY A 1 327 ? 23.341 -18.849 -30.073 1.00 92.25 327 GLY A O 1
ATOM 2468 N N . LYS A 1 328 ? 25.483 -19.389 -30.447 1.00 94.19 328 LYS A N 1
ATOM 2469 C CA . LYS A 1 328 ? 25.431 -20.785 -29.976 1.00 94.19 328 LYS A CA 1
ATOM 2470 C C . LYS A 1 328 ? 25.657 -20.928 -28.473 1.00 94.19 328 LYS A C 1
ATOM 2472 O O . LYS A 1 328 ? 25.499 -22.017 -27.922 1.00 94.19 328 LYS A O 1
ATOM 2477 N N . SER A 1 329 ? 26.025 -19.845 -27.794 1.00 90.44 329 SER A N 1
ATOM 2478 C CA . SER A 1 329 ? 26.315 -19.830 -26.361 1.00 90.44 329 SER A CA 1
ATOM 2479 C C . SER A 1 329 ? 25.676 -18.622 -25.662 1.00 90.44 329 SER A C 1
ATOM 2481 O O . SER A 1 329 ? 25.404 -17.612 -26.313 1.00 90.44 329 SER A O 1
ATOM 2483 N N . PRO A 1 330 ? 25.462 -18.669 -24.331 1.00 87.31 330 PRO A N 1
ATOM 2484 C CA . PRO A 1 330 ? 24.918 -17.528 -23.590 1.00 87.31 330 PRO A CA 1
ATOM 2485 C C . PRO A 1 330 ? 25.754 -16.248 -23.751 1.00 87.31 330 PRO A C 1
ATOM 2487 O O . PRO A 1 330 ? 25.205 -15.149 -23.749 1.00 87.31 330 PRO A O 1
ATOM 2490 N N . VAL A 1 331 ? 27.077 -16.393 -23.897 1.00 88.62 331 VAL A N 1
ATOM 2491 C CA . VAL A 1 331 ? 28.022 -15.282 -24.089 1.00 88.62 331 VAL A CA 1
ATOM 2492 C C . VAL A 1 331 ? 27.865 -14.663 -25.477 1.00 88.62 331 VAL A C 1
ATOM 2494 O O . VAL A 1 331 ? 27.883 -13.442 -25.607 1.00 88.62 331 VAL A O 1
ATOM 2497 N N . GLU A 1 332 ? 27.667 -15.487 -26.506 1.00 89.12 332 GLU A N 1
ATOM 2498 C CA . GLU A 1 332 ? 27.418 -15.009 -27.869 1.00 89.12 332 GLU A CA 1
ATOM 2499 C C . GLU A 1 332 ? 26.052 -14.333 -28.005 1.00 89.12 332 GLU A C 1
ATOM 2501 O O . GLU A 1 332 ? 25.959 -13.319 -28.688 1.00 89.12 332 GLU A O 1
ATOM 2506 N N . VAL A 1 333 ? 25.029 -14.845 -27.306 1.00 88.44 333 VAL A N 1
ATOM 2507 C CA . VAL A 1 333 ? 23.679 -14.252 -27.254 1.00 88.44 333 VAL A CA 1
ATOM 2508 C C . VAL A 1 333 ? 23.665 -12.932 -26.481 1.00 88.44 333 VAL A C 1
ATOM 2510 O O . VAL A 1 333 ? 22.864 -12.042 -26.763 1.00 88.44 333 VAL A O 1
ATOM 2513 N N . ARG A 1 334 ? 24.559 -12.774 -25.500 1.00 85.19 334 ARG A N 1
ATOM 2514 C CA . ARG A 1 334 ? 24.702 -11.553 -24.700 1.00 85.19 334 ARG A CA 1
ATOM 2515 C C . ARG A 1 334 ? 26.117 -10.997 -24.788 1.00 85.19 334 ARG A C 1
ATOM 2517 O O . ARG A 1 334 ? 26.821 -10.951 -23.773 1.00 85.19 334 ARG A O 1
ATOM 2524 N N . PRO A 1 335 ? 26.535 -10.520 -25.967 1.00 64.38 335 PRO A N 1
ATOM 2525 C CA . PRO A 1 335 ? 27.859 -9.956 -26.093 1.00 64.38 335 PRO A CA 1
ATOM 2526 C C . PRO A 1 335 ? 27.971 -8.705 -25.202 1.00 64.38 335 PRO A C 1
ATOM 2528 O O . PRO A 1 335 ? 26.958 -8.073 -24.880 1.00 64.38 335 PRO A O 1
ATOM 2531 N N . PRO A 1 336 ? 29.187 -8.328 -24.776 1.00 59.94 336 PRO A N 1
ATOM 2532 C CA . PRO A 1 336 ? 29.392 -7.154 -23.937 1.00 59.94 336 PRO A CA 1
ATOM 2533 C C . PRO A 1 336 ? 28.809 -5.878 -24.583 1.00 59.94 336 PRO A C 1
ATOM 2535 O O . PRO A 1 336 ? 28.708 -5.802 -25.811 1.00 59.94 336 PRO A O 1
ATOM 2538 N N . PRO A 1 337 ? 28.459 -4.844 -23.789 1.00 56.69 337 PRO A N 1
ATOM 2539 C CA . PRO A 1 337 ? 27.669 -3.681 -24.224 1.00 56.69 337 PRO A CA 1
ATOM 2540 C C . PRO A 1 337 ? 28.168 -2.969 -25.488 1.00 56.69 337 PRO A C 1
ATOM 2542 O O . PRO A 1 337 ? 27.369 -2.400 -26.225 1.00 56.69 337 PRO A O 1
ATOM 2545 N N . ARG A 1 338 ? 29.472 -3.038 -25.793 1.00 51.84 338 ARG A N 1
ATOM 2546 C CA . ARG A 1 338 ? 30.054 -2.468 -27.021 1.00 51.84 338 ARG A CA 1
ATOM 2547 C C . ARG A 1 338 ? 29.492 -3.083 -28.314 1.00 51.84 338 ARG A C 1
ATOM 2549 O O . ARG A 1 338 ? 29.556 -2.432 -29.351 1.00 51.84 338 ARG A O 1
ATOM 2556 N N . ARG A 1 339 ? 28.925 -4.295 -28.256 1.00 43.75 339 ARG A N 1
ATOM 2557 C CA . ARG A 1 339 ? 28.347 -5.029 -29.398 1.00 43.75 339 ARG A CA 1
ATOM 2558 C C . ARG A 1 339 ? 26.826 -4.894 -29.538 1.00 43.75 339 ARG A C 1
ATOM 2560 O O . ARG A 1 339 ? 26.303 -5.273 -30.575 1.00 43.75 339 ARG A O 1
ATOM 2567 N N . TRP A 1 340 ? 26.130 -4.321 -28.550 1.00 44.75 340 TRP A N 1
ATOM 2568 C CA . TRP A 1 340 ? 24.683 -4.041 -28.604 1.00 44.75 340 TRP A CA 1
ATOM 2569 C C . TRP A 1 340 ? 24.351 -2.696 -29.265 1.00 44.75 340 TRP A C 1
ATOM 2571 O O . TRP A 1 340 ? 23.262 -2.159 -29.064 1.00 44.75 340 TRP A O 1
ATOM 2581 N N . ARG A 1 341 ? 25.250 -2.138 -30.092 1.00 40.50 341 ARG A N 1
ATOM 2582 C CA . ARG A 1 341 ? 24.782 -1.211 -31.127 1.00 40.50 341 ARG A CA 1
ATOM 2583 C C . ARG A 1 341 ? 23.896 -2.052 -32.028 1.00 40.50 341 ARG A C 1
ATOM 2585 O O . ARG A 1 341 ? 24.417 -2.841 -32.810 1.00 40.50 341 ARG A O 1
ATOM 2592 N N . LEU A 1 342 ? 22.585 -1.937 -31.830 1.00 38.78 342 LEU A N 1
ATOM 2593 C CA . LEU A 1 342 ? 21.574 -2.403 -32.763 1.00 38.78 342 LEU A CA 1
ATOM 2594 C C . LEU A 1 342 ? 22.009 -1.900 -34.138 1.00 38.78 342 LEU A C 1
ATOM 2596 O O . LEU A 1 342 ? 21.839 -0.731 -34.472 1.00 38.78 342 LEU A O 1
ATOM 2600 N N . SER A 1 343 ? 22.663 -2.774 -34.898 1.00 35.75 343 SER A N 1
ATOM 2601 C CA . SER A 1 343 ? 22.676 -2.663 -36.342 1.00 35.75 343 SER A CA 1
ATOM 2602 C C . SER A 1 343 ? 21.200 -2.677 -36.700 1.00 35.75 343 SER A C 1
ATOM 2604 O O . SER A 1 343 ? 20.469 -3.541 -36.204 1.00 35.75 343 SER A O 1
ATOM 2606 N N . SER A 1 344 ? 20.748 -1.675 -37.448 1.00 32.16 344 SER A N 1
ATOM 2607 C CA . SER A 1 344 ? 19.383 -1.605 -37.958 1.00 32.16 344 SER A CA 1
ATOM 2608 C C . SER A 1 344 ? 18.923 -3.001 -38.395 1.00 32.16 344 SER A C 1
ATOM 2610 O O . SER A 1 344 ? 19.728 -3.731 -38.987 1.00 32.16 344 SER A O 1
ATOM 2612 N N . PRO A 1 345 ? 17.686 -3.420 -38.073 1.00 34.66 345 PRO A N 1
ATOM 2613 C CA . PRO A 1 345 ? 17.224 -4.741 -38.468 1.00 34.66 345 PRO A CA 1
ATOM 2614 C C . PRO A 1 345 ? 17.399 -4.880 -39.988 1.00 34.66 345 PRO A C 1
ATOM 2616 O O . PRO A 1 345 ? 17.082 -3.934 -40.710 1.00 34.66 345 PRO A O 1
ATOM 2619 N N . PRO A 1 346 ? 17.918 -6.009 -40.502 1.00 37.31 346 PRO A N 1
ATOM 2620 C CA . PRO A 1 346 ? 17.920 -6.229 -41.939 1.00 37.31 346 PRO A CA 1
ATOM 2621 C C . PRO A 1 346 ? 16.470 -6.176 -42.438 1.00 37.31 346 PRO A C 1
ATOM 2623 O O . PRO A 1 346 ? 15.584 -6.742 -41.797 1.00 37.31 346 PRO A O 1
ATOM 2626 N N . ASP A 1 347 ? 16.247 -5.530 -43.585 1.00 36.84 347 ASP A N 1
ATOM 2627 C CA . ASP A 1 347 ? 14.960 -5.241 -44.257 1.00 36.84 347 ASP A CA 1
ATOM 2628 C C . ASP A 1 347 ? 14.046 -6.456 -44.568 1.00 36.84 347 ASP A C 1
ATOM 2630 O O . ASP A 1 347 ? 13.128 -6.386 -45.383 1.00 36.84 347 ASP A O 1
ATOM 2634 N N . ARG A 1 348 ? 14.261 -7.622 -43.954 1.00 35.44 348 ARG A N 1
ATOM 2635 C CA . ARG A 1 348 ? 13.616 -8.886 -44.331 1.00 35.44 348 ARG A CA 1
ATOM 2636 C C . ARG A 1 348 ? 12.414 -9.299 -43.488 1.00 35.44 348 ARG A C 1
ATOM 2638 O O . ARG A 1 348 ? 11.887 -10.382 -43.722 1.00 35.44 348 ARG A O 1
ATOM 2645 N N . PHE A 1 349 ? 11.902 -8.455 -42.593 1.00 33.34 349 PHE A N 1
ATOM 2646 C CA . PHE A 1 349 ? 10.603 -8.707 -41.955 1.00 33.34 349 PHE A CA 1
ATOM 2647 C C . PHE A 1 349 ? 9.475 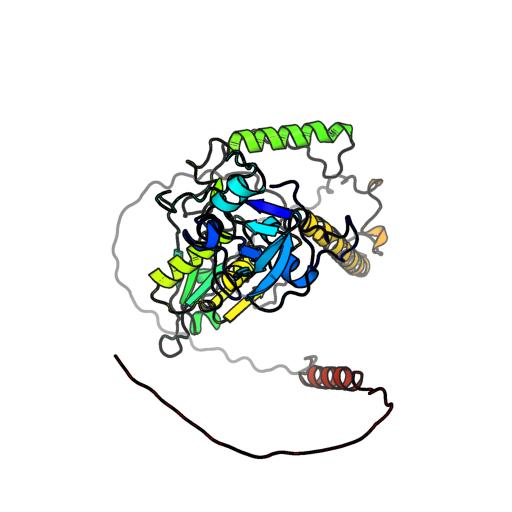-7.921 -42.643 1.00 33.34 349 PHE A C 1
ATOM 2649 O O . PHE A 1 349 ? 8.919 -6.970 -42.103 1.00 33.34 349 PHE A O 1
ATOM 2656 N N . ARG A 1 350 ? 9.114 -8.339 -43.865 1.00 29.80 350 ARG A N 1
ATOM 2657 C CA . ARG A 1 350 ? 7.810 -7.997 -44.456 1.00 29.80 350 ARG A CA 1
ATOM 2658 C C . ARG A 1 350 ? 6.759 -8.950 -43.887 1.00 29.80 350 ARG A C 1
ATOM 2660 O O . ARG A 1 350 ? 6.746 -10.131 -44.221 1.00 29.80 350 ARG A O 1
ATOM 2667 N N . SER A 1 351 ? 5.870 -8.434 -43.044 1.00 26.44 351 SER A N 1
ATOM 2668 C CA . SER A 1 351 ? 4.661 -9.149 -42.622 1.00 26.44 351 SER A CA 1
ATOM 2669 C C . SER A 1 351 ? 3.774 -9.462 -43.836 1.00 26.44 351 SER A C 1
ATOM 2671 O O . SER A 1 351 ? 3.457 -8.536 -44.587 1.00 26.44 351 SER A O 1
ATOM 2673 N N . PRO A 1 352 ? 3.295 -10.705 -44.032 1.00 29.36 352 PRO A N 1
ATOM 2674 C CA . PRO A 1 352 ? 2.199 -10.956 -44.951 1.00 29.36 352 PRO A CA 1
ATOM 2675 C C . PRO A 1 352 ? 0.915 -10.429 -44.307 1.00 29.36 352 PRO A C 1
ATOM 2677 O O . PRO A 1 352 ? 0.432 -10.957 -43.303 1.00 29.36 352 PRO A O 1
ATOM 2680 N N . ALA A 1 353 ? 0.366 -9.362 -44.875 1.00 32.00 353 ALA A N 1
ATOM 2681 C CA . ALA A 1 353 ? -1.010 -8.975 -44.627 1.00 32.00 353 ALA A CA 1
ATOM 2682 C C . ALA A 1 353 ? -1.948 -10.049 -45.210 1.00 32.00 353 ALA A C 1
ATOM 2684 O O . ALA A 1 353 ? -1.803 -10.435 -46.366 1.00 32.00 353 ALA A O 1
ATOM 2685 N N . GLY A 1 354 ? -2.928 -10.496 -44.418 1.00 34.34 354 GLY A N 1
ATOM 2686 C CA . GLY A 1 354 ? -4.081 -11.265 -44.901 1.00 34.34 354 GLY A CA 1
ATOM 2687 C C . GLY A 1 354 ? -4.160 -12.708 -44.396 1.00 34.34 354 GLY A C 1
ATOM 2688 O O . GLY A 1 354 ? -3.647 -13.628 -45.018 1.00 34.34 354 GLY A O 1
ATOM 2689 N N . GLY A 1 355 ? -4.897 -12.928 -43.303 1.00 25.30 355 GLY A N 1
ATOM 2690 C CA . GLY A 1 355 ? -5.263 -14.269 -42.841 1.00 25.30 355 GLY A CA 1
ATOM 2691 C C . GLY A 1 355 ? -6.376 -14.222 -41.796 1.00 25.30 355 GLY A C 1
ATOM 2692 O O . GLY A 1 355 ? -6.193 -13.690 -40.706 1.00 25.30 355 GLY A O 1
ATOM 2693 N N . ARG A 1 356 ? -7.557 -14.732 -42.160 1.00 26.44 356 ARG A N 1
ATOM 2694 C CA . ARG A 1 356 ? -8.808 -14.719 -41.382 1.00 26.44 356 ARG A CA 1
ATOM 2695 C C . ARG A 1 356 ? -8.652 -15.395 -40.013 1.00 26.44 356 ARG A C 1
ATOM 2697 O O . ARG A 1 356 ? -8.086 -16.477 -39.911 1.00 26.44 356 ARG A O 1
ATOM 2704 N N . LYS A 1 357 ? -9.244 -14.792 -38.975 1.00 26.30 357 LYS A N 1
ATOM 2705 C CA . LYS A 1 357 ? -9.396 -15.399 -37.645 1.00 26.30 357 LYS A CA 1
ATOM 2706 C C . LYS A 1 357 ? -10.497 -16.468 -37.670 1.00 26.30 357 LYS A C 1
ATOM 2708 O O . LYS A 1 357 ? -11.678 -16.136 -37.699 1.00 26.30 357 LYS A O 1
ATOM 2713 N N . THR A 1 358 ? -10.111 -17.735 -37.592 1.00 25.55 358 THR A N 1
ATOM 2714 C CA . THR A 1 358 ? -10.956 -18.843 -37.117 1.00 25.55 358 THR A CA 1
ATOM 2715 C C . THR A 1 358 ? -10.385 -19.329 -35.782 1.00 25.55 358 THR A C 1
ATOM 2717 O O . THR A 1 358 ? -9.205 -19.666 -35.721 1.00 25.55 358 THR A O 1
ATOM 2720 N N . GLY A 1 359 ? -11.177 -19.308 -34.704 1.00 23.67 359 GLY A N 1
ATOM 2721 C CA . GLY A 1 359 ? -10.780 -19.841 -33.386 1.00 23.67 359 GLY A CA 1
ATOM 2722 C C . GLY A 1 359 ? -10.938 -21.367 -33.290 1.00 23.67 359 GLY A C 1
ATOM 2723 O O . GLY A 1 359 ? -11.097 -22.021 -34.317 1.00 23.67 359 GLY A O 1
ATOM 2724 N N . PRO A 1 360 ? -11.048 -21.939 -32.078 1.00 31.28 360 PRO A N 1
ATOM 2725 C CA . PRO A 1 360 ? -10.237 -21.739 -30.881 1.00 31.28 360 PRO A CA 1
ATOM 2726 C C . PRO A 1 360 ? -9.354 -22.985 -30.641 1.00 31.28 360 PRO A C 1
ATOM 2728 O O . PRO A 1 360 ? -9.828 -24.116 -30.722 1.00 31.28 360 PRO A O 1
ATOM 2731 N N . ALA A 1 361 ? -8.074 -22.801 -30.315 1.00 24.36 361 ALA A N 1
ATOM 2732 C CA . ALA A 1 361 ? -7.190 -23.903 -29.942 1.00 24.36 361 ALA A CA 1
ATOM 2733 C C . ALA A 1 361 ? -6.687 -23.703 -28.512 1.00 24.36 361 ALA A C 1
ATOM 2735 O O . ALA A 1 361 ? -5.948 -22.770 -28.207 1.00 24.36 361 ALA A O 1
ATOM 2736 N N . THR A 1 362 ? -7.116 -24.615 -27.646 1.00 30.31 362 THR A N 1
ATOM 2737 C CA . THR A 1 362 ? -6.520 -24.932 -26.353 1.00 30.31 362 THR A CA 1
ATOM 2738 C C . THR A 1 362 ? -5.022 -25.174 -26.515 1.00 30.31 362 THR A C 1
ATOM 2740 O O . THR A 1 362 ? -4.602 -26.181 -27.083 1.00 30.31 362 THR A O 1
ATOM 2743 N N . GLY A 1 363 ? -4.218 -24.261 -25.992 1.00 22.97 363 GLY A N 1
ATOM 2744 C CA . GLY A 1 363 ? -2.776 -24.396 -25.892 1.00 22.97 363 GLY A CA 1
ATOM 2745 C C . GLY A 1 363 ? -2.316 -23.525 -24.739 1.00 22.97 363 GLY A C 1
ATOM 2746 O O . GLY A 1 363 ? -2.673 -22.354 -24.675 1.00 22.97 363 GLY A O 1
ATOM 2747 N N . ARG A 1 364 ? -1.584 -24.119 -23.796 1.00 26.06 364 ARG A N 1
ATOM 2748 C CA . ARG A 1 364 ? -0.927 -23.414 -22.695 1.00 26.06 364 ARG A CA 1
ATOM 2749 C C . ARG A 1 364 ? -0.085 -22.274 -23.263 1.00 26.06 364 ARG A C 1
ATOM 2751 O O . ARG A 1 364 ? 0.990 -22.510 -23.803 1.00 26.06 364 ARG A O 1
ATOM 2758 N N . THR A 1 365 ? -0.577 -21.054 -23.135 1.00 22.09 365 THR A N 1
ATOM 2759 C CA . THR A 1 365 ? 0.211 -19.845 -23.330 1.00 22.09 365 THR A CA 1
ATOM 2760 C C . THR A 1 365 ? 0.898 -19.511 -22.015 1.00 22.09 365 THR A C 1
ATOM 2762 O O . THR A 1 365 ? 0.311 -18.874 -21.146 1.00 22.09 365 THR A O 1
ATOM 2765 N N . GLU A 1 366 ? 2.161 -19.915 -21.882 1.00 24.16 366 GLU A N 1
ATOM 2766 C CA . GLU A 1 366 ? 3.136 -19.092 -21.164 1.00 24.16 366 GLU A CA 1
ATOM 2767 C C . GLU A 1 366 ? 3.292 -17.806 -21.986 1.00 24.16 366 GLU A C 1
ATOM 2769 O O . GLU A 1 366 ? 4.112 -17.709 -22.897 1.00 24.16 366 GLU A O 1
ATOM 2774 N N . GLN A 1 367 ? 2.413 -16.834 -21.741 1.00 22.09 367 GLN A N 1
ATOM 2775 C CA . GLN A 1 367 ? 2.625 -15.478 -22.219 1.00 22.09 367 GLN A CA 1
ATOM 2776 C C . GLN A 1 367 ? 3.709 -14.865 -21.343 1.00 22.09 367 GLN A C 1
ATOM 2778 O O . GLN A 1 367 ? 3.451 -14.399 -20.236 1.00 22.09 367 GLN A O 1
ATOM 2783 N N . LEU A 1 368 ? 4.935 -14.874 -21.861 1.00 21.98 368 LEU A N 1
ATOM 2784 C CA . LEU A 1 368 ? 5.996 -13.987 -21.416 1.00 21.98 368 LEU A CA 1
ATOM 2785 C C . LEU A 1 368 ? 5.568 -12.551 -21.770 1.00 21.98 368 LEU A C 1
ATOM 2787 O O . LEU A 1 368 ? 5.940 -12.008 -22.807 1.00 21.98 368 LEU A O 1
ATOM 2791 N N . HIS A 1 369 ? 4.704 -11.961 -20.947 1.00 21.17 369 HIS A N 1
ATOM 2792 C CA . HIS A 1 369 ? 4.424 -10.536 -20.999 1.00 21.17 369 HIS A CA 1
ATOM 2793 C C . HIS A 1 369 ? 5.609 -9.840 -20.333 1.00 21.17 369 HIS A C 1
ATOM 2795 O O . HIS A 1 369 ? 5.745 -9.844 -19.112 1.00 21.17 369 HIS A O 1
ATOM 2801 N N . VAL A 1 370 ? 6.486 -9.257 -21.143 1.00 25.44 370 VAL A N 1
ATOM 2802 C CA . VAL A 1 370 ? 7.402 -8.216 -20.679 1.00 25.44 370 VAL A CA 1
ATOM 2803 C C . VAL A 1 370 ? 6.726 -6.879 -20.974 1.00 25.44 370 VAL A C 1
ATOM 2805 O O . VAL A 1 370 ? 6.709 -6.479 -22.137 1.00 25.44 370 VAL A O 1
ATOM 2808 N N . PRO A 1 371 ? 6.192 -6.161 -19.970 1.00 27.00 371 PRO A N 1
ATOM 2809 C CA . PRO A 1 371 ? 6.009 -4.733 -20.131 1.00 27.00 371 PRO A CA 1
ATOM 2810 C C . PRO A 1 371 ? 6.763 -3.988 -19.029 1.00 27.00 371 PRO A C 1
ATOM 2812 O O . PRO A 1 371 ? 6.353 -3.960 -17.877 1.00 27.00 371 PRO A O 1
ATOM 2815 N N . PHE A 1 372 ? 7.857 -3.342 -19.416 1.00 23.91 372 PHE A N 1
ATOM 2816 C CA . PHE A 1 372 ? 8.187 -1.999 -18.938 1.00 23.91 372 PHE A CA 1
ATOM 2817 C C . PHE A 1 372 ? 8.848 -1.251 -20.099 1.00 23.91 372 PHE A C 1
ATOM 2819 O O . PHE A 1 372 ? 10.053 -1.032 -20.154 1.00 23.91 372 PHE A O 1
ATOM 2826 N N . LEU A 1 373 ? 8.014 -0.904 -21.075 1.00 24.77 373 LEU A N 1
ATOM 2827 C CA . LEU A 1 373 ? 8.202 0.252 -21.941 1.00 24.77 373 LEU A CA 1
ATOM 2828 C C . LEU A 1 373 ? 6.955 1.112 -21.725 1.00 24.77 373 LEU A C 1
ATOM 2830 O O . LEU A 1 373 ? 5.834 0.610 -21.783 1.00 24.77 373 LEU A O 1
ATOM 2834 N N . HIS A 1 374 ? 7.181 2.368 -21.350 1.00 29.12 374 HIS A N 1
ATOM 2835 C CA . HIS A 1 374 ? 6.155 3.357 -21.028 1.00 29.12 374 HIS A CA 1
ATOM 2836 C C . HIS A 1 374 ? 5.120 3.537 -22.158 1.00 29.12 374 HIS A C 1
ATOM 2838 O O . HIS A 1 374 ? 5.425 3.267 -23.321 1.00 29.12 374 HIS A O 1
ATOM 2844 N N . PRO A 1 375 ? 3.909 4.037 -21.840 1.00 27.30 375 PRO A N 1
ATOM 2845 C CA . PRO A 1 375 ? 2.891 4.319 -22.838 1.00 27.30 375 PRO A CA 1
ATOM 2846 C C . PRO A 1 375 ? 3.292 5.552 -23.654 1.00 27.30 375 PRO A C 1
ATOM 2848 O O . PRO A 1 375 ? 3.242 6.679 -23.167 1.00 27.30 375 PRO A O 1
ATOM 2851 N N . ALA A 1 376 ? 3.664 5.334 -24.910 1.00 25.06 376 ALA A N 1
ATOM 2852 C CA . ALA A 1 376 ? 3.635 6.365 -25.934 1.00 25.06 376 ALA A CA 1
ATOM 2853 C C . ALA A 1 376 ? 2.297 6.276 -26.687 1.00 25.06 376 ALA A C 1
ATOM 2855 O O . ALA A 1 376 ? 1.931 5.207 -27.170 1.00 25.06 376 ALA A O 1
ATOM 2856 N N . GLY A 1 377 ? 1.611 7.413 -26.819 1.00 26.05 377 GLY A N 1
ATOM 2857 C CA . GLY A 1 377 ? 0.624 7.656 -27.874 1.00 26.05 377 GLY A CA 1
ATOM 2858 C C . GLY A 1 377 ? -0.833 7.331 -27.542 1.00 26.05 377 GLY A C 1
ATOM 2859 O O . GLY A 1 377 ? -1.283 6.196 -27.653 1.00 26.05 377 GLY A O 1
ATOM 2860 N N . GLU A 1 378 ? -1.606 8.376 -27.247 1.00 26.69 378 GLU A N 1
ATOM 2861 C CA . GLU A 1 378 ? -3.058 8.389 -27.437 1.00 26.69 378 GLU A CA 1
ATOM 2862 C C . GLU A 1 378 ? -3.388 8.159 -28.925 1.00 26.69 378 GLU A C 1
ATOM 2864 O O . GLU A 1 378 ? -3.011 8.949 -29.791 1.00 26.69 378 GLU A O 1
ATOM 2869 N N . THR A 1 379 ? -4.136 7.101 -29.240 1.00 26.25 379 THR A N 1
ATOM 2870 C CA . THR A 1 379 ? -4.885 7.008 -30.499 1.00 26.25 379 THR A CA 1
ATOM 2871 C C . THR A 1 379 ? -6.172 7.821 -30.371 1.00 26.25 379 THR A C 1
ATOM 2873 O O . THR A 1 379 ? -7.007 7.531 -29.513 1.00 26.25 379 THR A O 1
ATOM 2876 N N . ARG A 1 380 ? -6.331 8.828 -31.238 1.00 22.08 380 ARG A N 1
ATOM 2877 C CA . ARG A 1 380 ? -7.561 9.618 -31.423 1.00 22.08 380 ARG A CA 1
ATOM 2878 C C . ARG A 1 380 ? -8.791 8.707 -31.601 1.00 22.08 380 ARG A C 1
ATOM 2880 O O . ARG A 1 380 ? -8.710 7.776 -32.404 1.00 22.08 380 ARG A O 1
ATOM 2887 N N . PRO A 1 381 ? -9.941 8.981 -30.962 1.00 26.59 381 PRO A N 1
ATOM 2888 C CA . PRO A 1 381 ? -11.190 8.347 -31.354 1.00 26.59 381 PRO A CA 1
ATOM 2889 C C . PRO A 1 381 ? -11.717 9.009 -32.633 1.00 26.59 381 PRO A C 1
ATOM 2891 O O . PRO A 1 381 ? -11.933 10.219 -32.679 1.00 26.59 381 PRO A O 1
ATOM 2894 N N . ALA A 1 382 ? -11.906 8.202 -33.676 1.00 25.19 382 ALA A N 1
ATOM 2895 C CA . ALA A 1 382 ? -12.703 8.584 -34.830 1.00 25.19 382 ALA A CA 1
ATOM 2896 C C . ALA A 1 382 ? -14.177 8.705 -34.414 1.00 25.19 382 ALA A C 1
ATOM 2898 O O . ALA A 1 382 ? -14.704 7.868 -33.679 1.00 25.19 382 ALA A O 1
ATOM 2899 N N . GLU A 1 383 ? -14.815 9.766 -34.895 1.00 23.33 383 GLU A N 1
ATOM 2900 C CA . GLU A 1 383 ? -16.233 10.068 -34.742 1.00 23.33 383 GLU A CA 1
ATOM 2901 C C . GLU A 1 383 ? -17.109 8.897 -35.214 1.00 23.33 383 GLU A C 1
ATOM 2903 O O . GLU A 1 383 ? -17.029 8.468 -36.365 1.00 23.33 383 GLU A O 1
ATOM 2908 N N . ALA A 1 384 ? -18.000 8.411 -34.349 1.00 25.20 384 ALA A N 1
ATOM 2909 C CA . ALA A 1 384 ? -19.116 7.568 -34.758 1.00 25.20 384 ALA A CA 1
ATOM 2910 C C . ALA A 1 384 ? -20.386 8.426 -34.776 1.00 25.20 384 ALA A C 1
ATOM 2912 O O . ALA A 1 384 ? -21.001 8.687 -33.741 1.00 25.20 384 ALA A O 1
ATOM 2913 N N . ARG A 1 385 ? -20.758 8.885 -35.976 1.00 24.30 385 ARG A N 1
ATOM 2914 C CA . ARG A 1 385 ? -22.076 9.459 -36.266 1.00 24.30 385 ARG A CA 1
ATOM 2915 C C . ARG A 1 385 ? -23.158 8.411 -36.003 1.00 24.30 385 ARG A C 1
ATOM 2917 O O . ARG A 1 385 ? -23.007 7.246 -36.367 1.00 24.30 385 ARG A O 1
ATOM 2924 N N . GLY A 1 386 ? -24.240 8.846 -35.364 1.00 21.34 386 GLY A N 1
ATOM 2925 C CA . GLY A 1 386 ? -25.379 8.006 -35.027 1.00 21.34 386 GLY A CA 1
ATOM 2926 C C . GLY A 1 386 ? -26.152 7.521 -36.248 1.00 21.34 386 GLY A C 1
ATOM 2927 O O . GLY A 1 386 ? -26.250 8.226 -37.247 1.00 21.34 386 GLY A O 1
ATOM 2928 N N . LEU A 1 387 ? -26.764 6.345 -36.116 1.00 26.20 387 LEU A N 1
ATOM 2929 C CA . LEU A 1 387 ? -27.947 5.958 -36.872 1.00 26.20 387 LEU A CA 1
ATOM 2930 C C . LEU A 1 387 ? -28.893 5.170 -35.964 1.00 26.20 387 LEU A C 1
ATOM 2932 O O . LEU A 1 387 ? -28.499 4.304 -35.184 1.00 26.20 387 LEU A O 1
ATOM 2936 N N . SER A 1 388 ? -30.150 5.568 -36.060 1.00 23.72 388 SER A N 1
ATOM 2937 C CA . SER A 1 388 ? -31.320 5.149 -35.313 1.00 23.72 388 SER A CA 1
ATOM 2938 C C . SER A 1 388 ? -31.927 3.842 -35.842 1.00 23.72 388 SER A C 1
ATOM 2940 O O . SER A 1 388 ? -31.876 3.552 -37.030 1.00 23.72 388 SER A O 1
ATOM 2942 N N . GLY A 1 389 ? -32.590 3.114 -34.935 1.00 23.11 389 GLY A N 1
ATOM 2943 C CA . GLY A 1 389 ? -33.823 2.356 -35.189 1.00 23.11 389 GLY A CA 1
ATOM 2944 C C . GLY A 1 389 ? -33.745 1.036 -35.972 1.00 23.11 389 GLY A C 1
ATOM 2945 O O . GLY A 1 389 ? -33.593 1.031 -37.185 1.00 23.11 389 GLY A O 1
ATOM 2946 N N . ARG A 1 390 ? -34.094 -0.080 -35.315 1.00 26.02 390 ARG A N 1
ATOM 2947 C CA . ARG A 1 390 ? -35.402 -0.766 -35.469 1.00 26.02 390 ARG A CA 1
ATOM 2948 C C . ARG A 1 390 ? -35.437 -2.097 -34.704 1.00 26.02 390 ARG A C 1
ATOM 2950 O O . ARG A 1 390 ? -34.451 -2.819 -34.618 1.00 26.02 390 ARG A O 1
ATOM 2957 N N . ARG A 1 391 ? -36.620 -2.381 -34.150 1.00 27.08 391 ARG A N 1
ATOM 2958 C CA . ARG A 1 391 ? -37.041 -3.637 -33.510 1.00 27.08 391 ARG A CA 1
ATOM 2959 C C . ARG A 1 391 ? -37.168 -4.770 -34.542 1.00 27.08 391 ARG A C 1
ATOM 2961 O O . ARG A 1 391 ? -37.578 -4.506 -35.669 1.00 27.08 391 ARG A O 1
ATOM 2968 N N . GLY A 1 392 ? -36.919 -6.011 -34.117 1.00 26.28 392 GLY A N 1
ATOM 2969 C CA . GLY A 1 392 ? -37.238 -7.238 -34.855 1.00 26.28 392 GLY A CA 1
ATOM 2970 C C . GLY A 1 392 ? -37.026 -8.498 -34.000 1.00 26.28 392 GLY A C 1
ATOM 2971 O O . GLY A 1 392 ? -35.953 -8.686 -33.441 1.00 26.28 392 GLY A O 1
ATOM 2972 N N . ASP A 1 393 ? -38.087 -9.293 -33.888 1.00 27.84 393 ASP A N 1
ATOM 2973 C CA . ASP A 1 393 ? -38.363 -10.468 -33.034 1.00 27.84 393 ASP A CA 1
ATOM 2974 C C . ASP A 1 393 ? -37.530 -11.743 -33.383 1.00 27.84 393 ASP A C 1
ATOM 2976 O O . ASP A 1 393 ? -36.981 -11.816 -34.489 1.00 27.84 393 ASP A O 1
ATOM 2980 N N . PRO A 1 394 ? -37.409 -12.776 -32.508 1.00 30.88 394 PRO A N 1
ATOM 2981 C CA . PRO A 1 394 ? -36.481 -13.894 -32.680 1.00 30.88 394 PRO A CA 1
ATOM 2982 C C . PRO A 1 394 ? -37.114 -15.129 -33.350 1.00 30.88 394 PRO A C 1
ATOM 2984 O O . PRO A 1 394 ? -38.134 -15.660 -32.915 1.00 30.88 394 PRO A O 1
ATOM 2987 N N . GLY A 1 395 ? -36.439 -15.672 -34.369 1.00 25.42 395 GLY A N 1
ATOM 2988 C CA . GLY A 1 395 ? -36.846 -16.885 -35.086 1.00 25.42 395 GLY A CA 1
ATOM 2989 C C . GLY A 1 395 ? -35.781 -17.991 -35.095 1.00 25.42 395 GLY A C 1
ATOM 2990 O O . GLY A 1 395 ? -34.775 -17.892 -35.789 1.00 25.42 395 GLY A O 1
ATOM 2991 N N . ARG A 1 396 ? -36.056 -19.055 -34.326 1.00 26.97 396 ARG A N 1
ATOM 2992 C CA . ARG A 1 396 ? -35.669 -20.482 -34.461 1.00 26.97 396 ARG A CA 1
ATOM 2993 C C . ARG A 1 396 ? -34.491 -20.860 -35.386 1.00 26.97 396 ARG A C 1
ATOM 2995 O O . ARG A 1 396 ? -34.620 -20.798 -36.605 1.00 26.97 396 ARG A O 1
ATOM 3002 N N . ARG A 1 397 ? -33.469 -21.540 -34.832 1.00 28.53 397 ARG A N 1
ATOM 3003 C CA . ARG A 1 397 ? -32.701 -22.589 -35.548 1.00 28.53 397 ARG A CA 1
ATOM 3004 C C . ARG A 1 397 ? -32.375 -23.793 -34.648 1.00 28.53 397 ARG A C 1
ATOM 3006 O O . ARG A 1 397 ? -31.997 -23.635 -33.495 1.00 28.53 397 ARG A O 1
ATOM 3013 N N . ARG A 1 398 ? -32.588 -24.984 -35.222 1.00 29.80 398 ARG A N 1
ATOM 3014 C CA . ARG A 1 398 ? -32.471 -26.347 -34.663 1.00 29.80 398 ARG A CA 1
ATOM 3015 C C . ARG A 1 398 ? -31.004 -26.810 -34.489 1.00 29.80 398 ARG A C 1
ATOM 3017 O O . ARG A 1 398 ? -30.133 -26.261 -35.167 1.00 29.80 398 ARG A O 1
ATOM 3024 N N . PRO A 1 399 ? -30.730 -27.820 -33.636 1.00 30.25 399 PRO A N 1
ATOM 3025 C CA . PRO A 1 399 ? -29.374 -28.269 -33.303 1.00 30.25 399 PRO A CA 1
ATOM 3026 C C . PRO A 1 399 ? -28.785 -29.237 -34.347 1.00 30.25 399 PRO A C 1
ATOM 3028 O O . PRO A 1 399 ? -29.520 -29.941 -35.036 1.00 30.25 399 PRO A O 1
ATOM 3031 N N . ARG A 1 400 ? -27.449 -29.262 -34.462 1.00 28.66 400 ARG A N 1
ATOM 3032 C CA . ARG A 1 400 ? -26.676 -30.240 -35.252 1.00 28.66 400 ARG A CA 1
ATOM 3033 C C . ARG A 1 400 ? -26.074 -31.304 -34.328 1.00 28.66 400 ARG A C 1
ATOM 3035 O O . ARG A 1 400 ? -25.485 -30.951 -33.309 1.00 28.66 400 ARG A O 1
ATOM 3042 N N . ASP A 1 401 ? -26.197 -32.566 -34.734 1.00 28.58 401 ASP A N 1
ATOM 3043 C CA . ASP A 1 401 ? -25.642 -33.755 -34.076 1.00 28.58 401 ASP A CA 1
ATOM 3044 C C . ASP A 1 401 ? -24.098 -33.823 -34.089 1.00 28.58 401 ASP A C 1
ATOM 3046 O O . ASP A 1 401 ? -23.456 -33.258 -34.984 1.00 28.58 401 ASP A O 1
ATOM 3050 N N . PRO A 1 402 ? -23.474 -34.541 -33.130 1.00 31.08 402 PRO A N 1
ATOM 3051 C CA . PRO A 1 402 ? -22.025 -34.605 -32.981 1.00 31.08 402 PRO A CA 1
ATOM 3052 C C . PRO A 1 402 ? -21.383 -35.758 -33.775 1.00 31.08 402 PRO A C 1
ATOM 3054 O O . PRO A 1 402 ? -21.781 -36.920 -33.695 1.00 31.08 402 PRO A O 1
ATOM 3057 N N . VAL A 1 403 ? -20.300 -35.445 -34.490 1.00 29.47 403 VAL A N 1
ATOM 3058 C CA . VAL A 1 403 ? -19.448 -36.426 -35.178 1.00 29.47 403 VAL A CA 1
ATOM 3059 C C . VAL A 1 403 ? -18.543 -37.148 -34.173 1.00 29.47 403 VAL A C 1
ATOM 3061 O O . VAL A 1 403 ? -17.715 -36.534 -33.500 1.00 29.47 403 VAL A O 1
ATOM 3064 N N . ARG A 1 404 ? -1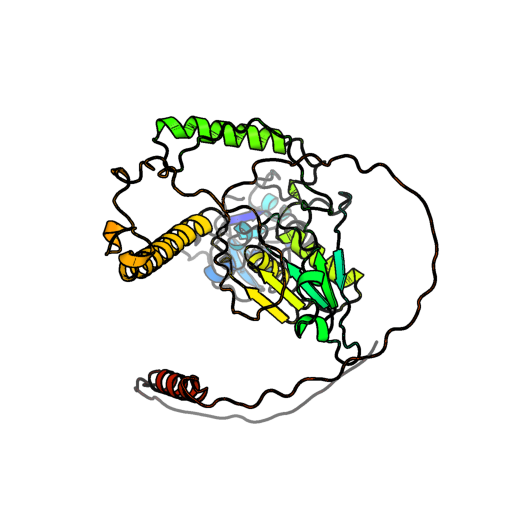8.665 -38.481 -34.127 1.00 25.31 404 ARG A N 1
ATOM 3065 C CA . ARG A 1 404 ? -17.752 -39.417 -33.450 1.00 25.31 404 ARG A CA 1
ATOM 3066 C C . ARG A 1 404 ? -16.317 -39.283 -33.987 1.00 25.31 404 ARG A C 1
ATOM 3068 O O . ARG A 1 404 ? -16.096 -39.413 -35.189 1.00 25.31 404 ARG A O 1
ATOM 3075 N N . ARG A 1 405 ? -15.322 -39.157 -33.102 1.00 28.67 405 ARG A N 1
ATOM 3076 C CA . ARG A 1 405 ? -13.907 -39.455 -33.405 1.00 28.67 405 ARG A CA 1
ATOM 3077 C C . ARG A 1 405 ? -13.396 -40.558 -32.473 1.00 28.67 405 ARG A C 1
ATOM 3079 O O . ARG A 1 405 ? -13.544 -40.463 -31.260 1.00 28.67 405 ARG A O 1
ATOM 3086 N N . ARG A 1 406 ? -12.837 -41.614 -33.075 1.00 27.33 406 ARG A N 1
ATOM 3087 C CA . ARG A 1 406 ? -12.184 -42.764 -32.421 1.00 27.33 406 ARG A CA 1
ATOM 3088 C C . ARG A 1 406 ? -10.838 -42.363 -31.781 1.00 27.33 406 ARG A C 1
ATOM 3090 O O . ARG A 1 406 ? -10.222 -41.410 -32.262 1.00 27.33 406 ARG A O 1
ATOM 3097 N N . PRO A 1 407 ? -10.364 -43.087 -30.749 1.00 28.33 407 PRO A N 1
ATOM 3098 C CA . PRO A 1 407 ? -9.129 -42.765 -30.041 1.00 28.33 407 PRO A CA 1
ATOM 3099 C C . PRO A 1 407 ? -7.893 -43.283 -30.791 1.00 28.33 407 PRO A C 1
ATOM 3101 O O . PRO A 1 407 ? -7.939 -44.327 -31.441 1.00 28.33 407 PRO A O 1
ATOM 3104 N N . ARG A 1 408 ? -6.778 -42.551 -30.683 1.00 29.02 408 ARG A N 1
ATOM 3105 C CA . ARG A 1 408 ? -5.434 -43.041 -31.010 1.00 29.02 408 ARG A CA 1
ATOM 3106 C C . ARG A 1 408 ? -4.605 -43.070 -29.733 1.00 29.02 408 ARG A C 1
ATOM 3108 O O . ARG A 1 408 ? -4.497 -42.062 -29.036 1.00 29.02 408 ARG A O 1
ATOM 3115 N N . ASP A 1 409 ? -4.047 -44.240 -29.470 1.00 29.30 409 ASP A N 1
ATOM 3116 C CA . ASP A 1 409 ? -3.195 -44.562 -28.339 1.00 29.30 409 ASP A CA 1
ATOM 3117 C C . ASP A 1 409 ? -1.819 -43.885 -28.393 1.00 29.30 409 ASP A C 1
ATOM 3119 O O . ASP A 1 409 ? -1.186 -43.789 -29.442 1.00 29.30 409 ASP A O 1
ATOM 3123 N N . GLY A 1 410 ? -1.332 -43.532 -27.199 1.00 25.91 410 GLY A N 1
ATOM 3124 C CA . GLY A 1 410 ? 0.031 -43.840 -26.763 1.00 25.91 410 GLY A CA 1
ATOM 3125 C C . GLY A 1 410 ? 1.167 -42.898 -27.173 1.00 25.91 410 GLY A C 1
ATOM 3126 O O . GLY A 1 410 ? 1.811 -43.103 -28.195 1.00 25.91 410 GLY A O 1
ATOM 3127 N N . ARG A 1 411 ? 1.581 -42.024 -26.243 1.00 28.89 411 ARG A N 1
ATOM 3128 C CA . ARG A 1 411 ? 2.757 -42.224 -25.352 1.00 28.89 411 ARG A CA 1
ATOM 3129 C C . ARG A 1 411 ? 3.302 -40.876 -24.850 1.00 28.89 411 ARG A C 1
ATOM 3131 O O . ARG A 1 411 ? 3.600 -39.993 -25.642 1.00 28.89 411 ARG A O 1
ATOM 3138 N N . GLY A 1 412 ? 3.476 -40.757 -23.527 1.00 32.66 412 GLY A N 1
ATOM 3139 C CA . GLY A 1 412 ? 4.264 -39.686 -22.894 1.00 32.66 412 GLY A CA 1
ATOM 3140 C C . GLY A 1 412 ? 3.513 -38.732 -21.957 1.00 32.66 412 GLY A C 1
ATOM 3141 O O . GLY A 1 412 ? 3.701 -37.526 -22.057 1.00 32.66 412 GLY A O 1
ATOM 3142 N N . ALA A 1 413 ? 2.683 -39.235 -21.034 1.00 30.47 413 ALA A N 1
ATOM 3143 C CA . ALA A 1 413 ? 2.129 -38.423 -19.945 1.00 30.47 413 ALA A CA 1
ATOM 3144 C C . ALA A 1 413 ? 2.801 -38.771 -18.605 1.00 30.47 413 ALA A C 1
ATOM 3146 O O . ALA A 1 413 ? 2.760 -39.914 -18.146 1.00 30.47 413 ALA A O 1
ATOM 3147 N N . TRP A 1 414 ? 3.416 -37.755 -18.002 1.00 27.30 414 TRP A N 1
ATOM 3148 C CA . TRP A 1 414 ? 3.973 -37.723 -16.648 1.00 27.30 414 TRP A CA 1
ATOM 3149 C C . TRP A 1 414 ? 2.911 -38.145 -15.614 1.00 27.30 414 TRP A C 1
ATOM 3151 O O . TRP A 1 414 ? 1.807 -37.596 -15.613 1.00 27.30 414 TRP A O 1
ATOM 3161 N N . ARG A 1 415 ? 3.212 -39.118 -14.739 1.00 34.38 415 ARG A N 1
ATOM 3162 C CA . ARG A 1 415 ? 2.256 -39.629 -13.739 1.00 34.38 415 ARG A CA 1
ATOM 3163 C C . ARG A 1 415 ? 2.385 -38.874 -12.398 1.00 34.38 415 ARG A C 1
ATOM 3165 O O . ARG A 1 415 ? 3.501 -38.683 -11.925 1.00 34.38 415 ARG A O 1
ATOM 3172 N N . PRO A 1 416 ? 1.279 -38.520 -11.710 1.00 34.75 416 PRO A N 1
ATOM 3173 C CA . PRO A 1 416 ? 1.290 -37.776 -10.434 1.00 34.75 416 PRO A CA 1
ATOM 3174 C C . PRO A 1 416 ? 1.947 -38.474 -9.222 1.00 34.75 416 PRO A C 1
ATOM 3176 O O . PRO A 1 416 ? 1.994 -37.899 -8.134 1.00 34.75 416 PRO A O 1
ATOM 3179 N N . ALA A 1 417 ? 2.436 -39.708 -9.370 1.00 32.94 417 ALA A N 1
ATOM 3180 C CA . ALA A 1 417 ? 3.023 -40.485 -8.277 1.00 32.94 417 ALA A CA 1
ATOM 3181 C C . ALA A 1 417 ? 4.438 -40.006 -7.881 1.00 32.94 417 ALA A C 1
ATOM 3183 O O . ALA A 1 417 ? 4.815 -40.109 -6.711 1.00 32.94 417 ALA A O 1
ATOM 3184 N N . ASP A 1 418 ? 5.179 -39.383 -8.803 1.00 39.50 418 ASP A N 1
ATOM 3185 C CA . ASP A 1 418 ? 6.583 -39.001 -8.585 1.00 39.50 418 ASP A CA 1
ATOM 3186 C C . ASP A 1 418 ? 6.766 -37.786 -7.658 1.00 39.50 418 ASP A C 1
ATOM 3188 O O . ASP A 1 418 ? 7.837 -37.581 -7.079 1.00 39.50 418 ASP A O 1
ATOM 3192 N N . PHE A 1 419 ? 5.708 -37.001 -7.429 1.00 34.50 419 PHE A N 1
ATOM 3193 C CA . PHE A 1 419 ? 5.760 -35.839 -6.535 1.00 34.50 419 PHE A CA 1
ATOM 3194 C C . PHE A 1 419 ? 5.678 -36.233 -5.049 1.00 34.50 419 PHE A C 1
ATOM 3196 O O . PHE A 1 419 ? 6.349 -35.643 -4.199 1.00 34.50 419 PHE A O 1
ATOM 3203 N N . ARG A 1 420 ? 4.913 -37.285 -4.717 1.00 39.62 420 ARG A N 1
ATOM 3204 C CA . ARG A 1 420 ? 4.757 -37.747 -3.323 1.00 39.62 420 ARG A CA 1
ATOM 3205 C C . ARG A 1 420 ? 5.986 -38.505 -2.813 1.00 39.62 420 ARG A C 1
ATOM 3207 O O . ARG A 1 420 ? 6.290 -38.420 -1.623 1.00 39.62 420 ARG A O 1
ATOM 3214 N N . ALA A 1 421 ? 6.723 -39.187 -3.693 1.00 35.25 421 ALA A N 1
ATOM 3215 C CA . ALA A 1 421 ? 7.964 -39.879 -3.335 1.00 35.25 421 ALA A CA 1
ATOM 3216 C C . ALA A 1 421 ? 9.102 -38.893 -2.996 1.00 35.25 421 ALA A C 1
ATOM 3218 O O . ALA A 1 421 ? 9.807 -39.072 -1.999 1.00 35.25 421 ALA A O 1
ATOM 3219 N N . ARG A 1 422 ? 9.220 -37.788 -3.748 1.00 41.53 422 ARG A N 1
ATOM 3220 C CA . ARG A 1 422 ? 10.250 -36.757 -3.517 1.00 41.53 422 ARG A CA 1
ATOM 3221 C C . ARG A 1 422 ? 10.006 -35.919 -2.256 1.00 41.53 422 ARG A C 1
ATOM 3223 O O . ARG A 1 422 ? 10.964 -35.571 -1.569 1.00 41.53 422 ARG A O 1
ATOM 3230 N N . GLN A 1 423 ? 8.749 -35.671 -1.872 1.00 40.22 423 GLN A N 1
ATOM 3231 C CA . GLN A 1 423 ? 8.444 -34.992 -0.601 1.00 40.22 423 GLN A CA 1
ATOM 3232 C C . GLN A 1 423 ? 8.756 -35.844 0.644 1.00 40.22 423 GLN A C 1
ATOM 3234 O O . GLN A 1 423 ? 9.127 -35.291 1.682 1.00 40.22 423 GLN A O 1
ATOM 3239 N N . ARG A 1 424 ? 8.662 -37.180 0.559 1.00 38.56 424 ARG A N 1
ATOM 3240 C CA . ARG A 1 424 ? 9.009 -38.074 1.682 1.00 38.56 424 ARG A CA 1
ATOM 3241 C C . ARG A 1 424 ? 10.521 -38.150 1.920 1.00 38.56 424 ARG A C 1
ATOM 3243 O O . ARG A 1 424 ? 10.946 -38.099 3.071 1.00 38.56 424 ARG A O 1
ATOM 3250 N N . GLN A 1 425 ? 11.335 -38.159 0.861 1.00 36.75 425 GLN A N 1
ATOM 3251 C CA . GLN A 1 425 ? 12.801 -38.113 0.988 1.00 36.75 425 GLN A CA 1
ATOM 3252 C C . GLN A 1 425 ? 13.320 -36.778 1.552 1.00 36.75 425 GLN A C 1
ATOM 3254 O O . GLN A 1 425 ? 14.307 -36.773 2.286 1.00 36.75 425 GLN A O 1
ATOM 3259 N N . ALA A 1 426 ? 12.637 -35.658 1.289 1.00 36.34 426 ALA A N 1
ATOM 3260 C CA . ALA A 1 426 ? 13.001 -34.354 1.853 1.00 36.34 426 ALA A CA 1
ATOM 3261 C C . ALA A 1 426 ? 12.674 -34.224 3.357 1.00 36.34 426 ALA A C 1
ATOM 3263 O O . ALA A 1 426 ? 13.387 -33.531 4.082 1.00 36.34 426 ALA A O 1
ATOM 3264 N N . ARG A 1 427 ? 11.636 -34.918 3.854 1.00 38.47 427 ARG A N 1
ATOM 3265 C CA . ARG A 1 427 ? 11.287 -34.946 5.290 1.00 38.47 427 ARG A CA 1
ATOM 3266 C C . ARG A 1 427 ? 12.171 -35.887 6.117 1.00 38.47 427 ARG A C 1
ATOM 3268 O O . ARG A 1 427 ? 12.416 -35.597 7.282 1.00 38.47 427 ARG A O 1
ATOM 3275 N N . ALA A 1 428 ? 12.708 -36.953 5.522 1.00 36.50 428 ALA A N 1
ATOM 3276 C CA . ALA A 1 428 ? 13.587 -37.900 6.217 1.00 36.50 428 ALA A CA 1
ATOM 3277 C C . ALA A 1 428 ? 15.002 -37.352 6.511 1.00 36.50 428 ALA A C 1
ATOM 3279 O O . ALA A 1 428 ? 15.702 -37.895 7.357 1.00 36.50 428 ALA A O 1
ATOM 3280 N N . ARG A 1 429 ? 15.426 -36.256 5.861 1.00 37.12 429 ARG A N 1
ATOM 3281 C CA . ARG A 1 429 ? 16.759 -35.648 6.054 1.00 37.12 429 ARG A CA 1
ATOM 3282 C C . ARG A 1 429 ? 16.814 -34.517 7.095 1.00 37.12 429 ARG A C 1
ATOM 3284 O O . ARG A 1 429 ? 17.862 -33.902 7.244 1.00 37.12 429 ARG A O 1
ATOM 3291 N N . ARG A 1 430 ? 15.719 -34.222 7.812 1.00 37.62 430 ARG A N 1
ATOM 3292 C CA . ARG A 1 430 ? 15.652 -33.112 8.793 1.00 37.62 430 ARG A CA 1
ATOM 3293 C C . ARG A 1 430 ? 15.543 -33.524 10.266 1.00 37.62 430 ARG A C 1
ATOM 3295 O O . ARG A 1 430 ? 15.403 -32.649 11.112 1.00 37.62 430 ARG A O 1
ATOM 3302 N N . HIS A 1 431 ? 15.661 -34.809 10.599 1.00 32.12 431 HIS A N 1
ATOM 3303 C CA . HIS A 1 431 ? 15.655 -35.258 11.995 1.00 32.12 431 HIS A CA 1
ATOM 3304 C C . HIS A 1 431 ? 16.860 -36.146 12.320 1.00 32.12 431 HIS A C 1
ATOM 3306 O O . HIS A 1 431 ? 16.792 -37.367 12.246 1.00 32.12 431 HIS A O 1
ATOM 3312 N N . GLN A 1 432 ? 17.953 -35.508 12.739 1.00 29.64 432 GLN A N 1
ATOM 3313 C CA . GLN A 1 432 ? 18.906 -36.084 13.689 1.00 29.64 432 GLN A CA 1
ATOM 3314 C C . GLN A 1 432 ? 18.829 -35.248 14.975 1.00 29.64 432 GLN A C 1
ATOM 3316 O O . GLN A 1 432 ? 19.041 -34.037 14.901 1.00 29.64 432 GLN A O 1
ATOM 3321 N N . PRO A 1 433 ? 18.501 -35.831 16.142 1.00 31.14 433 PRO A N 1
ATOM 3322 C CA . PRO A 1 433 ? 18.556 -35.117 17.408 1.00 31.14 433 PRO A CA 1
ATOM 3323 C C . PRO A 1 433 ? 19.938 -35.265 18.058 1.00 31.14 433 PRO A C 1
ATOM 3325 O O . PRO A 1 433 ? 20.445 -36.375 18.230 1.00 31.14 433 PRO A O 1
ATOM 3328 N N . LEU A 1 434 ? 20.518 -34.136 18.465 1.00 29.06 434 LEU A N 1
ATOM 3329 C CA . LEU A 1 434 ? 21.654 -34.079 19.384 1.00 29.06 434 LEU A CA 1
ATOM 3330 C C . LEU A 1 434 ? 21.211 -34.596 20.764 1.00 29.06 434 LEU A C 1
ATOM 3332 O O . LEU A 1 434 ? 20.247 -34.098 21.345 1.00 29.06 434 LEU A O 1
ATOM 3336 N N . ARG A 1 435 ? 21.909 -35.612 21.285 1.00 28.36 435 ARG A N 1
ATOM 3337 C CA . ARG A 1 435 ? 21.779 -36.113 22.662 1.00 28.36 435 ARG A CA 1
ATOM 3338 C C . ARG A 1 435 ? 22.875 -35.515 23.543 1.00 28.36 435 ARG A C 1
ATOM 3340 O O . ARG A 1 435 ? 24.037 -35.651 23.192 1.00 28.36 435 ARG A O 1
ATOM 3347 N N . HIS A 1 436 ? 22.489 -34.969 24.700 1.00 27.81 436 HIS A N 1
ATOM 3348 C CA . HIS A 1 436 ? 23.156 -35.005 26.024 1.00 27.81 436 HIS A CA 1
ATOM 3349 C C . HIS A 1 436 ? 22.502 -33.936 26.926 1.00 27.81 436 HIS A C 1
ATOM 3351 O O . HIS A 1 436 ? 22.162 -32.875 26.430 1.00 27.81 436 HIS A O 1
ATOM 3357 N N . ARG A 1 437 ? 22.293 -34.075 28.239 1.00 27.61 437 ARG A N 1
ATOM 3358 C CA . ARG A 1 437 ? 22.338 -35.169 29.226 1.00 27.61 437 ARG A CA 1
ATOM 3359 C C . ARG A 1 437 ? 21.561 -34.639 30.457 1.00 27.61 437 ARG A C 1
ATOM 3361 O O . ARG A 1 437 ? 21.476 -33.436 30.662 1.00 27.61 437 ARG A O 1
ATOM 3368 N N . GLN A 1 438 ? 20.977 -35.547 31.231 1.00 28.17 438 GLN A N 1
ATOM 3369 C CA . GLN A 1 438 ? 20.077 -35.323 32.372 1.00 28.17 438 GLN A CA 1
ATOM 3370 C C . GLN A 1 438 ? 20.675 -34.535 33.554 1.00 28.17 438 GLN A C 1
ATOM 3372 O O . GLN A 1 438 ? 21.845 -34.733 33.872 1.00 28.17 438 GLN A O 1
ATOM 3377 N N . ASN A 1 439 ? 19.811 -33.859 34.334 1.00 26.73 439 ASN A N 1
ATOM 3378 C CA . ASN A 1 439 ? 19.757 -34.086 35.789 1.00 26.73 439 ASN A CA 1
ATOM 3379 C C . ASN A 1 439 ? 18.400 -33.724 36.463 1.00 26.73 439 ASN A C 1
ATOM 3381 O O . ASN A 1 439 ? 17.980 -32.577 36.432 1.00 26.73 439 ASN A O 1
ATOM 3385 N N . ARG A 1 440 ? 17.776 -34.768 37.055 1.00 28.73 440 ARG A N 1
ATOM 3386 C CA . ARG A 1 440 ? 17.003 -34.915 38.332 1.00 28.73 440 ARG A CA 1
ATOM 3387 C C . ARG A 1 440 ? 15.907 -33.881 38.726 1.00 28.73 440 ARG A C 1
ATOM 3389 O O . ARG A 1 440 ? 16.211 -32.715 38.887 1.00 28.73 440 ARG A O 1
ATOM 3396 N N . ARG A 1 441 ? 14.613 -34.293 38.799 1.00 27.27 441 ARG A N 1
ATOM 3397 C CA . ARG A 1 441 ? 13.794 -34.804 39.968 1.00 27.27 441 ARG A CA 1
ATOM 3398 C C . ARG A 1 441 ? 13.422 -33.680 40.971 1.00 27.27 441 ARG A C 1
ATOM 3400 O O . ARG A 1 441 ? 14.344 -32.999 41.378 1.00 27.27 441 ARG A O 1
ATOM 3407 N N . LEU A 1 442 ? 12.202 -33.415 41.481 1.00 28.17 442 LEU A N 1
ATOM 3408 C CA . LEU A 1 442 ? 10.868 -34.051 41.735 1.00 28.17 442 LEU A CA 1
ATOM 3409 C C . LEU A 1 442 ? 9.880 -32.889 42.171 1.00 28.17 442 LEU A C 1
ATOM 3411 O O . LEU A 1 442 ? 10.337 -31.750 42.163 1.00 28.17 442 LEU A O 1
ATOM 3415 N N . PRO A 1 443 ? 8.647 -33.080 42.716 1.00 35.31 443 PRO A N 1
ATOM 3416 C CA . PRO A 1 443 ? 7.417 -33.646 42.138 1.00 35.31 443 PRO A CA 1
ATOM 3417 C C . PRO A 1 443 ? 6.121 -32.785 42.330 1.00 35.31 443 PRO A C 1
ATOM 3419 O O . PRO A 1 443 ? 6.004 -31.980 43.244 1.00 35.31 443 PRO A O 1
ATOM 3422 N N . ASP A 1 444 ? 5.138 -33.044 41.459 1.00 27.75 444 ASP A N 1
ATOM 3423 C CA . ASP A 1 444 ? 3.687 -33.266 41.682 1.00 27.75 444 ASP A CA 1
ATOM 3424 C C . ASP A 1 444 ? 2.876 -32.477 42.750 1.00 27.75 444 ASP A C 1
ATOM 3426 O O . ASP A 1 444 ? 3.046 -32.712 43.944 1.00 27.75 444 ASP A O 1
ATOM 3430 N N . GLN A 1 445 ? 1.865 -31.694 42.314 1.00 28.48 445 GLN A N 1
ATOM 3431 C CA . GLN A 1 445 ? 0.573 -31.503 43.015 1.00 28.48 445 GLN A CA 1
ATOM 3432 C C . GLN A 1 445 ? -0.604 -31.140 42.064 1.00 28.48 445 GLN A C 1
ATOM 3434 O O . GLN A 1 445 ? -0.702 -30.040 41.536 1.00 28.48 445 GLN A O 1
ATOM 3439 N N . ARG A 1 446 ? -1.500 -32.123 41.879 1.00 25.98 446 ARG A N 1
ATOM 3440 C CA . ARG A 1 446 ? -2.989 -32.129 41.950 1.00 25.98 446 ARG A CA 1
ATOM 3441 C C . ARG A 1 446 ? -3.865 -30.943 41.451 1.00 25.98 446 ARG A C 1
ATOM 3443 O O . ARG A 1 446 ? -3.871 -29.870 42.025 1.00 25.98 446 ARG A O 1
ATOM 3450 N N . ARG A 1 447 ? -4.782 -31.320 40.532 1.00 23.45 447 ARG A N 1
ATOM 3451 C CA . ARG A 1 447 ? -6.269 -31.144 40.459 1.00 23.45 447 ARG A CA 1
ATOM 3452 C C . ARG A 1 447 ? -6.946 -29.782 40.749 1.00 23.45 447 ARG A C 1
ATOM 3454 O O . ARG A 1 447 ? -6.881 -29.310 41.871 1.00 23.45 447 ARG A O 1
ATOM 3461 N N . ALA A 1 448 ? -7.806 -29.360 39.801 1.00 23.69 448 ALA A N 1
ATOM 3462 C CA . ALA A 1 448 ? -9.233 -28.933 39.917 1.00 23.69 448 ALA A CA 1
ATOM 3463 C C . ALA A 1 448 ? -9.545 -27.874 38.824 1.00 23.69 448 ALA A C 1
ATOM 3465 O O . ALA A 1 448 ? -8.804 -26.914 38.688 1.00 23.69 448 ALA A O 1
ATOM 3466 N N . ALA A 1 449 ? -10.422 -28.127 37.847 1.00 22.89 449 ALA A N 1
ATOM 3467 C CA . ALA A 1 449 ? -11.894 -28.053 37.850 1.00 22.89 449 ALA A CA 1
ATOM 3468 C C . ALA A 1 449 ? -12.451 -26.706 37.322 1.00 22.89 449 ALA A C 1
ATOM 3470 O O . ALA A 1 449 ? -11.999 -25.625 37.674 1.00 22.89 449 ALA A O 1
ATOM 3471 N N . THR A 1 450 ? -13.429 -26.866 36.433 1.00 21.34 450 THR A N 1
ATOM 3472 C CA . THR A 1 450 ? -14.293 -25.948 35.675 1.00 21.34 450 THR A CA 1
ATOM 3473 C C . THR A 1 450 ? -14.993 -24.858 36.494 1.00 21.34 450 THR A C 1
ATOM 3475 O O . THR A 1 450 ? -15.500 -25.181 37.560 1.00 21.34 450 THR A O 1
ATOM 3478 N N . VAL A 1 451 ? -15.177 -23.652 35.922 1.00 23.12 451 VAL A N 1
ATOM 3479 C CA . VAL A 1 451 ? -16.369 -22.795 36.141 1.00 23.12 451 VAL A CA 1
ATOM 3480 C C . VAL A 1 451 ? -16.685 -21.977 34.871 1.00 23.12 451 VAL A C 1
ATOM 3482 O O . VAL A 1 451 ? -15.894 -21.137 34.447 1.00 23.12 451 VAL A O 1
ATOM 3485 N N . GLU A 1 452 ? -17.859 -22.228 34.286 1.00 21.59 452 GLU A N 1
ATOM 3486 C CA . GLU A 1 452 ? -18.613 -21.304 33.425 1.00 21.59 452 GLU A CA 1
ATOM 3487 C C . GLU A 1 452 ? -19.325 -20.258 34.294 1.00 21.59 452 GLU A C 1
ATOM 3489 O O . GLU A 1 452 ? -19.946 -20.628 35.287 1.00 21.59 452 GLU A O 1
ATOM 3494 N N . VAL A 1 453 ? -19.346 -18.988 33.873 1.00 25.33 453 VAL A N 1
ATOM 3495 C CA . VAL A 1 453 ? -20.429 -18.053 34.224 1.00 25.33 453 VAL A CA 1
ATOM 3496 C C . VAL A 1 453 ? -20.706 -17.150 33.025 1.00 25.33 453 VAL A C 1
ATOM 3498 O O . VAL A 1 453 ? -19.839 -16.399 32.580 1.00 25.33 453 VAL A O 1
ATOM 3501 N N . GLY A 1 454 ? -21.936 -17.213 32.520 1.00 20.80 454 GLY A N 1
ATOM 3502 C CA . GLY A 1 454 ? -22.541 -16.164 31.710 1.00 20.80 454 GLY A CA 1
ATOM 3503 C C . GLY A 1 454 ? -23.568 -15.380 32.527 1.00 20.80 454 GLY A C 1
ATOM 3504 O O . GLY A 1 454 ? -24.248 -15.969 33.355 1.00 20.80 454 GLY A O 1
ATOM 3505 N N . MET A 1 455 ? -23.691 -14.080 32.250 1.00 25.83 455 MET A N 1
ATOM 3506 C CA . MET A 1 455 ? -24.876 -13.208 32.397 1.00 25.83 455 MET A CA 1
ATOM 3507 C C . MET A 1 455 ? -24.569 -11.984 31.513 1.00 25.83 455 MET A C 1
ATOM 3509 O O . MET A 1 455 ? -23.510 -11.387 31.664 1.00 25.83 455 MET A O 1
ATOM 3513 N N . ARG A 1 456 ? -25.244 -11.730 30.383 1.00 26.75 456 ARG A N 1
ATOM 3514 C CA . ARG A 1 456 ? -26.549 -11.055 30.226 1.00 26.75 456 ARG A CA 1
ATOM 3515 C C . ARG A 1 456 ? -26.799 -9.918 31.225 1.00 26.75 456 ARG A C 1
ATOM 3517 O O . ARG A 1 456 ? -27.151 -10.169 32.370 1.00 26.75 456 ARG A O 1
ATOM 3524 N N . GLY A 1 457 ? -26.688 -8.706 30.690 1.00 35.28 457 GLY A N 1
ATOM 3525 C CA . GLY A 1 457 ? -27.243 -7.431 31.132 1.00 35.28 457 GLY A CA 1
ATOM 3526 C C . GLY A 1 457 ? -27.210 -6.516 29.923 1.00 35.28 457 GLY A C 1
ATOM 3527 O O . GLY A 1 457 ? -26.072 -6.225 29.493 1.00 35.28 457 GLY A O 1
#

Organism: NCBI:txid1081091

pLDDT: mean 74.84, std 28.15, range [20.8, 98.69]

Secondary structure (DSSP, 8-state):
-BS--EESSTTSPTT--TT-EEEEE-TTHHHHTT--EEEE----TTGGGSSEEEE-HHHHHHHT--STT-EEEETTEEEEEEEEEPP-TT-GGGGGEEEEEHHHHHHHH---S--SS------STT------EEEE--S-GGG---EEEEE--TTT---TTHHHHTTTSHHHHHSEEEEEPPTBSTTSSB--PPP------S-SS--GGGHHHHHHHHHHHHHHHSSTTTT-GGG-SHHHHHHHHHHHHHHTT-SSEEEEEETHHHHHHHHHHHH-TTTEEEEEEESPPPTT-TTHHHHHHHHHHHHHHHHHHHHHHHTTHHHH-S-SSHHHHS--GGG-------TT------------------------S----PPPPPP--------------PPPPPPP-----------THHHHHHHHHHHHTS--PPP----------------------

InterPro domains:
  IPR000073 Alpha/beta hydrolase fold-1 [PF00561] (147-303)
  IPR029058 Alpha/Beta hydrolase fold [G3DSA:3.40.50.1820] (127-453)
  IPR029058 Alpha/Beta hydrolase fold [SSF53474] (146-373)
  IPR051601 Serine protease/Carboxylesterase S33 [PTHR43248] (135-299)

Sequence (457 aa):
MLPVPVYRSPLSEPGATGGITTTVADESLLRVVSGGVRTGTWLNPATARFPAVVLGQAAAERLGVVSPGTQVWLGGRYFTVVGMLEPVALAPDLDRAALIGAPVATELFGFDGSPTTVYERSADAAVDLRIEISRTKASDPALRQGVVLLNPGGPGGGGLAMPLETRGSELARHFDVIGFDPRGVGRSSALKCERIPDTRPATSRPADAGFTAFAEYARAHEAACRPAGGGIRPFINTANTARDMDVIRAALGESRINYLGYSYGTYLGAVYGSLFPRRLNRSVLDSSVHPSWLWREQAEQQSVANRFNVEQWATWVGRRDRTYHLGKSPVEVRPPPRRWRLSSPPDRFRSPAGGRKTGPATGRTEQLHVPFLHPAGETRPAEARGLSGRRGDPGRRRPRDPVRRRPRDGRGAWRPADFRARQRQARARRHQPLRHRQNRRLPDQRRAATVEVGMRG

Foldseek 3Di:
DAPKAKALDPPDDVPPSVLAAEDEDDQCRCVLLVWAWPAFDGDDPVQLQDLAKEAAQQLCVSSVNDHWQRWIAIRRDTGTYRTYIDQRPSCNSRNRYTYHHPNNCCVPPVDPPDDPDDRGHDDPPDDPKFKDKAKDAAPAPVQAPEAEEEAAAPVQDFFRCVNVVCPPPPCSNHHIYMTIAFTQHDPILNQDFADDPPQADPDPDDDPVCVVSNVVNVVVRCVRSVVTRRPCVVQPDLLNSLVVVVVVCVVSVHQAYEYEYEDNGLLSVVSNCVVCVRRYDHYDYYPDDDNPQPDPNSVVVVVVVVVVVLLVVLQVVLVVCVPVVCHNHSCSNPPPPVPPPPPDPPPPPDDDPDDDDDDDDDDDDPPPDDDDDDDDDDDDDDDDDDDDDDDDDDDDDDDDDDDDDDDDDDDDDDDPPVVVVVVVVVVVPPDDDDDDDDDDDDDDDDDDDDDDDDDDD